Protein AF-0000000084856479 (afdb_homodimer)

Organism: Agaricus bisporus var. burnettii (strain JB137-S8 / ATCC MYA-4627 / FGSC 10392) (NCBI:txid597362)

Sequence (668 aa):
MPSSTEIAPASPGVFPPETAHLVAAWTEVLLYGIYTCLYIEAAYIMLKKRRENIVSANVFLVATFLMYIVSTAHIVLGLHRLLTAFVYRLEPPARYFMDFRRWETVAHNSMLCIMTWLGDMLVIYRCWIVWNYNFLVILLPLILLIFEFVVNTMLLVWYTHFGMASFDTVMSWMATIYPLVFAQNIITTGLIAFKIWTQHRISTASGVIDTSTRLSLINILRIFIESAAIYTFQIMVLLILYPMEHNAQFIVQSAVIPSIGIVFVLIAVRVHLVRSSTFNSTRAPQLPDWFGELGSSSSTPITTLESTSGSAPVNIEKCEVGLAPSASNLLHRVMPSSTEIAPASPGVFPPETAHLVAAWTEVLLYGIYTCLYIEAAYIMLKKRRENIVSANVFLVATFLMYIVSTAHIVLGLHRLLTAFVYRLEPPARYFMDFRRWETVAHNSMLCIMTWLGDMLVIYRCWIVWNYNFLVILLPLILLIFEFVVNTMLLVWYTHFGMASFDTVMSWMATIYPLVFAQNIITTGLIAFKIWTQHRISTASGVIDTSTRLSLINILRIFIESAAIYTFQIMVLLILYPMEHNAQFIVQSAVIPSIGIVFVLIAVRVHLVRSSTFNSTRAPQLPDWFGELGSSSSTPITTLESTSGSAPVNIEKCEVGLAPSASNLLHRV

Structure (mmCIF, N/CA/C/O backbone):
data_AF-0000000084856479-model_v1
#
loop_
_entity.id
_entity.type
_entity.pdbx_description
1 polymer 'Uncharacterized protein'
#
loop_
_atom_site.group_PDB
_atom_site.id
_atom_site.type_symbol
_atom_site.label_atom_id
_atom_site.label_alt_id
_atom_site.label_comp_id
_atom_site.label_asym_id
_atom_site.label_entity_id
_atom_site.label_seq_id
_atom_site.pdbx_PDB_ins_code
_atom_site.Cartn_x
_atom_site.Cartn_y
_atom_site.Cartn_z
_atom_site.occupancy
_atom_site.B_iso_or_equiv
_atom_site.auth_seq_id
_atom_site.auth_comp_id
_atom_site.auth_asym_id
_atom_site.auth_atom_id
_atom_site.pdbx_PDB_model_num
ATOM 1 N N . MET A 1 1 ? 5.914 -41.781 -26.203 1 24.16 1 MET A N 1
ATOM 2 C CA . MET A 1 1 ? 5.043 -40.75 -25.625 1 24.16 1 MET A CA 1
ATOM 3 C C . MET A 1 1 ? 5.656 -40.188 -24.344 1 24.16 1 MET A C 1
ATOM 5 O O . MET A 1 1 ? 5.953 -40.906 -23.406 1 24.16 1 MET A O 1
ATOM 9 N N . PRO A 1 2 ? 6.562 -39.219 -24.312 1 29.27 2 PRO A N 1
ATOM 10 C CA . PRO A 1 2 ? 7.426 -38.906 -23.172 1 29.27 2 PRO A CA 1
ATOM 11 C C . PRO A 1 2 ? 6.641 -38.719 -21.875 1 29.27 2 PRO A C 1
ATOM 13 O O . PRO A 1 2 ? 5.449 -38.375 -21.922 1 29.27 2 PRO A O 1
ATOM 16 N N . SER A 1 3 ? 6.902 -39.531 -20.75 1 28.95 3 SER A N 1
ATOM 17 C CA . SER A 1 3 ? 6.375 -39.625 -19.391 1 28.95 3 SER A CA 1
ATOM 18 C C . SER A 1 3 ? 6.105 -38.25 -18.797 1 28.95 3 SER A C 1
ATOM 20 O O . SER A 1 3 ? 6.918 -37.344 -18.953 1 28.95 3 SER A O 1
ATOM 22 N N . SER A 1 4 ? 4.801 -37.844 -18.734 1 31.83 4 SER A N 1
ATOM 23 C CA . SER A 1 4 ? 4.277 -36.719 -17.984 1 31.83 4 SER A CA 1
ATOM 24 C C . SER A 1 4 ? 5.023 -36.531 -16.672 1 31.83 4 SER A C 1
ATOM 26 O O . SER A 1 4 ? 5.043 -37.406 -15.82 1 31.83 4 SER A O 1
ATOM 28 N N . THR A 1 5 ? 6.242 -36.094 -16.703 1 33.19 5 THR A N 1
ATOM 29 C CA . THR A 1 5 ? 7.004 -35.812 -15.484 1 33.19 5 THR A CA 1
ATOM 30 C C . THR A 1 5 ? 6.074 -35.406 -14.344 1 33.19 5 THR A C 1
ATOM 32 O O . THR A 1 5 ? 5.375 -34.406 -14.43 1 33.19 5 THR A O 1
ATOM 35 N N . GLU A 1 6 ? 5.469 -36.438 -13.703 1 32.78 6 GLU A N 1
ATOM 36 C CA . GLU A 1 6 ? 4.699 -36.375 -12.461 1 32.78 6 GLU A CA 1
ATOM 37 C C . GLU A 1 6 ? 5.246 -35.312 -11.516 1 32.78 6 GLU A C 1
ATOM 39 O O . GLU A 1 6 ? 6.352 -35.469 -10.992 1 32.78 6 GLU A O 1
ATOM 44 N N . ILE A 1 7 ? 5.16 -34.094 -11.828 1 36.31 7 ILE A N 1
ATOM 45 C CA . ILE A 1 7 ? 5.473 -33.094 -10.82 1 36.31 7 ILE A CA 1
ATOM 46 C C . ILE A 1 7 ? 4.945 -33.531 -9.461 1 36.31 7 ILE A C 1
ATOM 48 O O . ILE A 1 7 ? 3.803 -33.969 -9.344 1 36.31 7 ILE A O 1
ATOM 52 N N . ALA A 1 8 ? 5.816 -34.062 -8.586 1 34.72 8 ALA A N 1
ATOM 53 C CA . ALA A 1 8 ? 5.586 -34.5 -7.219 1 34.72 8 ALA A CA 1
ATOM 54 C C . ALA A 1 8 ? 4.402 -33.781 -6.594 1 34.72 8 ALA A C 1
ATOM 56 O O . ALA A 1 8 ? 4.227 -32.594 -6.793 1 34.72 8 ALA A O 1
ATOM 57 N N . PRO A 1 9 ? 3.279 -34.531 -6.328 1 38.12 9 PRO A N 1
ATOM 58 C CA . PRO A 1 9 ? 2.143 -33.938 -5.602 1 38.12 9 PRO A CA 1
ATOM 59 C C . PRO A 1 9 ? 2.57 -33.062 -4.438 1 38.12 9 PRO A C 1
ATOM 61 O O . PRO A 1 9 ? 3.549 -33.375 -3.75 1 38.12 9 PRO A O 1
ATOM 64 N N . ALA A 1 10 ? 2.443 -31.766 -4.508 1 38.88 10 ALA A N 1
ATOM 65 C CA . ALA A 1 10 ? 2.732 -30.906 -3.361 1 38.88 10 ALA A CA 1
ATOM 66 C C . ALA A 1 10 ? 2.221 -31.531 -2.066 1 38.88 10 ALA A C 1
ATOM 68 O O . ALA A 1 10 ? 1.072 -31.984 -1.994 1 38.88 10 ALA A O 1
ATOM 69 N N . SER A 1 11 ? 2.891 -32.281 -1.301 1 38.31 11 SER A N 1
ATOM 70 C CA . SER A 1 11 ? 2.51 -32.75 0.029 1 38.31 11 SER A CA 1
ATOM 71 C C . SER A 1 11 ? 1.531 -31.797 0.693 1 38.31 11 SER A C 1
ATOM 73 O O . SER A 1 11 ? 1.694 -30.578 0.607 1 38.31 11 SER A O 1
ATOM 75 N N . PRO A 1 12 ? 0.229 -32.156 1.024 1 44.97 12 PRO A N 1
ATOM 76 C CA . PRO A 1 12 ? -0.827 -31.359 1.676 1 44.97 12 PRO A CA 1
ATOM 77 C C . PRO A 1 12 ? -0.281 -30.359 2.691 1 44.97 12 PRO A C 1
ATOM 79 O O . PRO A 1 12 ? -0.929 -29.359 2.98 1 44.97 12 PRO A O 1
ATOM 82 N N . GLY A 1 13 ? 0.473 -30.828 3.715 1 46.78 13 GLY A N 1
ATOM 83 C CA . GLY A 1 13 ? 0.927 -30.078 4.867 1 46.78 13 GLY A CA 1
ATOM 84 C C . GLY A 1 13 ? 1.649 -28.797 4.488 1 46.78 13 GLY A C 1
ATOM 85 O O . GLY A 1 13 ? 2.057 -28.016 5.363 1 46.78 13 GLY A O 1
ATOM 86 N N . VAL A 1 14 ? 2.469 -28.703 3.254 1 61.66 14 VAL A N 1
ATOM 87 C CA . VAL A 1 14 ? 3.508 -27.781 2.809 1 61.66 14 VAL A CA 1
ATOM 88 C C . VAL A 1 14 ? 2.867 -26.547 2.184 1 61.66 14 VAL A C 1
ATOM 90 O O . VAL A 1 14 ? 1.77 -26.625 1.628 1 61.66 14 VAL A O 1
ATOM 93 N N . PHE A 1 15 ? 3.254 -25.375 2.512 1 84.62 15 PHE A N 1
ATOM 94 C CA . PHE A 1 15 ? 2.941 -24.047 1.963 1 84.62 15 PHE A CA 1
ATOM 95 C C . PHE A 1 15 ? 2.838 -24.109 0.443 1 84.62 15 PHE A C 1
ATOM 97 O O . PHE A 1 15 ? 3.809 -23.828 -0.262 1 84.62 15 PHE A O 1
ATOM 104 N N . PRO A 1 16 ? 1.591 -24.641 0.018 1 89.06 16 PRO A N 1
ATOM 105 C CA . PRO A 1 16 ? 1.415 -24.859 -1.42 1 89.06 16 PRO A CA 1
ATOM 106 C C . PRO A 1 16 ? 1.752 -23.609 -2.248 1 89.06 16 PRO A C 1
ATOM 108 O O . PRO A 1 16 ? 1.654 -22.5 -1.75 1 89.06 16 PRO A O 1
ATOM 111 N N . PRO A 1 17 ? 2.088 -23.891 -3.477 1 90.44 17 PRO A N 1
ATOM 112 C CA . PRO A 1 17 ? 2.5 -22.766 -4.32 1 90.44 17 PRO A CA 1
ATOM 113 C C . PRO A 1 17 ? 1.373 -21.766 -4.559 1 90.44 17 PRO A C 1
ATOM 115 O O . PRO A 1 17 ? 1.628 -20.562 -4.691 1 90.44 17 PRO A O 1
ATOM 118 N N . GLU A 1 18 ? 0.194 -22.25 -4.613 1 91.56 18 GLU A N 1
ATOM 119 C CA . GLU A 1 18 ? -0.921 -21.328 -4.84 1 91.56 18 GLU A CA 1
ATOM 120 C C . GLU A 1 18 ? -1.092 -20.375 -3.666 1 91.56 18 GLU A C 1
ATOM 122 O O . GLU A 1 18 ? -1.374 -19.188 -3.863 1 91.56 18 GLU A O 1
ATOM 127 N N . THR A 1 19 ? -0.902 -20.922 -2.473 1 92.69 19 THR A N 1
ATOM 128 C CA . THR A 1 19 ? -0.952 -20.078 -1.286 1 92.69 19 THR A CA 1
ATOM 129 C C . THR A 1 19 ? 0.194 -19.062 -1.293 1 92.69 19 THR A C 1
ATOM 131 O O . THR A 1 19 ? -0.012 -17.875 -1.017 1 92.69 19 THR A O 1
ATOM 134 N N . ALA A 1 20 ? 1.302 -19.531 -1.634 1 94.62 20 ALA A N 1
ATOM 135 C CA . ALA A 1 20 ? 2.496 -18.688 -1.627 1 94.62 20 ALA A CA 1
ATOM 136 C C . ALA A 1 20 ? 2.357 -17.531 -2.617 1 94.62 20 ALA A C 1
ATOM 138 O O . ALA A 1 20 ? 2.68 -16.391 -2.295 1 94.62 20 ALA A O 1
ATOM 139 N N . HIS A 1 21 ? 1.847 -17.828 -3.725 1 95.31 21 HIS A N 1
ATOM 140 C CA . HIS A 1 21 ? 1.763 -16.797 -4.754 1 95.31 21 HIS A CA 1
ATOM 141 C C . HIS A 1 21 ? 0.667 -15.781 -4.434 1 95.31 21 HIS A C 1
ATOM 143 O O . HIS A 1 21 ? 0.796 -14.602 -4.754 1 95.31 21 HIS A O 1
ATOM 149 N N . LEU A 1 22 ? -0.334 -16.203 -3.83 1 95.25 22 LEU A N 1
ATOM 150 C CA . LEU A 1 22 ? -1.374 -15.266 -3.418 1 95.25 22 LEU A CA 1
ATOM 151 C C . LEU A 1 22 ? -0.865 -14.336 -2.32 1 95.25 22 LEU A C 1
ATOM 153 O O . LEU A 1 22 ? -1.039 -13.117 -2.4 1 95.25 22 LEU A O 1
ATOM 157 N N . VAL A 1 23 ? -0.233 -14.906 -1.376 1 96 23 VAL A N 1
ATOM 158 C CA . VAL A 1 23 ? 0.316 -14.109 -0.284 1 96 23 VAL A CA 1
ATOM 159 C C . VAL A 1 23 ? 1.432 -13.211 -0.812 1 96 23 VAL A C 1
ATOM 161 O O . VAL A 1 23 ? 1.593 -12.078 -0.352 1 96 23 VAL A O 1
ATOM 164 N N . ALA A 1 24 ? 2.168 -13.688 -1.746 1 97.31 24 ALA A N 1
ATOM 165 C CA . ALA A 1 24 ? 3.234 -12.906 -2.363 1 97.31 24 ALA A CA 1
ATOM 166 C C . ALA A 1 24 ? 2.678 -11.656 -3.035 1 97.31 24 ALA A C 1
ATOM 168 O O . ALA A 1 24 ? 3.193 -10.555 -2.83 1 97.31 24 ALA A O 1
ATOM 169 N N . ALA A 1 25 ? 1.659 -11.891 -3.779 1 96.5 25 ALA A N 1
ATOM 170 C CA . ALA A 1 25 ? 1.049 -10.75 -4.461 1 96.5 25 ALA A CA 1
ATOM 171 C C . ALA A 1 25 ? 0.471 -9.758 -3.457 1 96.5 25 ALA A C 1
ATOM 173 O O . ALA A 1 25 ? 0.607 -8.539 -3.627 1 96.5 25 ALA A O 1
ATOM 174 N N . TRP A 1 26 ? -0.147 -10.266 -2.445 1 96.69 26 TRP A N 1
ATOM 175 C CA . TRP A 1 26 ? -0.727 -9.445 -1.39 1 96.69 26 TRP A CA 1
ATOM 176 C C . TRP A 1 26 ? 0.348 -8.617 -0.688 1 96.69 26 TRP A C 1
ATOM 178 O O . TRP A 1 26 ? 0.185 -7.414 -0.494 1 96.69 26 TRP A O 1
ATOM 188 N N . THR A 1 27 ? 1.398 -9.195 -0.372 1 96.94 27 THR A N 1
ATOM 189 C CA . THR A 1 27 ? 2.504 -8.539 0.314 1 96.94 27 THR A CA 1
ATOM 190 C C . THR A 1 27 ? 3.172 -7.512 -0.596 1 96.94 27 THR A C 1
ATOM 192 O O . THR A 1 27 ? 3.518 -6.414 -0.154 1 96.94 27 THR A O 1
ATOM 195 N N . GLU A 1 28 ? 3.332 -7.891 -1.783 1 98.25 28 GLU A N 1
ATOM 196 C CA . GLU A 1 28 ? 3.969 -6.996 -2.742 1 98.25 28 GLU A CA 1
ATOM 197 C C . GLU A 1 28 ? 3.158 -5.715 -2.928 1 98.25 28 GLU A C 1
ATOM 199 O O . GLU A 1 28 ? 3.717 -4.617 -2.957 1 98.25 28 GLU A O 1
ATOM 204 N N . VAL A 1 29 ? 1.916 -5.875 -3.051 1 97.88 29 VAL A N 1
ATOM 205 C CA . VAL A 1 29 ? 1.048 -4.723 -3.264 1 97.88 29 VAL A CA 1
ATOM 206 C C . VAL A 1 29 ? 1.078 -3.82 -2.033 1 97.88 29 VAL A C 1
ATOM 208 O O . VAL A 1 29 ? 1.073 -2.592 -2.156 1 97.88 29 VAL A O 1
ATOM 211 N N . LEU A 1 30 ? 1.108 -4.422 -0.917 1 97.06 30 LEU A N 1
ATOM 212 C CA . LEU A 1 30 ? 1.216 -3.658 0.323 1 97.06 30 LEU A CA 1
ATOM 213 C C . LEU A 1 30 ? 2.482 -2.809 0.33 1 97.06 30 LEU A C 1
ATOM 215 O O . LEU A 1 30 ? 2.42 -1.6 0.567 1 97.06 30 LEU A O 1
ATOM 219 N N . LEU A 1 31 ? 3.539 -3.412 0.043 1 97.19 31 LEU A N 1
ATOM 220 C CA . LEU A 1 31 ? 4.82 -2.715 0.039 1 97.19 31 LEU A CA 1
ATOM 221 C C . LEU A 1 31 ? 4.879 -1.694 -1.094 1 97.19 31 LEU A C 1
ATOM 223 O O . LEU A 1 31 ? 5.492 -0.634 -0.948 1 97.19 31 LEU A O 1
ATOM 227 N N . TYR A 1 32 ? 4.285 -2.1 -2.219 1 97.94 32 TYR A N 1
ATOM 228 C CA . TYR A 1 32 ? 4.238 -1.17 -3.342 1 97.94 32 TYR A CA 1
ATOM 229 C C . TYR A 1 32 ? 3.473 0.096 -2.971 1 97.94 32 TYR A C 1
ATOM 231 O O . TYR A 1 32 ? 3.824 1.192 -3.414 1 97.94 32 TYR A O 1
ATOM 239 N N . GLY A 1 33 ? 2.414 0.001 -2.215 1 96.81 33 GLY A N 1
ATOM 240 C CA . GLY A 1 33 ? 1.719 1.181 -1.728 1 96.81 33 GLY A CA 1
ATOM 241 C C . GLY A 1 33 ? 2.604 2.098 -0.904 1 96.81 33 GLY A C 1
ATOM 242 O O . GLY A 1 33 ? 2.619 3.311 -1.119 1 96.81 33 GLY A O 1
ATOM 243 N N . ILE A 1 34 ? 3.299 1.513 -0.067 1 94 34 ILE A N 1
ATOM 244 C CA . ILE A 1 34 ? 4.258 2.264 0.737 1 94 34 ILE A CA 1
ATOM 245 C C . ILE A 1 34 ? 5.289 2.922 -0.173 1 94 34 ILE A C 1
ATOM 247 O O . ILE A 1 34 ? 5.602 4.105 -0.015 1 94 34 ILE A O 1
ATOM 251 N N . TYR A 1 35 ? 5.734 2.174 -1.128 1 96.62 35 TYR A N 1
ATOM 252 C CA . TYR A 1 35 ? 6.73 2.646 -2.082 1 96.62 35 TYR A CA 1
ATOM 253 C C . TYR A 1 35 ? 6.199 3.824 -2.891 1 96.62 35 TYR A C 1
ATOM 255 O O . TYR A 1 35 ? 6.914 4.801 -3.121 1 96.62 35 TYR A O 1
ATOM 263 N N . THR A 1 36 ? 5 3.744 -3.252 1 95.38 36 THR A N 1
ATOM 264 C CA . THR A 1 36 ? 4.395 4.797 -4.055 1 95.38 36 THR A CA 1
ATOM 265 C C . THR A 1 36 ? 4.375 6.117 -3.291 1 95.38 36 THR A C 1
ATOM 267 O O . THR A 1 36 ? 4.719 7.168 -3.84 1 95.38 36 THR A O 1
ATOM 270 N N . CYS A 1 37 ? 4.055 6.07 -2.049 1 91.81 37 CYS A N 1
ATOM 271 C CA . CYS A 1 37 ? 4.016 7.27 -1.222 1 91.81 37 CYS A CA 1
ATOM 272 C C . CYS A 1 37 ? 5.406 7.879 -1.077 1 91.81 37 CYS A C 1
ATOM 274 O O . CYS A 1 37 ? 5.582 9.086 -1.253 1 91.81 37 CYS A O 1
ATOM 276 N N . LEU A 1 38 ? 6.305 7.039 -0.818 1 91 38 LEU A N 1
ATOM 277 C CA . LEU A 1 38 ? 7.672 7.5 -0.628 1 91 38 LEU A CA 1
ATOM 278 C C . LEU A 1 38 ? 8.258 8.023 -1.937 1 91 38 LEU A C 1
ATOM 280 O O . LEU A 1 38 ? 9.023 8.992 -1.938 1 91 38 LEU A O 1
ATOM 284 N N . TYR A 1 39 ? 7.871 7.387 -2.996 1 94.88 39 TYR A N 1
ATOM 285 C CA . TYR A 1 39 ? 8.375 7.801 -4.301 1 94.88 39 TYR A CA 1
ATOM 286 C C . TYR A 1 39 ? 7.867 9.188 -4.668 1 94.88 39 TYR A C 1
ATOM 288 O O . TYR A 1 39 ? 8.625 10.023 -5.156 1 94.88 39 TYR A O 1
ATOM 296 N N . ILE A 1 40 ? 6.648 9.406 -4.453 1 89.69 40 ILE A N 1
ATOM 297 C CA . ILE A 1 40 ? 6.055 10.695 -4.797 1 89.69 40 ILE A CA 1
ATOM 298 C C . ILE A 1 40 ? 6.723 11.797 -3.982 1 89.69 40 ILE A C 1
ATOM 300 O O . ILE A 1 40 ? 7.059 12.859 -4.52 1 89.69 40 ILE A O 1
ATOM 304 N N . GLU A 1 41 ? 6.914 11.539 -2.76 1 84.06 41 GLU A N 1
ATOM 305 C CA . GLU A 1 41 ? 7.578 12.516 -1.902 1 84.06 41 GLU A CA 1
ATOM 306 C C . GLU A 1 41 ? 9.016 12.75 -2.35 1 84.06 41 GLU A C 1
ATOM 308 O O . GLU A 1 41 ? 9.469 13.891 -2.428 1 84.06 41 GLU A O 1
ATOM 313 N N . ALA A 1 42 ? 9.672 11.688 -2.615 1 86.56 42 ALA A N 1
ATOM 314 C CA . ALA A 1 42 ? 11.062 11.797 -3.049 1 86.56 42 ALA A CA 1
ATOM 315 C C . ALA A 1 42 ? 11.164 12.531 -4.387 1 86.56 42 ALA A C 1
ATOM 317 O O . ALA A 1 42 ? 12.039 13.375 -4.574 1 86.56 42 ALA A O 1
ATOM 318 N N . ALA A 1 43 ? 10.328 12.164 -5.293 1 87.25 43 ALA A N 1
ATOM 319 C CA . ALA A 1 43 ? 10.312 12.805 -6.605 1 87.25 43 ALA A CA 1
ATOM 320 C C . ALA A 1 43 ? 10.055 14.305 -6.477 1 87.25 43 ALA A C 1
ATOM 322 O O . ALA A 1 43 ? 10.664 15.109 -7.18 1 87.25 43 ALA A O 1
ATOM 323 N N . TYR A 1 44 ? 9.219 14.648 -5.543 1 83.81 44 TYR A N 1
ATOM 324 C CA . TYR A 1 44 ? 8.914 16.062 -5.309 1 83.81 44 TYR A CA 1
ATOM 325 C C . TYR A 1 44 ? 10.148 16.797 -4.809 1 83.81 44 TYR A C 1
ATOM 327 O O . TYR A 1 44 ? 10.484 17.875 -5.316 1 83.81 44 TYR A O 1
ATOM 335 N N . ILE A 1 45 ? 10.734 16.203 -3.918 1 79.25 45 ILE A N 1
ATOM 336 C CA . ILE A 1 45 ? 11.914 16.828 -3.322 1 79.25 45 ILE A CA 1
ATOM 337 C C . ILE A 1 45 ? 13.023 16.938 -4.363 1 79.25 45 ILE A C 1
ATOM 339 O O . ILE A 1 45 ? 13.688 17.969 -4.477 1 79.25 45 ILE A O 1
ATOM 343 N N . MET A 1 46 ? 13.203 15.93 -5.098 1 80.56 46 MET A N 1
ATOM 344 C CA . MET A 1 46 ? 14.289 15.898 -6.078 1 80.56 46 MET A CA 1
ATOM 345 C C . MET A 1 46 ? 14.016 16.891 -7.215 1 80.56 46 MET A C 1
ATOM 347 O O . MET A 1 46 ? 14.945 17.484 -7.746 1 80.56 46 MET A O 1
ATOM 351 N N . LEU A 1 47 ? 12.797 17.094 -7.566 1 81.5 47 LEU A N 1
ATOM 352 C CA . LEU A 1 47 ? 12.438 18 -8.656 1 81.5 47 LEU A CA 1
ATOM 353 C C . LEU A 1 47 ? 12.453 19.453 -8.195 1 81.5 47 LEU A C 1
ATOM 355 O O . LEU A 1 47 ? 12.82 20.344 -8.961 1 81.5 47 LEU A O 1
ATOM 359 N N . LYS A 1 48 ? 12.008 19.719 -7.008 1 75.62 48 LYS A N 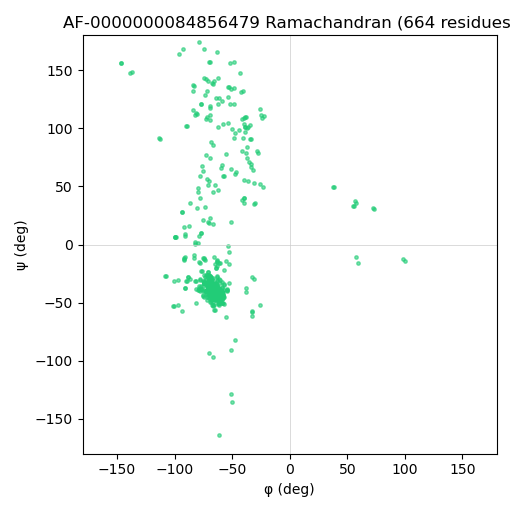1
ATOM 360 C CA . LYS A 1 48 ? 11.969 21.078 -6.484 1 75.62 48 LYS A CA 1
ATOM 361 C C . LYS A 1 48 ? 13.367 21.594 -6.16 1 75.62 48 LYS A C 1
ATOM 363 O O . LYS A 1 48 ? 13.664 22.766 -6.359 1 75.62 48 LYS A O 1
ATOM 368 N N . LYS A 1 49 ? 14 20.75 -5.621 1 65.44 49 LYS A N 1
ATOM 369 C CA . LYS A 1 49 ? 15.336 21.188 -5.223 1 65.44 49 LYS A CA 1
ATOM 370 C C . LYS A 1 49 ? 16.344 20.906 -6.332 1 65.44 49 LYS A C 1
ATOM 372 O O . LYS A 1 49 ? 17.547 20.828 -6.074 1 65.44 49 LYS A O 1
ATOM 377 N N . ARG A 1 50 ? 15.711 20.531 -7.367 1 59.56 50 ARG A N 1
ATOM 378 C CA . ARG A 1 50 ? 16.609 20.297 -8.492 1 59.56 50 ARG A CA 1
ATOM 379 C C . ARG A 1 50 ? 17.422 21.547 -8.805 1 59.56 50 ARG A C 1
ATOM 381 O O . ARG A 1 50 ? 16.891 22.547 -9.281 1 59.56 50 ARG A O 1
ATOM 388 N N . ARG A 1 51 ? 18.141 21.891 -7.715 1 54.53 51 ARG A N 1
ATOM 389 C CA . ARG A 1 51 ? 19.047 22.984 -8.109 1 54.53 51 ARG A CA 1
ATOM 390 C C . ARG A 1 51 ? 19.812 22.625 -9.375 1 54.53 51 ARG A C 1
ATOM 392 O O . ARG A 1 51 ? 19.562 21.578 -9.977 1 54.53 51 ARG A O 1
ATOM 399 N N . GLU A 1 52 ? 21.156 22.938 -9.305 1 55.06 52 GLU A N 1
ATOM 400 C CA . GLU A 1 52 ? 22.156 22.891 -10.367 1 55.06 52 GLU A CA 1
ATOM 401 C C . GLU A 1 52 ? 22.281 21.5 -10.961 1 55.06 52 GLU A C 1
ATOM 403 O O . GLU A 1 52 ? 21.984 20.5 -10.289 1 55.06 52 GLU A O 1
ATOM 408 N N . ASN A 1 53 ? 22.109 21.328 -12.234 1 59.59 53 ASN A N 1
ATOM 409 C CA . ASN A 1 53 ? 22.359 20.266 -13.203 1 59.59 53 ASN A CA 1
ATOM 410 C C . ASN A 1 53 ? 23.453 19.328 -12.727 1 59.59 53 ASN A C 1
ATOM 412 O O . ASN A 1 53 ? 24.516 19.25 -13.359 1 59.59 53 ASN A O 1
ATOM 416 N N . ILE A 1 54 ? 23.328 18.844 -11.422 1 68 54 ILE A N 1
ATOM 417 C CA . ILE A 1 54 ? 24.328 17.875 -10.992 1 68 54 ILE A CA 1
ATOM 418 C C . ILE A 1 54 ? 24 16.516 -11.609 1 68 54 ILE A C 1
ATOM 420 O O . ILE A 1 54 ? 22.875 16.016 -11.484 1 68 54 ILE A O 1
ATOM 424 N N . VAL A 1 55 ? 24.938 16.016 -12.375 1 75.06 55 VAL A N 1
ATOM 425 C CA . VAL A 1 55 ? 24.812 14.781 -13.148 1 75.06 55 VAL A CA 1
ATOM 426 C C . VAL A 1 55 ? 24.406 13.633 -12.234 1 75.06 55 VAL A C 1
ATOM 428 O O . VAL A 1 55 ? 23.547 12.82 -12.602 1 75.06 55 VAL A O 1
ATOM 431 N N . SER A 1 56 ? 24.938 13.617 -11.07 1 75.94 56 SER A N 1
ATOM 432 C CA . SER A 1 56 ? 24.656 12.516 -10.148 1 75.94 56 SER A CA 1
ATOM 433 C C . SER A 1 56 ? 23.203 12.531 -9.711 1 75.94 56 SER A C 1
ATOM 435 O O . SER A 1 56 ? 22.578 11.477 -9.586 1 75.94 56 SER A O 1
ATOM 437 N N . ALA A 1 57 ? 22.641 13.664 -9.57 1 76.62 57 ALA A N 1
ATOM 438 C CA . ALA A 1 57 ? 21.25 13.789 -9.148 1 76.62 57 ALA A CA 1
ATOM 439 C C . ALA A 1 57 ? 20.297 13.336 -10.258 1 76.62 57 ALA A C 1
ATOM 441 O O . ALA A 1 57 ? 19.266 12.727 -9.992 1 76.62 57 ALA A O 1
ATOM 442 N N . ASN A 1 58 ? 20.766 13.562 -11.414 1 82.12 58 ASN A N 1
ATOM 443 C CA . ASN A 1 58 ? 19.953 13.172 -12.555 1 82.12 58 ASN A CA 1
ATOM 444 C C . ASN A 1 58 ? 19.938 11.656 -12.742 1 82.12 58 ASN A C 1
ATOM 446 O O . ASN A 1 58 ? 18.922 11.078 -13.117 1 82.12 58 ASN A O 1
ATOM 450 N N . VAL A 1 59 ? 21.109 11.07 -12.531 1 83.94 59 VAL A N 1
ATOM 451 C CA . VAL A 1 59 ? 21.203 9.625 -12.633 1 83.94 59 VAL A CA 1
ATOM 452 C C . VAL A 1 59 ? 20.281 8.961 -11.609 1 83.94 59 VAL A C 1
ATOM 454 O O . VAL A 1 59 ? 19.562 8.023 -11.93 1 83.94 59 VAL A O 1
ATOM 457 N N . PHE A 1 60 ? 20.234 9.492 -10.492 1 85.19 60 PHE A N 1
ATOM 458 C CA . PHE A 1 60 ? 19.391 8.93 -9.445 1 85.19 60 PHE A CA 1
ATOM 459 C C . PHE A 1 60 ? 17.922 9.141 -9.758 1 85.19 60 PHE A C 1
ATOM 461 O O . PHE A 1 60 ? 17.094 8.258 -9.516 1 85.19 60 PHE A O 1
ATOM 468 N N . LEU A 1 61 ? 17.641 10.258 -10.281 1 86.06 61 LEU A N 1
ATOM 469 C CA . LEU A 1 61 ? 16.25 10.562 -10.633 1 86.06 61 LEU A CA 1
ATOM 470 C C . LEU A 1 61 ? 15.742 9.625 -11.719 1 86.06 61 LEU A C 1
ATOM 472 O O . LEU A 1 61 ? 14.656 9.055 -11.586 1 86.06 61 LEU A O 1
ATOM 476 N N . VAL A 1 62 ? 16.531 9.43 -12.688 1 90.38 62 VAL A N 1
ATOM 477 C CA . VAL A 1 62 ? 16.125 8.578 -13.805 1 90.38 62 VAL A CA 1
ATOM 478 C C . VAL A 1 62 ? 16.047 7.125 -13.336 1 90.38 62 VAL A C 1
ATOM 480 O O . VAL A 1 62 ? 15.102 6.406 -13.695 1 90.38 62 VAL A O 1
ATOM 483 N N . ALA A 1 63 ? 17.016 6.738 -12.57 1 92.44 63 ALA A N 1
ATOM 484 C CA . ALA A 1 63 ? 17.047 5.355 -12.102 1 92.44 63 ALA A CA 1
ATOM 485 C C . ALA A 1 63 ? 15.852 5.047 -11.203 1 92.44 63 ALA A C 1
ATOM 487 O O . ALA A 1 63 ? 15.234 3.988 -11.328 1 92.44 63 ALA A O 1
ATOM 488 N N . THR A 1 64 ? 15.562 5.965 -10.359 1 92.44 64 THR A N 1
ATOM 489 C CA . THR A 1 64 ? 14.43 5.73 -9.461 1 92.44 64 THR A CA 1
ATOM 490 C C . THR A 1 64 ? 13.117 5.742 -10.234 1 92.44 64 THR A C 1
ATOM 492 O O . THR A 1 64 ? 12.18 5.02 -9.883 1 92.44 64 THR A O 1
ATOM 495 N N . PHE A 1 65 ? 13.078 6.5 -11.242 1 94.75 65 PHE A N 1
ATOM 496 C CA . PHE A 1 65 ? 11.891 6.52 -12.094 1 94.75 65 PHE A CA 1
ATOM 497 C C . PHE A 1 65 ? 11.727 5.191 -12.82 1 94.75 65 PHE A C 1
ATOM 499 O O . PHE A 1 65 ? 10.625 4.641 -12.875 1 94.75 65 PHE A O 1
ATOM 506 N N . LEU A 1 66 ? 12.789 4.754 -13.336 1 96.75 66 LEU A N 1
ATOM 507 C CA . LEU A 1 66 ? 12.766 3.465 -14.016 1 96.75 66 LEU A CA 1
ATOM 508 C C . LEU A 1 66 ? 12.367 2.35 -13.055 1 96.75 66 LEU A C 1
ATOM 510 O O . LEU A 1 66 ? 11.578 1.47 -13.414 1 96.75 66 LEU A O 1
ATOM 514 N N . MET A 1 67 ? 12.867 2.402 -11.891 1 97.5 67 MET A N 1
ATOM 515 C CA . MET A 1 67 ? 12.539 1.401 -10.883 1 97.5 67 MET A CA 1
ATOM 516 C C . MET A 1 67 ? 11.047 1.432 -10.555 1 97.5 67 MET A C 1
ATOM 518 O O . MET A 1 67 ? 10.43 0.384 -10.359 1 97.5 67 MET A O 1
ATOM 522 N N . TYR A 1 68 ? 10.516 2.59 -10.508 1 97.94 68 TYR A N 1
ATOM 523 C CA . TYR A 1 68 ? 9.102 2.725 -10.203 1 97.94 68 TYR A CA 1
ATOM 524 C C . TYR A 1 68 ? 8.242 2.123 -11.312 1 97.94 68 TYR A C 1
ATOM 526 O O . TYR A 1 68 ? 7.234 1.471 -11.047 1 97.94 68 TYR A O 1
ATOM 534 N N . ILE A 1 69 ? 8.672 2.322 -12.508 1 97.94 69 ILE A N 1
ATOM 535 C CA . ILE A 1 69 ? 7.953 1.779 -13.656 1 97.94 69 ILE A CA 1
ATOM 536 C C . ILE A 1 69 ? 8.008 0.254 -13.625 1 97.94 69 ILE A C 1
ATOM 538 O O . ILE A 1 69 ? 7 -0.416 -13.852 1 97.94 69 ILE A O 1
ATOM 542 N N . VAL A 1 70 ? 9.148 -0.212 -13.352 1 98.25 70 VAL A N 1
ATOM 543 C CA . VAL A 1 70 ? 9.328 -1.659 -13.312 1 98.25 70 VAL A CA 1
ATOM 544 C C . VAL A 1 70 ? 8.477 -2.254 -12.195 1 98.25 70 VAL A C 1
ATOM 546 O O . VAL A 1 70 ? 7.809 -3.273 -12.391 1 98.25 70 VAL A O 1
ATOM 549 N N . SER A 1 71 ? 8.508 -1.622 -11.047 1 98.31 71 SER A N 1
ATOM 550 C CA . SER A 1 71 ? 7.711 -2.102 -9.93 1 98.31 71 SER A CA 1
ATOM 551 C C . SER A 1 71 ? 6.223 -2.041 -10.242 1 98.31 71 SER A C 1
ATOM 553 O O . SER A 1 71 ? 5.469 -2.947 -9.883 1 98.31 71 SER A O 1
ATOM 555 N N . THR A 1 72 ? 5.789 -1.038 -10.938 1 98.12 72 THR A N 1
ATOM 556 C CA . THR A 1 72 ? 4.391 -0.895 -11.328 1 98.12 72 THR A CA 1
ATOM 557 C C . THR A 1 72 ? 3.988 -1.994 -12.312 1 98.12 72 THR A C 1
ATOM 559 O O . THR A 1 72 ? 2.941 -2.623 -12.148 1 98.12 72 THR A O 1
ATOM 562 N N . ALA A 1 73 ? 4.82 -2.176 -13.211 1 98 73 ALA A N 1
ATOM 563 C CA . ALA A 1 73 ? 4.551 -3.229 -14.188 1 98 73 ALA A CA 1
ATOM 564 C C . ALA A 1 73 ? 4.488 -4.598 -13.516 1 98 73 ALA A C 1
ATOM 566 O O . ALA A 1 73 ? 3.672 -5.441 -13.891 1 98 73 ALA A O 1
ATOM 567 N N . HIS A 1 74 ? 5.309 -4.777 -12.57 1 98.5 74 HIS A N 1
ATOM 568 C CA . HIS A 1 74 ? 5.383 -6.066 -11.891 1 98.5 74 HIS A CA 1
ATOM 569 C C . HIS A 1 74 ? 4.098 -6.359 -11.117 1 98.5 74 HIS A C 1
ATOM 571 O O . HIS A 1 74 ? 3.592 -7.48 -11.148 1 98.5 74 HIS A O 1
ATOM 577 N N . ILE A 1 75 ? 3.551 -5.375 -10.43 1 97.81 75 ILE A N 1
ATOM 578 C CA . ILE A 1 75 ? 2.346 -5.629 -9.641 1 97.81 75 ILE A CA 1
ATOM 579 C C . ILE A 1 75 ? 1.146 -5.781 -10.578 1 97.81 75 ILE A C 1
ATOM 581 O O . ILE A 1 75 ? 0.229 -6.559 -10.297 1 97.81 75 ILE A O 1
ATOM 585 N N . VAL A 1 76 ? 1.118 -5.086 -11.68 1 97.25 76 VAL A N 1
ATOM 586 C CA . VAL A 1 76 ? 0.036 -5.223 -12.648 1 97.25 76 VAL A CA 1
ATOM 587 C C . VAL A 1 76 ? 0.065 -6.625 -13.25 1 97.25 76 VAL A C 1
ATOM 589 O O . VAL A 1 76 ? -0.975 -7.277 -13.375 1 97.25 76 VAL A O 1
ATOM 592 N N . LEU A 1 77 ? 1.242 -7 -13.594 1 97.31 77 LEU A N 1
ATOM 593 C CA . LEU A 1 77 ? 1.391 -8.352 -14.117 1 97.31 77 LEU A CA 1
ATOM 594 C C . LEU A 1 77 ? 1.038 -9.391 -13.055 1 97.31 77 LEU A C 1
ATOM 596 O O . LEU A 1 77 ? 0.479 -10.445 -13.375 1 97.31 77 LEU A O 1
ATOM 600 N N . GLY A 1 78 ? 1.414 -9.086 -11.844 1 96.81 78 GLY A N 1
ATOM 601 C CA . GLY A 1 78 ? 1.03 -9.969 -10.75 1 96.81 78 GLY A CA 1
ATOM 602 C C . GLY A 1 78 ? -0.472 -10.133 -10.617 1 96.81 78 GLY A C 1
ATOM 603 O O . GLY A 1 78 ? -0.961 -11.234 -10.383 1 96.81 78 GLY A O 1
ATOM 604 N N . LEU A 1 79 ? -1.159 -9.07 -10.789 1 96.31 79 LEU A N 1
ATOM 605 C CA . LEU A 1 79 ? -2.617 -9.133 -10.75 1 96.31 79 LEU A CA 1
ATOM 606 C C . LEU A 1 79 ? -3.152 -9.969 -11.906 1 96.31 79 LEU A C 1
ATOM 608 O O . LEU A 1 79 ? -4.051 -10.797 -11.719 1 96.31 79 LEU A O 1
ATOM 612 N N . HIS A 1 80 ? -2.621 -9.766 -13.031 1 95.69 80 HIS A N 1
ATOM 613 C CA . HIS A 1 80 ? -3.027 -10.547 -14.195 1 95.69 80 HIS A CA 1
ATOM 614 C C . HIS A 1 80 ? -2.809 -12.031 -13.961 1 95.69 80 HIS A C 1
ATOM 616 O O . HIS A 1 80 ? -3.668 -12.852 -14.297 1 95.69 80 HIS A O 1
ATOM 622 N N . ARG A 1 81 ? -1.748 -12.328 -13.383 1 95.75 81 ARG A N 1
ATOM 623 C CA . ARG A 1 81 ? -1.431 -13.734 -13.117 1 95.75 81 ARG A CA 1
ATOM 624 C C . ARG A 1 81 ? -2.391 -14.32 -12.094 1 95.75 81 ARG A C 1
ATOM 626 O O . ARG A 1 81 ? -2.799 -15.484 -12.211 1 95.75 81 ARG A O 1
ATOM 633 N N . LEU A 1 82 ? -2.752 -13.555 -11.109 1 95 82 LEU A N 1
ATOM 634 C CA . LEU A 1 82 ? -3.705 -14.023 -10.109 1 95 82 LEU A CA 1
ATOM 635 C C . LEU A 1 82 ? -5.07 -14.273 -10.742 1 95 82 LEU A C 1
ATOM 637 O O . LEU A 1 82 ? -5.703 -15.305 -10.477 1 95 82 LEU A O 1
ATOM 641 N N . LEU A 1 83 ? -5.48 -13.406 -11.57 1 94.06 83 LEU A N 1
ATOM 642 C CA . LEU A 1 83 ? -6.773 -13.547 -12.234 1 94.06 83 LEU A CA 1
ATOM 643 C C . LEU A 1 83 ? -6.785 -14.766 -13.148 1 94.06 83 LEU A C 1
ATOM 645 O O . LEU A 1 83 ? -7.758 -15.523 -13.164 1 94.06 83 LEU A O 1
ATOM 649 N N . THR A 1 84 ? -5.719 -14.945 -13.805 1 93.38 84 THR A N 1
ATOM 650 C CA . THR A 1 84 ? -5.629 -16.062 -14.727 1 93.38 84 THR A CA 1
ATOM 651 C C . THR A 1 84 ? -5.598 -17.391 -13.969 1 93.38 84 THR A C 1
ATOM 653 O O . THR A 1 84 ? -6.25 -18.359 -14.367 1 93.38 84 THR A O 1
ATOM 656 N N . ALA A 1 85 ? -4.961 -17.391 -12.883 1 92.69 85 ALA A N 1
ATOM 657 C CA . ALA A 1 85 ? -4.77 -18.625 -12.125 1 92.69 85 ALA A CA 1
ATOM 658 C C . ALA A 1 85 ? -6.023 -18.984 -11.336 1 92.69 85 ALA A C 1
ATOM 660 O O . ALA A 1 85 ? -6.418 -20.156 -11.289 1 92.69 85 ALA A O 1
ATOM 661 N N . PHE A 1 86 ? -6.66 -17.984 -10.789 1 90.62 86 PHE A N 1
ATOM 662 C CA . PHE A 1 86 ? -7.695 -18.297 -9.812 1 90.62 86 PHE A CA 1
ATOM 663 C C . PHE A 1 86 ? -9.078 -18.031 -10.383 1 90.62 86 PHE A C 1
ATOM 665 O O . PHE A 1 86 ? -10.062 -18.656 -9.969 1 90.62 86 PHE A O 1
ATOM 672 N N . VAL A 1 87 ? -9.227 -17.172 -11.289 1 88.31 87 VAL A N 1
ATOM 673 C CA . VAL A 1 87 ? -10.555 -16.812 -11.781 1 88.31 87 VAL A CA 1
ATOM 674 C C . VAL A 1 87 ? -10.82 -17.516 -13.117 1 88.31 87 VAL A C 1
ATOM 676 O O . VAL A 1 87 ? -11.82 -18.219 -13.258 1 88.31 87 VAL A O 1
ATOM 679 N N . TYR A 1 88 ? -9.953 -17.359 -14.016 1 84.31 88 TYR A N 1
ATOM 680 C CA . TYR A 1 88 ? -10.188 -17.922 -15.344 1 84.31 88 TYR A CA 1
ATOM 681 C C . TYR A 1 88 ? -9.922 -19.422 -15.359 1 84.31 88 TYR A C 1
ATOM 683 O O . TYR A 1 88 ? -10.523 -20.156 -16.156 1 84.31 88 TYR A O 1
ATOM 691 N N . ARG A 1 89 ? -9.266 -19.984 -14.398 1 76.31 89 ARG A N 1
ATOM 692 C CA . ARG A 1 89 ? -9.016 -21.375 -14.031 1 76.31 89 ARG A CA 1
ATOM 693 C C . ARG A 1 89 ? -8.797 -22.234 -15.273 1 76.31 89 ARG A C 1
ATOM 695 O O . ARG A 1 89 ? -9.406 -23.312 -15.398 1 76.31 89 ARG A O 1
ATOM 702 N N . LEU A 1 90 ? -7.984 -21.828 -16.141 1 74 90 LEU A N 1
ATOM 703 C CA . LEU A 1 90 ? -7.684 -22.641 -17.312 1 74 90 LEU A CA 1
ATOM 704 C C . LEU A 1 90 ? -6.891 -23.875 -16.938 1 74 90 LEU A C 1
ATOM 706 O O . L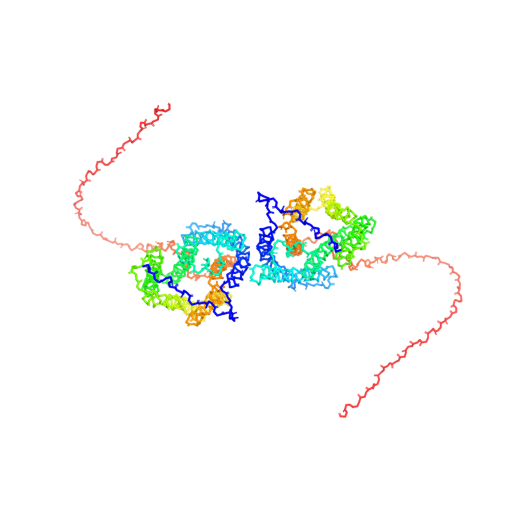EU A 1 90 ? -7.055 -24.938 -17.547 1 74 90 LEU A O 1
ATOM 710 N N . GLU A 1 91 ? -6.109 -23.797 -15.852 1 84.38 91 GLU A N 1
ATOM 711 C CA . GLU A 1 91 ? -5.324 -24.859 -15.242 1 84.38 91 GLU A CA 1
ATOM 712 C C . GLU A 1 91 ? -5.25 -24.703 -13.727 1 84.38 91 GLU A C 1
ATOM 714 O O . GLU A 1 91 ? -5.555 -23.625 -13.203 1 84.38 91 GLU A O 1
ATOM 719 N N . PRO A 1 92 ? -5.004 -25.859 -13.164 1 87.31 92 PRO A N 1
ATOM 720 C CA . PRO A 1 92 ? -4.836 -25.719 -11.711 1 87.31 92 PRO A CA 1
ATOM 721 C C . PRO A 1 92 ? -3.785 -24.672 -11.344 1 87.31 92 PRO A C 1
ATOM 723 O O . PRO A 1 92 ? -2.738 -24.594 -11.992 1 87.31 92 PRO A O 1
ATOM 726 N N . PRO A 1 93 ? -4.141 -23.891 -10.398 1 89.75 93 PRO A N 1
ATOM 727 C CA . PRO A 1 93 ? -3.273 -22.766 -10.039 1 89.75 93 PRO A CA 1
ATOM 728 C C . PRO A 1 93 ? -1.844 -23.188 -9.719 1 89.75 93 PRO A C 1
ATOM 730 O O . PRO A 1 93 ? -0.889 -22.5 -10.086 1 89.75 93 PRO A O 1
ATOM 733 N N . ALA A 1 94 ? -1.713 -24.281 -9.062 1 88.31 94 ALA A N 1
ATOM 734 C CA . ALA A 1 94 ? -0.372 -24.734 -8.719 1 88.31 94 ALA A CA 1
ATOM 735 C C . ALA A 1 94 ? 0.463 -24.984 -9.969 1 88.31 94 ALA A C 1
ATOM 737 O O . ALA A 1 94 ? 1.631 -24.594 -10.031 1 88.31 94 ALA A O 1
ATOM 738 N N . ARG A 1 95 ? -0.128 -25.594 -10.945 1 89.44 95 ARG A N 1
ATOM 739 C CA . ARG A 1 95 ? 0.562 -25.875 -12.203 1 89.44 95 ARG A CA 1
ATOM 740 C C . ARG A 1 95 ? 0.819 -24.578 -12.984 1 89.44 95 ARG A C 1
ATOM 742 O O . ARG A 1 95 ? 1.871 -24.422 -13.602 1 89.44 95 ARG A O 1
ATOM 749 N N . TYR A 1 96 ? -0.067 -23.734 -12.906 1 91.44 96 TYR A N 1
ATOM 750 C CA . TYR A 1 96 ? 0.062 -22.453 -13.602 1 91.44 96 TYR A CA 1
ATOM 751 C C . TYR A 1 96 ? 1.255 -21.672 -13.078 1 91.44 96 TYR A C 1
ATOM 753 O O . TYR A 1 96 ? 2.086 -21.188 -13.852 1 91.44 96 TYR A O 1
ATOM 761 N N . PHE A 1 97 ? 1.374 -21.641 -11.812 1 90.62 97 PHE A N 1
ATOM 762 C CA . PHE A 1 97 ? 2.402 -20.797 -11.211 1 90.62 97 PHE A CA 1
ATOM 763 C C . PHE A 1 97 ? 3.773 -21.453 -11.336 1 90.62 97 PHE A C 1
ATOM 765 O O . PHE A 1 97 ? 4.797 -20.766 -11.359 1 90.62 97 PHE A O 1
ATOM 772 N N . MET A 1 98 ? 3.75 -22.734 -11.492 1 87.38 98 MET A N 1
ATOM 773 C CA . MET A 1 98 ? 5.031 -23.422 -11.516 1 87.38 98 MET A CA 1
ATOM 774 C C . MET A 1 98 ? 5.473 -23.719 -12.945 1 87.38 98 MET A C 1
ATOM 776 O O . MET A 1 98 ? 6.488 -24.375 -13.172 1 87.38 98 MET A O 1
ATOM 780 N N . ASP A 1 99 ? 4.699 -23.188 -13.875 1 87.06 99 ASP A N 1
ATOM 781 C CA . ASP A 1 99 ? 5.094 -23.281 -15.281 1 87.06 99 ASP A CA 1
ATOM 782 C C . ASP A 1 99 ? 5.965 -22.094 -15.688 1 87.06 99 ASP A C 1
ATOM 784 O O . ASP A 1 99 ? 5.453 -21.016 -15.984 1 87.06 99 ASP A O 1
ATOM 788 N N . PHE A 1 100 ? 7.223 -22.375 -15.75 1 84.12 100 PHE A N 1
ATOM 789 C CA . PHE A 1 100 ? 8.203 -21.328 -15.984 1 84.12 100 PHE A CA 1
ATOM 790 C C . PHE A 1 100 ? 8.32 -21.016 -17.469 1 84.12 100 PHE A C 1
ATOM 792 O O . PHE A 1 100 ? 9.047 -20.094 -17.875 1 84.12 100 PHE A O 1
ATOM 799 N N . ARG A 1 101 ? 7.496 -21.688 -18.328 1 86.06 101 ARG A N 1
ATOM 800 C CA . ARG A 1 101 ? 7.527 -21.484 -19.766 1 86.06 101 ARG A CA 1
ATOM 801 C C . ARG A 1 101 ? 6.531 -20.406 -20.188 1 86.06 101 ARG A C 1
ATOM 803 O O . ARG A 1 101 ? 6.609 -19.891 -21.297 1 86.06 101 ARG A O 1
ATOM 810 N N . ARG A 1 102 ? 5.758 -20.094 -19.297 1 90 102 ARG A N 1
ATOM 811 C CA . ARG A 1 102 ? 4.746 -19.094 -19.609 1 90 102 ARG A CA 1
ATOM 812 C C . ARG A 1 102 ? 5.359 -17.703 -19.719 1 90 102 ARG A C 1
ATOM 814 O O . ARG A 1 102 ? 6.227 -17.328 -18.922 1 90 102 ARG A O 1
ATOM 821 N N . TRP A 1 103 ? 4.875 -16.938 -20.625 1 92.12 103 TRP A N 1
ATOM 822 C CA . TRP A 1 103 ? 5.445 -15.609 -20.859 1 92.12 103 TRP A CA 1
ATOM 823 C C . TRP A 1 103 ? 5.258 -14.711 -19.641 1 92.12 103 TRP A C 1
ATOM 825 O O . TRP A 1 103 ? 6.113 -13.875 -19.344 1 92.12 103 TRP A O 1
ATOM 835 N N . GLU A 1 104 ? 4.129 -14.914 -18.953 1 94.25 104 GLU A N 1
ATOM 836 C CA . GLU A 1 104 ? 3.863 -14.102 -17.781 1 94.25 104 GLU A CA 1
ATOM 837 C C . GLU A 1 104 ? 4.898 -14.367 -16.688 1 94.25 104 GLU A C 1
ATOM 839 O O . GLU A 1 104 ? 5.336 -13.438 -16 1 94.25 104 GLU A O 1
ATOM 844 N N . THR A 1 105 ? 5.219 -15.633 -16.562 1 93.31 105 THR A N 1
ATOM 845 C CA . THR A 1 105 ? 6.199 -16.016 -15.539 1 93.31 105 THR A CA 1
ATOM 846 C C . THR A 1 105 ? 7.59 -15.508 -15.922 1 93.31 105 THR A C 1
ATOM 848 O O . THR A 1 105 ? 8.32 -14.984 -15.078 1 93.31 105 THR A O 1
ATOM 851 N N . VAL A 1 106 ? 7.91 -15.602 -17.156 1 93.25 106 VAL A N 1
ATOM 852 C CA . VAL A 1 106 ? 9.203 -15.125 -17.656 1 93.25 106 VAL A CA 1
ATOM 853 C C . VAL A 1 106 ? 9.289 -13.609 -17.5 1 93.25 106 VAL A C 1
ATOM 855 O O . VAL A 1 106 ? 10.297 -13.086 -17.016 1 93.25 106 VAL A O 1
ATOM 858 N N . ALA A 1 107 ? 8.273 -12.945 -17.875 1 95.69 107 ALA A N 1
ATOM 859 C CA . ALA A 1 107 ? 8.242 -11.484 -17.766 1 95.69 107 ALA A CA 1
ATOM 860 C C . ALA A 1 107 ? 8.336 -11.055 -16.297 1 95.69 107 ALA A C 1
ATOM 862 O O . ALA A 1 107 ? 9.062 -10.117 -15.969 1 95.69 107 ALA A O 1
ATOM 863 N N . HIS A 1 108 ? 7.629 -11.742 -15.477 1 96.81 108 HIS A N 1
ATOM 864 C CA . HIS A 1 108 ? 7.621 -11.438 -14.055 1 96.81 108 HIS A CA 1
ATOM 865 C C . HIS A 1 108 ? 9.008 -11.625 -13.445 1 96.81 108 HIS A C 1
ATOM 867 O O . HIS A 1 108 ? 9.484 -10.766 -12.695 1 96.81 108 HIS A O 1
ATOM 873 N N . ASN A 1 109 ? 9.672 -12.641 -13.773 1 94.19 109 ASN A N 1
ATOM 874 C CA . ASN A 1 109 ? 11.023 -12.914 -13.289 1 94.19 109 ASN A CA 1
ATOM 875 C C . ASN A 1 109 ? 12.039 -11.953 -13.898 1 94.19 109 ASN A C 1
ATOM 877 O O . ASN A 1 109 ? 13 -11.555 -13.234 1 94.19 109 ASN A O 1
ATOM 881 N N . SER A 1 110 ? 11.82 -11.656 -15.125 1 95.81 110 SER A N 1
ATOM 882 C CA . SER A 1 110 ? 12.711 -10.703 -15.781 1 95.81 110 SER A CA 1
ATOM 883 C C . SER A 1 110 ? 12.656 -9.344 -15.094 1 95.81 110 SER A C 1
ATOM 885 O O . SER A 1 110 ? 13.688 -8.68 -14.93 1 95.81 110 SER A O 1
ATOM 887 N N . MET A 1 111 ? 11.516 -8.977 -14.727 1 97.44 111 MET A N 1
ATOM 888 C CA . MET A 1 111 ? 11.367 -7.691 -14.047 1 97.44 111 MET A CA 1
ATOM 889 C C . MET A 1 111 ? 12.055 -7.719 -12.688 1 97.44 111 MET A C 1
ATOM 891 O O . MET A 1 111 ? 12.617 -6.715 -12.258 1 97.44 111 MET A O 1
ATOM 895 N N . LEU A 1 112 ? 11.953 -8.82 -12.039 1 96.19 112 LEU A N 1
ATOM 896 C CA . LEU A 1 112 ? 12.68 -8.984 -10.781 1 96.19 112 LEU A CA 1
ATOM 897 C C . LEU A 1 112 ? 14.18 -8.828 -10.992 1 96.19 112 LEU A C 1
ATOM 899 O O . LEU A 1 112 ? 14.852 -8.133 -10.227 1 96.19 112 LEU A O 1
ATOM 903 N N . CYS A 1 113 ? 14.672 -9.359 -12.016 1 95.88 113 CYS A N 1
ATOM 904 C CA . CYS A 1 113 ? 16.094 -9.258 -12.336 1 95.88 113 CYS A CA 1
ATOM 905 C C . CYS A 1 113 ? 16.469 -7.812 -12.656 1 95.88 113 CYS A C 1
ATOM 907 O O . CYS A 1 113 ? 17.453 -7.297 -12.133 1 95.88 113 CYS A O 1
ATOM 909 N N . ILE A 1 114 ? 15.664 -7.25 -13.461 1 96.75 114 ILE A N 1
ATOM 910 C CA . ILE A 1 114 ? 15.938 -5.879 -13.867 1 96.75 114 ILE A CA 1
ATOM 911 C C . ILE A 1 114 ? 15.969 -4.969 -12.648 1 96.75 114 ILE A C 1
ATOM 913 O O . ILE A 1 114 ? 16.859 -4.117 -12.523 1 96.75 114 ILE A O 1
ATOM 917 N N . MET A 1 115 ? 15.039 -5.176 -11.797 1 96.94 115 MET A N 1
ATOM 918 C CA . MET A 1 115 ? 14.992 -4.375 -10.578 1 96.94 115 MET A CA 1
ATOM 919 C C . MET A 1 115 ? 16.25 -4.57 -9.75 1 96.94 115 MET A C 1
ATOM 921 O O . MET A 1 115 ? 16.828 -3.604 -9.242 1 96.94 115 MET A O 1
ATOM 925 N N . THR A 1 116 ? 16.656 -5.742 -9.617 1 94.75 116 THR A N 1
ATOM 926 C CA . THR A 1 116 ? 17.859 -6.062 -8.844 1 94.75 116 THR A CA 1
ATOM 927 C C . THR A 1 116 ? 19.094 -5.461 -9.484 1 94.75 116 THR A C 1
ATOM 929 O O . THR A 1 116 ? 19.938 -4.883 -8.805 1 94.75 116 THR A O 1
ATOM 932 N N . TRP A 1 117 ? 19.141 -5.547 -10.773 1 95.94 117 TRP A N 1
ATOM 933 C CA . TRP A 1 117 ? 20.266 -4.988 -11.492 1 95.94 117 TRP A CA 1
ATOM 934 C C . TRP A 1 117 ? 20.328 -3.475 -11.336 1 95.94 117 TRP A C 1
ATOM 936 O O . TRP A 1 117 ? 21.406 -2.908 -11.102 1 95.94 117 TRP A O 1
ATOM 946 N N . LEU A 1 118 ? 19.188 -2.898 -11.477 1 94.88 118 LEU A N 1
ATOM 947 C CA . LEU A 1 118 ? 19.125 -1.452 -11.297 1 94.88 118 LEU A CA 1
ATOM 948 C C . LEU A 1 118 ? 19.578 -1.051 -9.898 1 94.88 118 LEU A C 1
ATOM 950 O O . LEU A 1 118 ? 20.344 -0.101 -9.734 1 94.88 118 LEU A O 1
ATOM 954 N N . GLY A 1 119 ? 19.078 -1.771 -8.977 1 92.62 119 GLY A N 1
ATOM 955 C CA . GLY A 1 119 ? 19.469 -1.493 -7.605 1 92.62 119 GLY A CA 1
ATOM 956 C C . GLY A 1 119 ? 20.953 -1.65 -7.363 1 92.62 119 GLY A C 1
ATOM 957 O O . GLY A 1 119 ? 21.594 -0.773 -6.77 1 92.62 119 GLY A O 1
ATOM 958 N N . ASP A 1 120 ? 21.469 -2.664 -7.824 1 92.81 120 ASP A N 1
ATOM 959 C CA . ASP A 1 120 ? 22.891 -2.939 -7.645 1 92.81 120 ASP A CA 1
ATOM 960 C C . ASP A 1 120 ? 23.75 -1.92 -8.391 1 92.81 120 ASP A C 1
ATOM 962 O O . ASP A 1 120 ? 24.766 -1.455 -7.871 1 92.81 120 ASP A O 1
ATOM 966 N N . MET A 1 121 ? 23.328 -1.582 -9.539 1 93.38 121 MET A N 1
ATOM 967 C CA . MET A 1 121 ? 24.047 -0.574 -10.305 1 93.38 121 MET A CA 1
ATOM 968 C C . MET A 1 121 ? 24.078 0.757 -9.555 1 93.38 121 MET A C 1
ATOM 970 O O . MET A 1 121 ? 25.109 1.437 -9.531 1 93.38 121 MET A O 1
ATOM 974 N N . LEU A 1 122 ? 23.031 1.089 -8.984 1 90.31 122 LEU A N 1
ATOM 975 C CA . LEU A 1 122 ? 22.938 2.367 -8.289 1 90.31 122 LEU A CA 1
ATOM 976 C C . LEU A 1 122 ? 23.812 2.373 -7.043 1 90.31 122 LEU A C 1
ATOM 978 O O . LEU A 1 122 ? 24.438 3.385 -6.723 1 90.31 122 LEU A O 1
ATOM 982 N N . VAL A 1 123 ? 23.781 1.299 -6.379 1 89.69 123 VAL A N 1
ATOM 983 C CA . VAL A 1 123 ? 24.594 1.228 -5.168 1 89.69 123 VAL A CA 1
ATOM 984 C C . VAL A 1 123 ? 26.078 1.281 -5.539 1 89.69 123 VAL A C 1
ATOM 986 O O . VAL A 1 123 ? 26.875 1.938 -4.859 1 89.69 123 VAL A O 1
ATOM 989 N N . ILE A 1 124 ? 26.406 0.628 -6.559 1 92.81 124 ILE A N 1
ATOM 990 C CA . ILE A 1 124 ? 27.781 0.652 -7.027 1 92.81 124 ILE A CA 1
ATOM 991 C C . ILE A 1 124 ? 28.141 2.064 -7.484 1 92.81 124 ILE A C 1
ATOM 993 O O . ILE A 1 124 ? 29.234 2.551 -7.199 1 92.81 124 ILE A O 1
ATOM 997 N N . TYR A 1 125 ? 27.281 2.678 -8.156 1 90.19 125 TYR A N 1
ATOM 998 C CA . TYR A 1 125 ? 27.484 4.051 -8.609 1 90.19 125 TYR A CA 1
ATOM 999 C C . TYR A 1 125 ? 27.703 4.984 -7.422 1 90.19 125 TYR A C 1
ATOM 1001 O O . TYR A 1 125 ? 28.609 5.82 -7.441 1 90.19 125 TYR A O 1
ATOM 1009 N N . ARG A 1 126 ? 26.938 4.812 -6.488 1 84.5 126 ARG A N 1
ATOM 1010 C CA . ARG A 1 126 ? 27.094 5.621 -5.285 1 84.5 126 ARG A CA 1
ATOM 1011 C C . ARG A 1 126 ? 28.438 5.355 -4.621 1 84.5 126 ARG A C 1
ATOM 1013 O O . ARG A 1 126 ? 29.078 6.281 -4.105 1 84.5 126 ARG A O 1
ATOM 1020 N N . CYS A 1 127 ? 28.719 4.156 -4.59 1 88.62 127 CYS A N 1
ATOM 1021 C CA . CYS A 1 127 ? 30.016 3.787 -4.035 1 88.62 127 CYS A CA 1
ATOM 1022 C C . CYS A 1 127 ? 31.156 4.445 -4.816 1 88.62 127 CYS A C 1
ATOM 1024 O O . CYS A 1 127 ? 32.094 4.953 -4.223 1 88.62 127 CYS A O 1
ATOM 1026 N N . TRP A 1 128 ? 31 4.473 -6.062 1 91.56 128 TRP A N 1
ATOM 1027 C CA . TRP A 1 128 ? 31.984 5.098 -6.934 1 91.56 128 TRP A CA 1
ATOM 1028 C C . TRP A 1 128 ? 32.125 6.586 -6.629 1 91.56 128 TRP A C 1
ATOM 1030 O O . TRP A 1 128 ? 33.219 7.113 -6.559 1 91.56 128 TRP A O 1
ATOM 1040 N N . ILE A 1 129 ? 31.031 7.215 -6.359 1 84.88 129 ILE A N 1
ATOM 1041 C CA . ILE A 1 129 ? 31 8.641 -6.062 1 84.88 129 ILE A CA 1
ATOM 1042 C C . ILE A 1 129 ? 31.609 8.883 -4.68 1 84.88 129 ILE A C 1
ATOM 1044 O O . ILE A 1 129 ? 32.406 9.797 -4.504 1 84.88 129 ILE A O 1
ATOM 1048 N N . VAL A 1 130 ? 31.266 8.125 -3.748 1 84.25 130 VAL A N 1
ATOM 1049 C CA . VAL A 1 130 ? 31.719 8.289 -2.367 1 84.25 130 VAL A CA 1
ATOM 1050 C C . VAL A 1 130 ? 33.219 8.109 -2.281 1 84.25 130 VAL A C 1
ATOM 1052 O O . VAL A 1 130 ? 33.906 8.789 -1.501 1 84.25 130 VAL A O 1
ATOM 1055 N N . TRP A 1 131 ? 33.75 7.215 -3.113 1 90.94 131 TRP A N 1
ATOM 1056 C CA . TRP A 1 131 ? 35.188 6.953 -3.117 1 90.94 131 TRP A CA 1
ATOM 1057 C C . TRP A 1 131 ? 35.875 7.816 -4.156 1 90.94 131 TRP A C 1
ATOM 1059 O O . TRP A 1 131 ? 36.875 7.395 -4.742 1 90.94 131 TRP A O 1
ATOM 1069 N N . ASN A 1 132 ? 35.344 8.93 -4.457 1 90.12 132 ASN A N 1
ATOM 1070 C CA . ASN A 1 132 ? 35.938 9.945 -5.324 1 90.12 132 ASN A CA 1
ATOM 1071 C C . ASN A 1 132 ? 36.25 9.383 -6.703 1 90.12 132 ASN A C 1
ATOM 1073 O O . ASN A 1 132 ? 37.375 9.562 -7.195 1 90.12 132 ASN A O 1
ATOM 1077 N N . TYR A 1 133 ? 35.406 8.469 -7.223 1 91.12 133 TYR A N 1
ATOM 1078 C CA . TYR A 1 133 ? 35.438 7.965 -8.586 1 91.12 133 TYR A CA 1
ATOM 1079 C C . TYR A 1 133 ? 36.625 7.02 -8.781 1 91.12 133 TYR A C 1
ATOM 1081 O O . TYR A 1 133 ? 37.25 7.016 -9.836 1 91.12 133 TYR A O 1
ATOM 1089 N N . ASN A 1 134 ? 36.969 6.367 -7.738 1 92.56 134 ASN A N 1
ATOM 1090 C CA . ASN A 1 134 ? 38.031 5.363 -7.816 1 92.56 134 ASN A CA 1
ATOM 1091 C C . ASN A 1 134 ? 37.5 4.039 -8.367 1 92.56 134 ASN A C 1
ATOM 1093 O O . ASN A 1 134 ? 36.75 3.322 -7.676 1 92.56 134 ASN A O 1
ATOM 1097 N N . PHE A 1 135 ? 37.875 3.654 -9.477 1 93.5 135 PHE A N 1
ATOM 1098 C CA . PHE A 1 135 ? 37.406 2.473 -10.172 1 93.5 135 PHE A CA 1
ATOM 1099 C C . PHE A 1 135 ? 37.938 1.2 -9.523 1 93.5 135 PHE A C 1
ATOM 1101 O O . PHE A 1 135 ? 37.281 0.146 -9.594 1 93.5 135 PHE A O 1
ATOM 1108 N N . LEU A 1 136 ? 39.062 1.33 -8.883 1 94.25 136 LEU A N 1
ATOM 1109 C CA . LEU A 1 136 ? 39.656 0.148 -8.281 1 94.25 136 LEU A CA 1
ATOM 1110 C C . LEU A 1 136 ? 38.812 -0.356 -7.113 1 94.25 136 LEU A C 1
ATOM 1112 O O . LEU A 1 136 ? 38.781 -1.562 -6.855 1 94.25 136 LEU A O 1
ATOM 1116 N N . VAL A 1 137 ? 38.188 0.505 -6.496 1 94.25 137 VAL A N 1
ATOM 1117 C CA . VAL A 1 137 ? 37.406 0.142 -5.32 1 94.25 137 VAL A CA 1
ATOM 1118 C C . VAL A 1 137 ? 36.125 -0.584 -5.75 1 94.25 137 VAL A C 1
ATOM 1120 O O . VAL A 1 137 ? 35.688 -1.513 -5.074 1 94.25 137 VAL A O 1
ATOM 1123 N N . ILE A 1 138 ? 35.562 -0.229 -6.953 1 95.12 138 ILE A N 1
ATOM 1124 C CA . ILE A 1 138 ? 34.25 -0.791 -7.34 1 95.12 138 ILE A CA 1
ATOM 1125 C C . ILE A 1 138 ? 34.469 -1.953 -8.305 1 95.12 138 ILE A C 1
ATOM 1127 O O . ILE A 1 138 ? 33.5 -2.521 -8.82 1 95.12 138 ILE A O 1
ATOM 1131 N N . LEU A 1 139 ? 35.656 -2.354 -8.547 1 96.44 139 LEU A N 1
ATOM 1132 C CA . LEU A 1 139 ? 35.938 -3.4 -9.516 1 96.44 139 LEU A CA 1
ATOM 1133 C C . LEU A 1 139 ? 35.281 -4.715 -9.117 1 96.44 139 LEU A C 1
ATOM 1135 O O . LEU A 1 139 ? 34.625 -5.359 -9.938 1 96.44 139 LEU A O 1
ATOM 1139 N N . LEU A 1 140 ? 35.5 -5.086 -7.914 1 96.06 140 LEU A N 1
ATOM 1140 C CA . LEU A 1 140 ? 34.938 -6.352 -7.449 1 96.06 140 LEU A CA 1
ATOM 1141 C C . LEU A 1 140 ? 33.438 -6.34 -7.508 1 96.06 140 LEU A C 1
ATOM 1143 O O . LEU A 1 140 ? 32.812 -7.238 -8.094 1 96.06 140 LEU A O 1
ATOM 1147 N N . PRO A 1 141 ? 32.781 -5.328 -6.965 1 95.81 141 PRO A N 1
ATOM 1148 C CA . PRO A 1 141 ? 31.312 -5.266 -7.086 1 95.81 141 PRO A CA 1
ATOM 1149 C C . PRO A 1 141 ? 30.844 -5.277 -8.539 1 95.81 141 PRO A C 1
ATOM 1151 O O . PRO A 1 141 ? 29.797 -5.859 -8.852 1 95.81 141 PRO A O 1
ATOM 1154 N N . LEU A 1 142 ? 31.531 -4.715 -9.391 1 96.69 142 LEU A N 1
ATOM 1155 C CA . LEU A 1 142 ? 31.172 -4.68 -10.805 1 96.69 142 LEU A CA 1
ATOM 1156 C C . LEU A 1 142 ? 31.266 -6.066 -11.43 1 96.69 142 LEU A C 1
ATOM 1158 O O . LEU A 1 142 ? 30.406 -6.461 -12.219 1 96.69 142 LEU A O 1
ATOM 1162 N N . ILE A 1 143 ? 32.312 -6.727 -11.086 1 97.06 143 ILE A N 1
ATOM 1163 C CA . ILE A 1 143 ? 32.5 -8.078 -11.594 1 97.06 143 ILE A CA 1
ATOM 1164 C C . ILE A 1 143 ? 31.344 -8.969 -11.117 1 97.06 143 ILE A C 1
ATOM 1166 O O . ILE A 1 143 ? 30.781 -9.742 -11.898 1 97.06 143 ILE A O 1
ATOM 1170 N N . LEU A 1 144 ? 31 -8.859 -9.914 1 97 144 LEU A N 1
ATOM 1171 C CA . LEU A 1 144 ? 29.906 -9.641 -9.352 1 97 144 LEU A CA 1
ATOM 1172 C C . LEU A 1 144 ? 28.578 -9.305 -10.039 1 97 144 LEU A C 1
ATOM 1174 O O . LEU A 1 144 ? 27.781 -10.195 -10.312 1 97 144 LEU A O 1
ATOM 1178 N N . LEU A 1 145 ? 28.375 -8.055 -10.352 1 96.5 145 LEU A N 1
ATOM 1179 C CA . LEU A 1 145 ? 27.172 -7.629 -11.047 1 96.5 145 LEU A CA 1
ATOM 1180 C C . LEU A 1 145 ? 27.109 -8.234 -12.445 1 96.5 145 LEU A C 1
ATOM 1182 O O . LEU A 1 145 ? 26.047 -8.711 -12.875 1 96.5 145 LEU A O 1
ATOM 1186 N N . ILE A 1 146 ? 28.203 -8.195 -13.094 1 96.56 146 ILE A N 1
ATOM 1187 C CA . ILE A 1 146 ? 28.266 -8.758 -14.445 1 96.56 146 ILE A CA 1
ATOM 1188 C C . ILE A 1 146 ? 27.969 -10.258 -14.391 1 96.56 146 ILE A C 1
ATOM 1190 O O . ILE A 1 146 ? 27.219 -10.781 -15.227 1 96.56 146 ILE A O 1
ATOM 1194 N N . PHE A 1 147 ? 28.562 -10.922 -13.453 1 96.44 147 PHE A N 1
ATOM 1195 C CA . PHE A 1 147 ? 28.297 -12.344 -13.281 1 96.44 147 PHE A CA 1
ATOM 1196 C C . PHE A 1 147 ? 26.828 -12.594 -13.023 1 96.44 147 PHE A C 1
ATOM 1198 O O . PHE A 1 147 ? 26.234 -13.531 -13.57 1 96.44 147 PHE A O 1
ATOM 1205 N N . GLU A 1 148 ? 26.25 -11.797 -12.188 1 95.75 148 GLU A N 1
ATOM 1206 C CA . GLU A 1 148 ? 24.828 -11.891 -11.914 1 95.75 148 GLU A CA 1
ATOM 1207 C C . GLU A 1 148 ? 24 -11.711 -13.188 1 95.75 148 GLU A C 1
ATOM 1209 O O . GLU A 1 148 ? 23.047 -12.445 -13.422 1 95.75 148 GLU A O 1
ATOM 1214 N N . PHE A 1 149 ? 24.344 -10.773 -13.945 1 96.19 149 PHE A N 1
ATOM 1215 C CA . PHE A 1 149 ? 23.656 -10.484 -15.195 1 96.19 149 PHE A CA 1
ATOM 1216 C C . PHE A 1 149 ? 23.703 -11.688 -16.141 1 96.19 149 PHE A C 1
ATOM 1218 O O . PHE A 1 149 ? 22.688 -12.086 -16.703 1 96.19 149 PHE A O 1
ATOM 1225 N N . VAL A 1 150 ? 24.812 -12.234 -16.219 1 95.88 150 VAL A N 1
ATOM 1226 C CA . VAL A 1 150 ? 25.031 -13.352 -17.141 1 95.88 150 VAL A CA 1
ATOM 1227 C C . VAL A 1 150 ? 24.25 -14.57 -16.656 1 95.88 150 VAL A C 1
ATOM 1229 O O . VAL A 1 150 ? 23.531 -15.203 -17.438 1 95.88 150 VAL A O 1
ATOM 1232 N N . VAL A 1 151 ? 24.359 -14.883 -15.43 1 95.12 151 VAL A N 1
ATOM 1233 C CA . VAL A 1 151 ? 23.703 -16.062 -14.875 1 95.12 151 VAL A CA 1
ATOM 1234 C C . VAL A 1 151 ? 22.188 -15.914 -15 1 95.12 151 VAL A C 1
ATOM 1236 O O . VAL A 1 151 ? 21.5 -16.844 -15.438 1 95.12 151 VAL A O 1
ATOM 1239 N N . ASN A 1 152 ? 21.656 -14.734 -14.656 1 95.44 152 ASN A N 1
ATOM 1240 C CA . ASN A 1 152 ? 20.219 -14.5 -14.742 1 95.44 152 ASN A CA 1
ATOM 1241 C C . ASN A 1 152 ? 19.734 -14.617 -16.188 1 95.44 152 ASN A C 1
ATOM 1243 O O . ASN A 1 152 ? 18.688 -15.227 -16.438 1 95.44 152 ASN A O 1
ATOM 1247 N N . THR A 1 153 ? 20.469 -14.062 -17.062 1 94.5 153 THR A N 1
ATOM 1248 C CA . THR A 1 153 ? 20.078 -14.086 -18.453 1 94.5 153 THR A CA 1
ATOM 1249 C C . THR A 1 153 ? 20.125 -15.516 -19.016 1 94.5 153 THR A C 1
ATOM 1251 O O . THR A 1 153 ? 19.219 -15.93 -19.734 1 94.5 153 THR A O 1
ATOM 1254 N N . MET A 1 154 ? 21.125 -16.25 -18.656 1 94.12 154 MET A N 1
ATOM 1255 C CA . MET A 1 154 ? 21.234 -17.641 -19.078 1 94.12 154 MET A CA 1
ATOM 1256 C C . MET A 1 154 ? 20.062 -18.469 -18.562 1 94.12 154 MET A C 1
ATOM 1258 O O . MET A 1 154 ? 19.469 -19.25 -19.297 1 94.12 154 MET A O 1
ATOM 1262 N N . LEU A 1 155 ? 19.719 -18.25 -17.391 1 92.25 155 LEU A N 1
ATOM 1263 C CA . LEU A 1 155 ? 18.625 -19 -16.766 1 92.25 155 LEU A CA 1
ATOM 1264 C C . LEU A 1 155 ? 17.297 -18.656 -17.422 1 92.25 155 LEU A C 1
ATOM 1266 O O . LEU A 1 155 ? 16.469 -19.547 -17.656 1 92.25 155 LEU A O 1
ATOM 1270 N N . LEU A 1 156 ? 17.094 -17.391 -17.734 1 91.44 156 LEU A N 1
ATOM 1271 C CA . LEU A 1 156 ? 15.859 -16.984 -18.406 1 91.44 156 LEU A CA 1
ATOM 1272 C C . LEU A 1 156 ? 15.75 -17.641 -19.781 1 91.44 156 LEU A C 1
ATOM 1274 O O . LEU A 1 156 ? 14.672 -18.062 -20.188 1 91.44 156 LEU A O 1
ATOM 1278 N N . VAL A 1 157 ? 16.875 -17.797 -20.422 1 90.56 157 VAL A N 1
ATOM 1279 C CA . VAL A 1 157 ? 16.906 -18.438 -21.734 1 90.56 157 VAL A CA 1
ATOM 1280 C C . VAL A 1 157 ? 16.625 -19.938 -21.594 1 90.56 157 VAL A C 1
ATOM 1282 O O . VAL A 1 157 ? 15.867 -20.516 -22.359 1 90.56 157 VAL A O 1
ATOM 1285 N N . TRP A 1 158 ? 17.188 -20.516 -20.547 1 89.5 158 TRP A N 1
ATOM 1286 C CA . TRP A 1 158 ? 17.031 -21.953 -20.344 1 89.5 158 TRP A CA 1
ATOM 1287 C C . TRP A 1 158 ? 15.578 -22.297 -19.984 1 89.5 158 TRP A C 1
ATOM 1289 O O . TRP A 1 158 ? 15.078 -23.359 -20.344 1 89.5 158 TRP A O 1
ATOM 1299 N N . TYR A 1 159 ? 14.898 -21.375 -19.375 1 85.19 159 TYR A N 1
ATOM 1300 C CA . TYR A 1 159 ? 13.5 -21.594 -19.016 1 85.19 159 TYR A CA 1
ATOM 1301 C C . TYR A 1 159 ? 12.602 -21.516 -20.234 1 85.19 159 TYR A C 1
ATOM 1303 O O . TYR A 1 159 ? 11.586 -22.219 -20.312 1 85.19 159 TYR A O 1
ATOM 1311 N N . THR A 1 160 ? 12.945 -20.688 -21.188 1 85.94 160 THR A N 1
ATOM 1312 C CA . THR A 1 160 ? 12.094 -20.484 -22.359 1 85.94 160 THR A CA 1
ATOM 1313 C C . THR A 1 160 ? 12.438 -21.5 -23.438 1 85.94 160 THR A C 1
ATOM 1315 O O . THR A 1 160 ? 11.609 -21.766 -24.312 1 85.94 160 THR A O 1
ATOM 1318 N N . HIS A 1 161 ? 13.672 -21.938 -23.438 1 87 161 HIS A N 1
ATOM 1319 C CA . HIS A 1 161 ? 14.109 -22.922 -24.406 1 87 161 HIS A CA 1
ATOM 1320 C C . HIS A 1 161 ? 14.438 -24.25 -23.734 1 87 161 HIS A C 1
ATOM 1322 O O . HIS A 1 161 ? 15.609 -24.531 -23.453 1 87 161 HIS A O 1
ATOM 1328 N N . PHE A 1 162 ? 13.391 -25.047 -23.688 1 78.5 162 PHE A N 1
ATOM 1329 C CA . PHE A 1 162 ? 13.508 -26.328 -22.969 1 78.5 162 PHE A CA 1
ATOM 1330 C C . PHE A 1 162 ? 14.477 -27.25 -23.688 1 78.5 162 PHE A C 1
ATOM 1332 O O . PHE A 1 162 ? 14.469 -27.344 -24.922 1 78.5 162 PHE A O 1
ATOM 1339 N N . GLY A 1 163 ? 15.312 -27.922 -22.875 1 78.38 163 GLY A N 1
ATOM 1340 C CA . GLY A 1 163 ? 16.203 -28.922 -23.438 1 78.38 163 GLY A CA 1
ATOM 1341 C C . GLY A 1 163 ? 17.625 -28.391 -23.641 1 78.38 163 GLY A C 1
ATOM 1342 O O . GLY A 1 163 ? 18.547 -29.172 -23.859 1 78.38 163 GLY A O 1
ATOM 1343 N N . MET A 1 164 ? 17.75 -27.109 -23.562 1 84.94 164 MET A N 1
ATOM 1344 C CA . MET A 1 164 ? 19.078 -26.547 -23.781 1 84.94 164 MET A CA 1
ATOM 1345 C C . MET A 1 164 ? 20.016 -26.891 -22.625 1 84.94 164 MET A C 1
ATOM 1347 O O . MET A 1 164 ? 21.234 -26.984 -22.828 1 84.94 164 MET A O 1
ATOM 1351 N N . ALA A 1 165 ? 19.453 -27.016 -21.453 1 86.88 165 ALA A N 1
ATOM 1352 C CA . ALA A 1 165 ? 20.234 -27.391 -20.281 1 86.88 165 ALA A CA 1
ATOM 1353 C C . ALA A 1 165 ? 19.5 -28.422 -19.422 1 86.88 165 ALA A C 1
ATOM 1355 O O . ALA A 1 165 ? 18.266 -28.453 -19.422 1 86.88 165 ALA A O 1
ATOM 1356 N N . SER A 1 166 ? 20.344 -29.234 -18.812 1 89.19 166 SER A N 1
ATOM 1357 C CA . SER A 1 166 ? 19.75 -30.234 -17.938 1 89.19 166 SER A CA 1
ATOM 1358 C C . SER A 1 166 ? 19.141 -29.594 -16.703 1 89.19 166 SER A C 1
ATOM 1360 O O . SER A 1 166 ? 19.531 -28.484 -16.312 1 89.19 166 SER A O 1
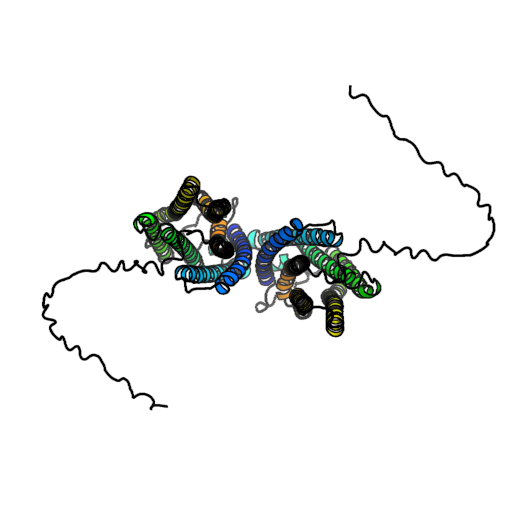ATOM 1362 N N . PHE A 1 167 ? 18.234 -30.266 -16.109 1 84.19 167 PHE A N 1
ATOM 1363 C CA . PHE A 1 167 ? 17.562 -29.797 -14.914 1 84.19 167 PHE A CA 1
ATOM 1364 C C . PHE A 1 167 ? 18.578 -29.547 -13.797 1 84.19 167 PHE A C 1
ATOM 1366 O O . PHE A 1 167 ? 18.516 -28.531 -13.102 1 84.19 167 PHE A O 1
ATOM 1373 N N . ASP A 1 168 ? 19.469 -30.453 -13.672 1 87.19 168 ASP A N 1
ATOM 1374 C CA . ASP A 1 168 ? 20.469 -30.344 -12.617 1 87.19 168 ASP A CA 1
ATOM 1375 C C . ASP A 1 168 ? 21.359 -29.109 -12.828 1 87.19 168 ASP A C 1
ATOM 1377 O O . ASP A 1 168 ? 21.719 -28.422 -11.867 1 87.19 168 ASP A O 1
ATOM 1381 N N . THR A 1 169 ? 21.656 -28.875 -14.055 1 89.69 169 THR A N 1
ATOM 1382 C CA . THR A 1 169 ? 22.484 -27.719 -14.391 1 89.69 169 THR A CA 1
ATOM 1383 C C . THR A 1 169 ? 21.734 -26.422 -14.078 1 89.69 169 THR A C 1
ATOM 1385 O O . THR A 1 169 ? 22.297 -25.5 -13.484 1 89.69 169 THR A O 1
ATOM 1388 N N . VAL A 1 170 ? 20.516 -26.391 -14.391 1 86.69 170 VAL A N 1
ATOM 1389 C CA . VAL A 1 170 ? 19.703 -25.203 -14.156 1 86.69 170 VAL A CA 1
ATOM 1390 C C . VAL A 1 170 ? 19.578 -24.953 -12.656 1 86.69 170 VAL A C 1
ATOM 1392 O O . VAL A 1 170 ? 19.766 -23.812 -12.195 1 86.69 170 VAL A O 1
ATOM 1395 N N . MET A 1 171 ? 19.422 -25.984 -11.922 1 85.5 171 MET A N 1
ATOM 1396 C CA . MET A 1 171 ? 19.234 -25.844 -10.477 1 85.5 171 MET A CA 1
ATOM 1397 C C . MET A 1 171 ? 20.531 -25.391 -9.805 1 85.5 171 MET A C 1
ATOM 1399 O O . MET A 1 171 ? 20.516 -24.609 -8.867 1 85.5 171 MET A O 1
ATOM 1403 N N . SER A 1 172 ? 21.578 -25.891 -10.289 1 89.44 172 SER A N 1
ATOM 1404 C CA . SER A 1 172 ? 22.875 -25.516 -9.734 1 89.44 172 SER A CA 1
ATOM 1405 C C . SER A 1 172 ? 23.172 -24.031 -9.961 1 89.44 172 SER A C 1
ATOM 1407 O O . SER A 1 172 ? 23.625 -23.344 -9.055 1 89.44 172 SER A O 1
ATOM 1409 N N . TRP A 1 173 ? 22.859 -23.578 -11.086 1 90.38 173 TRP A N 1
ATOM 1410 C CA . TRP A 1 173 ? 23.109 -22.172 -11.414 1 90.38 173 TRP A CA 1
ATOM 1411 C C . TRP A 1 173 ? 22.109 -21.266 -10.703 1 90.38 173 TRP A C 1
ATOM 1413 O O . TRP A 1 173 ? 22.453 -20.156 -10.297 1 90.38 173 TRP A O 1
ATOM 1423 N N . MET A 1 174 ? 20.953 -21.719 -10.531 1 89.25 174 MET A N 1
ATOM 1424 C CA . MET A 1 174 ? 19.953 -20.953 -9.805 1 89.25 174 MET A CA 1
ATOM 1425 C C . MET A 1 174 ? 20.375 -20.734 -8.352 1 89.25 174 MET A C 1
ATOM 1427 O O . MET A 1 174 ? 20.109 -19.688 -7.777 1 89.25 174 MET A O 1
ATOM 1431 N N . ALA A 1 175 ? 21.062 -21.609 -7.859 1 90.88 175 ALA A N 1
ATOM 1432 C CA . ALA A 1 175 ? 21.469 -21.562 -6.457 1 90.88 175 ALA A CA 1
ATOM 1433 C C . ALA A 1 175 ? 22.562 -20.531 -6.246 1 90.88 175 ALA A C 1
ATOM 1435 O O . ALA A 1 175 ? 22.844 -20.125 -5.113 1 90.88 175 ALA A O 1
ATOM 1436 N N . THR A 1 176 ? 23.125 -20.062 -7.289 1 92.25 176 THR A N 1
ATOM 1437 C CA . THR A 1 176 ? 24.234 -19.125 -7.16 1 92.25 176 THR A CA 1
ATOM 1438 C C . THR A 1 176 ? 23.719 -17.688 -7.16 1 92.25 176 THR A C 1
ATOM 1440 O O . THR A 1 176 ? 24.438 -16.766 -6.777 1 92.25 176 THR A O 1
ATOM 1443 N N . ILE A 1 177 ? 22.547 -17.484 -7.496 1 92.25 177 ILE A N 1
ATOM 1444 C CA . ILE A 1 177 ? 22.031 -16.141 -7.723 1 92.25 177 ILE A CA 1
ATOM 1445 C C . ILE A 1 177 ? 22.016 -15.359 -6.406 1 92.25 177 ILE A C 1
ATOM 1447 O O . ILE A 1 177 ? 22.594 -14.273 -6.324 1 92.25 177 ILE A O 1
ATOM 1451 N N . TYR A 1 178 ? 21.438 -15.898 -5.379 1 93.12 178 TYR A N 1
ATOM 1452 C CA . TYR A 1 178 ? 21.234 -15.164 -4.133 1 93.12 178 TYR A CA 1
ATOM 1453 C C . TYR A 1 178 ? 22.547 -14.953 -3.408 1 93.12 178 TYR A C 1
ATOM 1455 O O . TYR A 1 178 ? 22.812 -13.875 -2.871 1 93.12 178 TYR A O 1
ATOM 1463 N N . PRO A 1 179 ? 23.438 -15.93 -3.453 1 93.44 179 PRO A N 1
ATOM 1464 C CA . PRO A 1 179 ? 24.75 -15.672 -2.871 1 93.44 179 PRO A CA 1
ATOM 1465 C C . PRO A 1 179 ? 25.5 -14.555 -3.586 1 93.44 179 PRO A C 1
ATOM 1467 O O . PRO A 1 179 ? 26.188 -13.742 -2.939 1 93.44 179 PRO A O 1
ATOM 1470 N N . LEU A 1 180 ? 25.422 -14.523 -4.855 1 93.94 180 LEU A N 1
ATOM 1471 C CA . LEU A 1 180 ? 26.094 -13.477 -5.625 1 93.94 180 LEU A CA 1
ATOM 1472 C C . LEU A 1 180 ? 25.531 -12.102 -5.27 1 93.94 180 LEU A C 1
ATOM 1474 O O . LEU A 1 180 ? 26.297 -11.172 -5.012 1 93.94 180 LEU A O 1
ATOM 1478 N N . VAL A 1 181 ? 24.266 -12.016 -5.23 1 93.94 181 VAL A N 1
ATOM 1479 C CA . VAL A 1 181 ? 23.609 -10.75 -4.922 1 93.94 181 VAL A CA 1
ATOM 1480 C C . VAL A 1 181 ? 23.922 -10.336 -3.484 1 93.94 181 VAL A C 1
ATOM 1482 O O . VAL A 1 181 ? 24.203 -9.172 -3.213 1 93.94 181 VAL A O 1
ATOM 1485 N N . PHE A 1 182 ? 23.891 -11.328 -2.664 1 94.62 182 PHE A N 1
ATOM 1486 C CA . PHE A 1 182 ? 24.172 -11.078 -1.254 1 94.62 182 PHE A CA 1
ATOM 1487 C C . PHE A 1 182 ? 25.594 -10.57 -1.068 1 94.62 182 PHE A C 1
ATOM 1489 O O . PHE A 1 182 ? 25.828 -9.578 -0.377 1 94.62 182 PHE A O 1
ATOM 1496 N N . ALA A 1 183 ? 26.5 -11.211 -1.655 1 94.56 183 ALA A N 1
ATOM 1497 C CA . ALA A 1 183 ? 27.906 -10.82 -1.569 1 94.56 183 ALA A CA 1
ATOM 1498 C C . ALA A 1 183 ? 28.125 -9.414 -2.135 1 94.56 183 ALA A C 1
ATOM 1500 O O . ALA A 1 183 ? 28.797 -8.594 -1.521 1 94.56 183 ALA A O 1
ATOM 1501 N N . GLN A 1 184 ? 27.594 -9.188 -3.252 1 93.94 184 GLN A N 1
ATOM 1502 C CA . GLN A 1 184 ? 27.734 -7.883 -3.889 1 93.94 184 GLN A CA 1
ATOM 1503 C C . GLN A 1 184 ? 27.188 -6.773 -2.986 1 93.94 184 GLN A C 1
ATOM 1505 O O . GLN A 1 184 ? 27.828 -5.734 -2.83 1 93.94 184 GLN A O 1
ATOM 1510 N N . ASN A 1 185 ? 26.094 -6.938 -2.383 1 91 185 ASN A N 1
ATOM 1511 C CA . ASN A 1 185 ? 25.453 -5.938 -1.536 1 91 185 ASN A CA 1
ATOM 1512 C C . ASN A 1 185 ? 26.25 -5.695 -0.256 1 91 185 ASN A C 1
ATOM 1514 O O . ASN A 1 185 ? 26.453 -4.547 0.138 1 91 185 ASN A O 1
ATOM 1518 N N . ILE A 1 186 ? 26.656 -6.746 0.288 1 91.81 186 ILE A N 1
ATOM 1519 C CA . ILE A 1 186 ? 27.406 -6.641 1.536 1 91.81 186 ILE A CA 1
ATOM 1520 C C . ILE A 1 186 ? 28.719 -5.926 1.284 1 91.81 186 ILE A C 1
ATOM 1522 O O . ILE A 1 186 ? 29.125 -5.055 2.059 1 91.81 186 ILE A O 1
ATOM 1526 N N . ILE A 1 187 ? 29.344 -6.262 0.245 1 94.19 187 ILE A N 1
ATOM 1527 C CA . ILE A 1 187 ? 30.641 -5.676 -0.082 1 94.19 187 ILE A CA 1
ATOM 1528 C C . ILE A 1 187 ? 30.469 -4.191 -0.397 1 94.19 187 ILE A C 1
ATOM 1530 O O . ILE A 1 187 ? 31.172 -3.35 0.161 1 94.19 187 ILE A O 1
ATOM 1534 N N . THR A 1 188 ? 29.562 -3.893 -1.229 1 92.5 188 THR A N 1
ATOM 1535 C CA . THR A 1 188 ? 29.375 -2.508 -1.646 1 92.5 188 THR A CA 1
ATOM 1536 C C . THR A 1 188 ? 28.906 -1.648 -0.473 1 92.5 188 THR A C 1
ATOM 1538 O O . THR A 1 188 ? 29.438 -0.556 -0.251 1 92.5 188 THR A O 1
ATOM 1541 N N . THR A 1 189 ? 27.953 -2.129 0.252 1 88.94 189 THR A N 1
ATOM 1542 C CA . THR A 1 189 ? 27.484 -1.405 1.43 1 88.94 189 THR A CA 1
ATOM 1543 C C . THR A 1 189 ? 28.594 -1.263 2.457 1 88.94 189 THR A C 1
ATOM 1545 O O . THR A 1 189 ? 28.734 -0.212 3.086 1 88.94 189 THR A O 1
ATOM 1548 N N . GLY A 1 190 ? 29.359 -2.307 2.613 1 90.12 190 GLY A N 1
ATOM 1549 C CA . GLY A 1 190 ? 30.5 -2.25 3.516 1 90.12 190 GLY A CA 1
ATOM 1550 C C . GLY A 1 190 ? 31.531 -1.216 3.107 1 90.12 190 GLY A C 1
ATOM 1551 O O . GLY A 1 190 ? 32.062 -0.502 3.955 1 90.12 190 GLY A O 1
ATOM 1552 N N . LEU A 1 191 ? 31.812 -1.104 1.834 1 92.56 191 LEU A N 1
ATOM 1553 C CA . LEU A 1 191 ? 32.781 -0.127 1.319 1 92.56 191 LEU A CA 1
ATOM 1554 C C . LEU A 1 191 ? 32.281 1.295 1.574 1 92.56 191 LEU A C 1
ATOM 1556 O O . LEU A 1 191 ? 33.062 2.158 1.985 1 92.56 191 LEU A O 1
ATOM 1560 N N . ILE A 1 192 ? 31.031 1.529 1.32 1 88.19 192 ILE A N 1
ATOM 1561 C CA . ILE A 1 192 ? 30.453 2.852 1.544 1 88.19 192 ILE A CA 1
ATOM 1562 C C . ILE A 1 192 ? 30.5 3.191 3.031 1 88.19 192 ILE A C 1
ATOM 1564 O O . ILE A 1 192 ? 30.938 4.281 3.412 1 88.19 192 ILE A O 1
ATOM 1568 N N . ALA A 1 193 ? 30.078 2.242 3.818 1 86.38 193 ALA A N 1
ATOM 1569 C CA . ALA A 1 193 ? 30.062 2.451 5.266 1 86.38 193 ALA A CA 1
ATOM 1570 C C . ALA A 1 193 ? 31.469 2.713 5.789 1 86.38 193 ALA A C 1
ATOM 1572 O O . ALA A 1 193 ? 31.672 3.578 6.645 1 86.38 193 ALA A O 1
ATOM 1573 N N . PHE A 1 194 ? 32.406 1.992 5.293 1 88.5 194 PHE A N 1
ATOM 1574 C CA . PHE A 1 194 ? 33.781 2.137 5.719 1 88.5 194 PHE A CA 1
ATOM 1575 C C . PHE A 1 194 ? 34.312 3.523 5.375 1 88.5 194 PHE A C 1
ATOM 1577 O O . PHE A 1 194 ? 35 4.156 6.191 1 88.5 194 PHE A O 1
ATOM 1584 N N . LYS A 1 195 ? 34.062 4 4.262 1 87.81 195 LYS A N 1
ATOM 1585 C CA . LYS A 1 195 ? 34.5 5.32 3.83 1 87.81 195 LYS A CA 1
ATOM 1586 C C . LYS A 1 195 ? 33.875 6.418 4.691 1 87.81 195 LYS A C 1
ATOM 1588 O O . LYS A 1 195 ? 34.594 7.336 5.129 1 87.81 195 LYS A O 1
ATOM 1593 N N . ILE A 1 196 ? 32.656 6.332 4.898 1 81.88 196 ILE A N 1
ATOM 1594 C CA . ILE A 1 196 ? 31.953 7.332 5.707 1 81.88 196 ILE A CA 1
ATOM 1595 C C . ILE A 1 196 ? 32.5 7.301 7.137 1 81.88 196 ILE A C 1
ATOM 1597 O O . ILE A 1 196 ? 32.719 8.352 7.746 1 81.88 196 ILE A O 1
ATOM 1601 N N . TRP A 1 197 ? 32.719 6.09 7.598 1 83.31 197 TRP A N 1
ATOM 1602 C CA . TRP A 1 197 ? 33.25 5.93 8.945 1 83.31 197 TRP A CA 1
ATOM 1603 C C . TRP A 1 197 ? 34.656 6.523 9.055 1 83.31 197 TRP A C 1
ATOM 1605 O O . TRP A 1 197 ? 34.969 7.195 10.031 1 83.31 197 TRP A O 1
ATOM 1615 N N . THR A 1 198 ? 35.5 6.359 8.109 1 85.5 198 THR A N 1
ATOM 1616 C CA . THR A 1 198 ? 36.844 6.887 8.102 1 85.5 198 THR A CA 1
ATOM 1617 C C . THR A 1 198 ? 36.844 8.414 8.016 1 85.5 198 THR A C 1
ATOM 1619 O O . THR A 1 198 ? 37.625 9.078 8.688 1 85.5 198 THR A O 1
ATOM 1622 N N . GLN A 1 199 ? 36 8.922 7.246 1 81 199 GLN A N 1
ATOM 1623 C CA . GLN A 1 199 ? 35.875 10.367 7.133 1 81 199 GLN A CA 1
ATOM 1624 C C . GLN A 1 199 ? 35.406 10.984 8.445 1 81 199 GLN A C 1
ATOM 1626 O O . GLN A 1 199 ? 35.812 12.078 8.82 1 81 199 GLN A O 1
ATOM 1631 N N . HIS A 1 200 ? 34.5 10.297 9.023 1 78.88 200 HIS A N 1
ATOM 1632 C CA . HIS A 1 200 ? 34.031 10.75 10.328 1 78.88 200 HIS A CA 1
ATOM 1633 C C . HIS A 1 200 ? 35.156 10.758 11.352 1 78.88 200 HIS A C 1
ATOM 1635 O O . HIS A 1 200 ? 35.281 11.711 12.125 1 78.88 200 HIS A O 1
ATOM 1641 N N . ARG A 1 201 ? 35.906 9.828 11.344 1 80.5 201 ARG A N 1
ATOM 1642 C CA . ARG A 1 201 ? 37 9.695 12.289 1 80.5 201 ARG A CA 1
ATOM 1643 C C . ARG A 1 201 ? 38.062 10.773 12.055 1 80.5 201 ARG A C 1
ATOM 1645 O O . ARG A 1 201 ? 38.594 11.352 13.008 1 80.5 201 ARG A O 1
ATOM 1652 N N . ILE A 1 202 ? 38.344 11.062 10.867 1 79.25 202 ILE A N 1
ATOM 1653 C CA . ILE A 1 202 ? 39.344 12.062 10.516 1 79.25 202 ILE A CA 1
ATOM 1654 C C . ILE A 1 202 ? 38.844 13.453 10.906 1 79.25 202 ILE A C 1
ATOM 1656 O O . ILE A 1 202 ? 39.594 14.266 11.43 1 79.25 202 ILE A O 1
ATOM 1660 N N . SER A 1 203 ? 37.625 13.656 10.594 1 75.75 203 SER A N 1
ATOM 1661 C CA . SER A 1 203 ? 37.031 14.945 10.93 1 75.75 203 SER A CA 1
ATOM 1662 C C . SER A 1 203 ? 37 15.164 12.445 1 75.75 203 SER A C 1
ATOM 1664 O O . SER A 1 203 ? 37.219 16.297 12.914 1 75.75 203 SER A O 1
ATOM 1666 N N . THR A 1 204 ? 36.719 14.141 13.141 1 73.19 204 THR A N 1
ATOM 1667 C CA . THR A 1 204 ? 36.719 14.234 14.594 1 73.19 204 THR A CA 1
ATOM 1668 C C . THR A 1 204 ? 38.125 14.414 15.133 1 73.19 204 THR A C 1
ATOM 1670 O O . THR A 1 204 ? 38.375 15.156 16.078 1 73.19 204 THR A O 1
ATOM 1673 N N . ALA A 1 205 ? 39 13.836 14.547 1 71.81 205 ALA A N 1
ATOM 1674 C CA . ALA A 1 205 ? 40.375 13.922 14.977 1 71.81 205 ALA A CA 1
ATOM 1675 C C . ALA A 1 205 ? 40.969 15.289 14.656 1 71.81 205 ALA A C 1
ATOM 1677 O O . ALA A 1 205 ? 41.844 15.773 15.375 1 71.81 205 ALA A O 1
ATOM 1678 N N . SER A 1 206 ? 40.656 15.789 13.547 1 65.25 206 SER A N 1
ATOM 1679 C CA . SER A 1 206 ? 41.219 17.062 13.125 1 65.25 206 SER A CA 1
ATOM 1680 C C . SER A 1 206 ? 40.531 18.234 13.844 1 65.25 206 SER A C 1
ATOM 1682 O O . SER A 1 206 ? 40.969 19.375 13.734 1 65.25 206 SER A O 1
ATOM 1684 N N . GLY A 1 207 ? 39.719 18.047 14.828 1 59.59 207 GLY A N 1
ATOM 1685 C CA . GLY A 1 207 ? 39.094 19.109 15.609 1 59.59 207 GLY A CA 1
ATOM 1686 C C . GLY A 1 207 ? 38.281 20.078 14.766 1 59.59 207 GLY A C 1
ATOM 1687 O O . GLY A 1 207 ? 37.844 21.109 15.258 1 59.59 207 GLY A O 1
ATOM 1688 N N . VAL A 1 208 ? 38.375 20.031 13.547 1 50.84 208 VAL A N 1
ATOM 1689 C CA . VAL A 1 208 ? 37.844 21.062 12.664 1 50.84 208 VAL A CA 1
ATOM 1690 C C . VAL A 1 208 ? 36.312 20.969 12.648 1 50.84 208 VAL A C 1
ATOM 1692 O O . VAL A 1 208 ? 35.625 21.969 12.438 1 50.84 208 VAL A O 1
ATOM 1695 N N . ILE A 1 209 ? 35.781 19.828 12.492 1 52.44 209 ILE A N 1
ATOM 1696 C CA . ILE A 1 209 ? 34.375 19.797 12.117 1 52.44 209 ILE A CA 1
ATOM 1697 C C . ILE A 1 209 ? 33.5 19.969 13.359 1 52.44 209 ILE A C 1
ATOM 1699 O O . ILE A 1 209 ? 33.656 19.234 14.336 1 52.44 209 ILE A O 1
ATOM 1703 N N . ASP A 1 210 ? 32.906 21.031 13.367 1 52.66 210 ASP A N 1
ATOM 1704 C CA . ASP A 1 210 ? 31.891 21.406 14.352 1 52.66 210 ASP A CA 1
ATOM 1705 C C . ASP A 1 210 ? 30.984 20.234 14.68 1 52.66 210 ASP A C 1
ATOM 1707 O O . ASP A 1 210 ? 30.797 19.328 13.852 1 52.66 210 ASP A O 1
ATOM 1711 N N . THR A 1 211 ? 30.766 19.984 15.93 1 52 211 THR A N 1
ATOM 1712 C CA . THR A 1 211 ? 29.891 19 16.562 1 52 211 THR A CA 1
ATOM 1713 C C . THR A 1 211 ? 28.656 18.734 15.695 1 52 211 THR A C 1
ATOM 1715 O O . THR A 1 211 ? 28.141 17.625 15.664 1 52 211 THR A O 1
ATOM 1718 N N . SER A 1 212 ? 28.281 19.734 14.969 1 52.75 212 SER A N 1
ATOM 1719 C CA . SER A 1 212 ? 27.047 19.609 14.195 1 52.75 212 SER A CA 1
ATOM 1720 C C . SER A 1 212 ? 27.266 18.766 12.945 1 52.75 212 SER A C 1
ATOM 1722 O O . SER A 1 212 ? 26.406 17.953 12.586 1 52.75 212 SER A O 1
ATOM 1724 N N . THR A 1 213 ? 28.531 18.984 12.305 1 54.38 213 THR A N 1
ATOM 1725 C CA . THR A 1 213 ? 28.828 18.25 11.078 1 54.38 213 THR A CA 1
ATOM 1726 C C . THR A 1 213 ? 29.062 16.766 11.375 1 54.38 213 THR A C 1
ATOM 1728 O O . THR A 1 213 ? 28.641 15.898 10.609 1 54.38 213 THR A O 1
ATOM 1731 N N . ARG A 1 214 ? 29.703 16.5 12.477 1 54.72 214 ARG A N 1
ATOM 1732 C CA . ARG A 1 214 ? 29.969 15.125 12.922 1 54.72 214 ARG A CA 1
ATOM 1733 C C . ARG A 1 214 ? 28.656 14.359 13.094 1 54.72 214 ARG A C 1
ATOM 1735 O O . ARG A 1 214 ? 28.547 13.203 12.664 1 54.72 214 ARG A O 1
ATOM 1742 N N . LEU A 1 215 ? 27.75 14.992 13.828 1 53.09 215 LEU A N 1
ATOM 1743 C CA . LEU A 1 215 ? 26.453 14.391 14.133 1 53.09 215 LEU A CA 1
ATOM 1744 C C . LEU A 1 215 ? 25.672 14.102 12.852 1 53.09 215 LEU A C 1
ATOM 1746 O O . LEU A 1 215 ? 24.984 13.086 12.75 1 53.09 215 LEU A O 1
ATOM 1750 N N . SER A 1 216 ? 26.219 14.781 11.828 1 68.12 216 SER A N 1
ATOM 1751 C CA . SER A 1 216 ? 25.469 14.664 10.578 1 68.12 216 SER A CA 1
ATOM 1752 C C . SER A 1 216 ? 25.953 13.469 9.758 1 68.12 216 SER A C 1
ATOM 1754 O O . SER A 1 216 ? 25.125 12.727 9.211 1 68.12 216 SER A O 1
ATOM 1756 N N . LEU A 1 217 ? 27.344 13.133 9.898 1 71.44 217 LEU A N 1
ATOM 1757 C CA . LEU A 1 217 ? 27.844 12.047 9.07 1 71.44 217 LEU A CA 1
ATOM 1758 C C . LEU A 1 217 ? 27.469 10.695 9.648 1 71.44 217 LEU A C 1
ATOM 1760 O O . LEU A 1 217 ? 27.125 9.766 8.906 1 71.44 217 LEU A O 1
ATOM 1764 N N . ILE A 1 218 ? 27.469 10.633 10.961 1 75 218 ILE A N 1
ATOM 1765 C CA . ILE A 1 218 ? 27.109 9.383 11.617 1 75 218 ILE A CA 1
ATOM 1766 C C . ILE A 1 218 ? 25.625 9.102 11.406 1 75 218 ILE A C 1
ATOM 1768 O O . ILE A 1 218 ? 25.219 7.945 11.25 1 75 218 ILE A O 1
ATOM 1772 N N . ASN A 1 219 ? 24.906 10.109 11.391 1 72.44 219 ASN A N 1
ATOM 1773 C CA . ASN A 1 219 ? 23.484 9.945 11.148 1 72.44 219 ASN A CA 1
ATOM 1774 C C . ASN A 1 219 ? 23.203 9.5 9.719 1 72.44 219 ASN A C 1
ATOM 1776 O O . ASN A 1 219 ? 22.328 8.656 9.484 1 72.44 219 ASN A O 1
ATOM 1780 N N . ILE A 1 220 ? 23.984 9.945 8.906 1 70.81 220 ILE A N 1
ATOM 1781 C CA . ILE A 1 220 ? 23.859 9.539 7.512 1 70.81 220 ILE A CA 1
ATOM 1782 C C . ILE A 1 220 ? 24.25 8.07 7.363 1 70.81 220 ILE A C 1
ATOM 1784 O O . ILE A 1 220 ? 23.578 7.309 6.664 1 70.81 220 ILE A O 1
ATOM 1788 N N . LEU A 1 221 ? 25.297 7.766 8.016 1 77.19 221 LEU A N 1
ATOM 1789 C CA . LEU A 1 221 ? 25.781 6.387 7.996 1 77.19 221 LEU A CA 1
ATOM 1790 C C . LEU A 1 221 ? 24.719 5.434 8.539 1 77.19 221 LEU A C 1
ATOM 1792 O O . LEU A 1 221 ? 24.469 4.375 7.957 1 77.19 221 LEU A O 1
ATOM 1796 N N . ARG A 1 222 ? 24.125 5.809 9.508 1 75.19 222 ARG A N 1
ATOM 1797 C CA . ARG A 1 222 ? 23.094 4.977 10.133 1 75.19 222 ARG A CA 1
ATOM 1798 C C . ARG A 1 222 ? 21.906 4.789 9.211 1 75.19 222 ARG A C 1
ATOM 1800 O O . ARG A 1 222 ? 21.391 3.674 9.055 1 75.19 222 ARG A O 1
ATOM 1807 N N . ILE A 1 223 ? 21.5 5.723 8.617 1 71.94 223 ILE A N 1
ATOM 1808 C CA . ILE A 1 223 ? 20.344 5.664 7.715 1 71.94 223 ILE A CA 1
ATOM 1809 C C . ILE A 1 223 ? 20.688 4.789 6.508 1 71.94 223 ILE A C 1
ATOM 1811 O O . ILE A 1 223 ? 19.859 3.98 6.07 1 71.94 223 ILE A O 1
ATOM 1815 N N . PHE A 1 224 ? 21.859 4.992 6.094 1 74.62 224 PHE A N 1
ATOM 1816 C CA . PHE A 1 224 ? 22.297 4.207 4.949 1 74.62 224 PHE A CA 1
ATOM 1817 C C . PHE A 1 224 ? 22.312 2.719 5.285 1 74.62 224 PHE A C 1
ATOM 1819 O O . PHE A 1 224 ? 21.812 1.898 4.52 1 74.62 224 PHE A O 1
ATOM 1826 N N . ILE A 1 225 ? 22.828 2.432 6.371 1 76 225 ILE A N 1
ATOM 1827 C CA . ILE A 1 225 ? 22.953 1.039 6.789 1 76 225 ILE A CA 1
ATOM 1828 C C . ILE A 1 225 ? 21.562 0.45 7.059 1 76 225 ILE A C 1
ATOM 1830 O O . ILE A 1 225 ? 21.281 -0.68 6.656 1 76 225 ILE A O 1
ATOM 1834 N N . GLU A 1 226 ? 20.75 1.188 7.629 1 75.81 226 GLU A N 1
ATOM 1835 C CA . GLU A 1 226 ? 19.406 0.714 7.965 1 75.81 226 GLU A CA 1
ATOM 1836 C C . GLU A 1 226 ? 18.578 0.472 6.707 1 75.81 226 GLU A C 1
ATOM 1838 O O . GLU A 1 226 ? 17.859 -0.525 6.613 1 75.81 226 GLU A O 1
ATOM 1843 N N . SER A 1 227 ? 18.672 1.335 5.793 1 77.81 227 SER A N 1
ATOM 1844 C C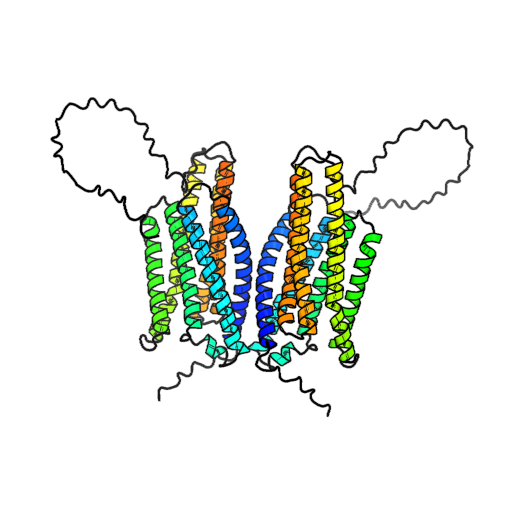A . SER A 1 227 ? 17.938 1.171 4.547 1 77.81 227 SER A CA 1
ATOM 1845 C C . SER A 1 227 ? 18.438 -0.026 3.752 1 77.81 227 SER A C 1
ATOM 1847 O O . SER A 1 227 ? 17.656 -0.813 3.229 1 77.81 227 SER A O 1
ATOM 1849 N N . ALA A 1 228 ? 19.719 -0.141 3.74 1 79.31 228 ALA A N 1
ATOM 1850 C CA . ALA A 1 228 ? 20.328 -1.235 2.984 1 79.31 228 ALA A CA 1
ATOM 1851 C C . ALA A 1 228 ? 20.062 -2.578 3.658 1 79.31 228 ALA A C 1
ATOM 1853 O O . ALA A 1 228 ? 20.047 -3.617 2.994 1 79.31 228 ALA A O 1
ATOM 1854 N N . ALA A 1 229 ? 19.859 -2.516 4.941 1 84.75 229 ALA A N 1
ATOM 1855 C CA . ALA A 1 229 ? 19.688 -3.74 5.715 1 84.75 229 ALA A CA 1
ATOM 1856 C C . ALA A 1 229 ? 18.375 -4.43 5.348 1 84.75 229 ALA A C 1
ATOM 1858 O O . ALA A 1 229 ? 18.281 -5.656 5.371 1 84.75 229 ALA A O 1
ATOM 1859 N N . ILE A 1 230 ? 17.391 -3.645 4.969 1 85.38 230 ILE A N 1
ATOM 1860 C CA . ILE A 1 230 ? 16.094 -4.219 4.629 1 85.38 230 ILE A CA 1
ATOM 1861 C C . ILE A 1 230 ? 16.25 -5.152 3.428 1 85.38 230 ILE A C 1
ATOM 1863 O O . ILE A 1 230 ? 15.844 -6.316 3.484 1 85.38 230 ILE A O 1
ATOM 1867 N N . TYR A 1 231 ? 16.828 -4.699 2.447 1 87.94 231 TYR A N 1
ATOM 1868 C CA . TYR A 1 231 ? 17.031 -5.465 1.224 1 87.94 231 TYR A CA 1
ATOM 1869 C C . TYR A 1 231 ? 17.969 -6.637 1.464 1 87.94 231 TYR A C 1
ATOM 1871 O O . TYR A 1 231 ? 17.703 -7.758 1.022 1 87.94 231 TYR A O 1
ATOM 1879 N N . THR A 1 232 ? 19 -6.41 2.209 1 88.06 232 THR A N 1
ATOM 1880 C CA . THR A 1 232 ? 19.969 -7.453 2.504 1 88.06 232 THR A CA 1
ATOM 1881 C C . THR A 1 232 ? 19.344 -8.57 3.334 1 88.06 232 THR A C 1
ATOM 1883 O O . THR A 1 232 ? 19.625 -9.75 3.113 1 88.06 232 THR A O 1
ATOM 1886 N N . PHE A 1 233 ? 18.578 -8.188 4.215 1 91.75 233 PHE A N 1
ATOM 1887 C CA . PHE A 1 233 ? 17.891 -9.18 5.035 1 91.75 233 PHE A CA 1
ATOM 1888 C C . PHE A 1 233 ? 16.969 -10.047 4.184 1 91.75 233 PHE A C 1
ATOM 1890 O O . PHE A 1 233 ? 16.891 -11.266 4.387 1 91.75 233 PHE A O 1
ATOM 1897 N N . GLN A 1 234 ? 16.297 -9.469 3.307 1 95.38 234 GLN A N 1
ATOM 1898 C CA . GLN A 1 234 ? 15.422 -10.227 2.422 1 95.38 234 GLN A CA 1
ATOM 1899 C C . GLN A 1 234 ? 16.203 -11.219 1.577 1 95.38 234 GLN A C 1
ATOM 1901 O O . GLN A 1 234 ? 15.789 -12.367 1.403 1 95.38 234 GLN A O 1
ATOM 1906 N N . ILE A 1 235 ? 17.344 -10.797 1.133 1 94.19 235 ILE A N 1
ATOM 1907 C CA . ILE A 1 235 ? 18.172 -11.688 0.338 1 94.19 235 ILE A CA 1
ATOM 1908 C C . ILE A 1 235 ? 18.703 -12.82 1.218 1 94.1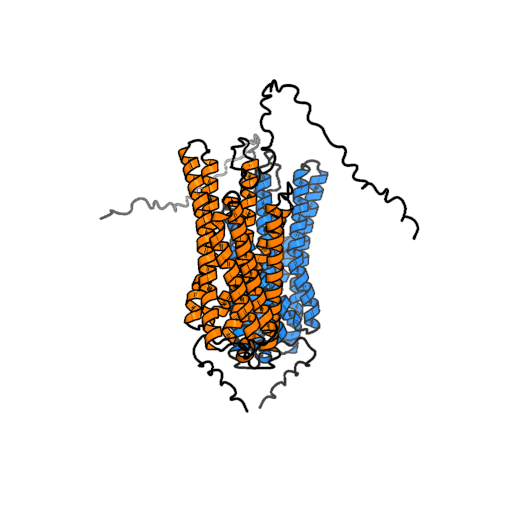9 235 ILE A C 1
ATOM 1910 O O . ILE A 1 235 ? 18.812 -13.961 0.772 1 94.19 235 ILE A O 1
ATOM 1914 N N . MET A 1 236 ? 18.984 -12.523 2.436 1 94.12 236 MET A N 1
ATOM 1915 C CA . MET A 1 236 ? 19.422 -13.547 3.373 1 94.12 236 MET A CA 1
ATOM 1916 C C . MET A 1 236 ? 18.344 -14.602 3.584 1 94.12 236 MET A C 1
ATOM 1918 O O . MET A 1 236 ? 18.641 -15.797 3.6 1 94.12 236 MET A O 1
ATOM 1922 N N . VAL A 1 237 ? 17.172 -14.164 3.713 1 95.19 237 VAL A N 1
ATOM 1923 C CA . VAL A 1 237 ? 16.047 -15.078 3.883 1 95.19 237 VAL A CA 1
ATOM 1924 C C . VAL A 1 237 ? 15.914 -15.961 2.645 1 95.19 237 VAL A C 1
ATOM 1926 O O . VAL A 1 237 ? 15.672 -17.172 2.756 1 95.19 237 VAL A O 1
ATOM 1929 N N . LEU A 1 238 ? 16.094 -15.391 1.534 1 95.44 238 LEU A N 1
ATOM 1930 C CA . LEU A 1 238 ? 16 -16.156 0.295 1 95.44 238 LEU A CA 1
ATOM 1931 C C . LEU A 1 238 ? 17.125 -17.172 0.198 1 95.44 238 LEU A C 1
ATOM 1933 O O . LEU A 1 238 ? 16.938 -18.281 -0.33 1 95.44 238 LEU A O 1
ATOM 1937 N N . LEU A 1 239 ? 18.25 -16.812 0.725 1 93.12 239 LEU A N 1
ATOM 1938 C CA . LEU A 1 239 ? 19.406 -17.703 0.754 1 93.12 239 LEU A CA 1
ATOM 1939 C C . LEU A 1 239 ? 19.109 -18.938 1.592 1 93.12 239 LEU A C 1
ATOM 1941 O O . LEU A 1 239 ? 19.641 -20.016 1.313 1 93.12 239 LEU A O 1
ATOM 1945 N N . ILE A 1 240 ? 18.25 -18.781 2.512 1 93.06 240 ILE A N 1
ATOM 1946 C CA . ILE A 1 240 ? 17.906 -19.891 3.406 1 93.06 240 ILE A CA 1
ATOM 1947 C C . ILE A 1 240 ? 16.734 -20.672 2.824 1 93.06 240 ILE A C 1
ATOM 1949 O O . ILE A 1 240 ? 16.766 -21.906 2.793 1 93.06 240 ILE A O 1
ATOM 1953 N N . LEU A 1 241 ? 15.812 -20.031 2.236 1 92.88 241 LEU A N 1
ATOM 1954 C CA . LEU A 1 241 ? 14.578 -20.656 1.784 1 92.88 241 LEU A CA 1
ATOM 1955 C C . LEU A 1 241 ? 14.805 -21.438 0.489 1 92.88 241 LEU A C 1
ATOM 1957 O O . LEU A 1 241 ? 14.164 -22.469 0.253 1 92.88 241 LEU A O 1
ATOM 1961 N N . TYR A 1 242 ? 15.711 -20.984 -0.277 1 90.69 242 TYR A N 1
ATOM 1962 C CA . TYR A 1 242 ? 15.883 -21.578 -1.597 1 90.69 242 TYR A CA 1
ATOM 1963 C C . TYR A 1 242 ? 16.391 -23.016 -1.486 1 90.69 242 TYR A C 1
ATOM 1965 O O . TYR A 1 242 ? 15.789 -23.938 -2.033 1 90.69 242 TYR A O 1
ATOM 1973 N N . PRO A 1 243 ? 17.469 -23.281 -0.747 1 88.88 243 PRO A N 1
ATOM 1974 C CA . PRO A 1 243 ? 17.906 -24.672 -0.602 1 88.88 243 PRO A CA 1
ATOM 1975 C C . PRO A 1 243 ? 16.891 -25.547 0.13 1 88.88 243 PRO A C 1
ATOM 1977 O O . PRO A 1 243 ? 16.859 -26.766 -0.072 1 88.88 243 PRO A O 1
ATOM 1980 N N . MET A 1 244 ? 15.984 -24.953 0.882 1 90.25 244 MET A N 1
ATOM 1981 C CA . MET A 1 244 ? 14.938 -25.703 1.584 1 90.25 244 MET A CA 1
ATOM 1982 C C . MET A 1 244 ? 13.766 -25.984 0.656 1 90.25 244 MET A C 1
ATOM 1984 O O . MET A 1 244 ? 12.859 -26.75 1.012 1 90.25 244 MET A O 1
ATOM 1988 N N . GLU A 1 245 ? 13.828 -25.375 -0.456 1 88.62 245 GLU A N 1
ATOM 1989 C CA . GLU A 1 245 ? 12.758 -25.516 -1.438 1 88.62 245 GLU A CA 1
ATOM 1990 C C . GLU A 1 245 ? 11.398 -25.156 -0.835 1 88.62 245 GLU A C 1
ATOM 1992 O O . GLU A 1 245 ? 10.414 -25.844 -1.058 1 88.62 245 GLU A O 1
ATOM 1997 N N . HIS A 1 246 ? 11.477 -24.234 0.048 1 92.19 246 HIS A N 1
ATOM 1998 C CA . HIS A 1 246 ? 10.242 -23.75 0.662 1 92.19 246 HIS A CA 1
ATOM 1999 C C . HIS A 1 246 ? 9.57 -22.703 -0.202 1 92.19 246 HIS A C 1
ATOM 2001 O O . HIS A 1 246 ? 10.219 -21.75 -0.659 1 92.19 246 HIS A O 1
ATOM 2007 N N . ASN A 1 247 ? 8.266 -22.75 -0.374 1 94.06 247 ASN A N 1
ATOM 2008 C CA . ASN A 1 247 ? 7.543 -21.891 -1.296 1 94.06 247 ASN A CA 1
ATOM 2009 C C . ASN A 1 247 ? 7.418 -20.469 -0.749 1 94.06 247 ASN A C 1
ATOM 2011 O O . ASN A 1 247 ? 7.059 -19.547 -1.482 1 94.06 247 ASN A O 1
ATOM 2015 N N . ALA A 1 248 ? 7.738 -20.281 0.49 1 93.69 248 ALA A N 1
ATOM 2016 C CA . ALA A 1 248 ? 7.723 -18.938 1.052 1 93.69 248 ALA A CA 1
ATOM 2017 C C . ALA A 1 248 ? 8.742 -18.047 0.349 1 93.69 248 ALA A C 1
ATOM 2019 O O . ALA A 1 248 ? 8.695 -16.812 0.486 1 93.69 248 ALA A O 1
ATOM 2020 N N . GLN A 1 249 ? 9.617 -18.641 -0.405 1 94.25 249 GLN A N 1
ATOM 2021 C CA . GLN A 1 249 ? 10.602 -17.875 -1.156 1 94.25 249 GLN A CA 1
ATOM 2022 C C . GLN A 1 249 ? 9.922 -16.938 -2.148 1 94.25 249 GLN A C 1
ATOM 2024 O O . GLN A 1 249 ? 10.422 -15.844 -2.422 1 94.25 249 GLN A O 1
ATOM 2029 N N . PHE A 1 250 ? 8.766 -17.344 -2.617 1 94.75 250 PHE A N 1
ATOM 2030 C CA . PHE A 1 250 ? 8.062 -16.531 -3.604 1 94.75 250 PHE A CA 1
ATOM 2031 C C . PHE A 1 250 ? 7.52 -15.266 -2.967 1 94.75 250 PHE A C 1
ATOM 2033 O O . PHE A 1 250 ? 7.426 -14.227 -3.627 1 94.75 250 PHE A O 1
ATOM 2040 N N . ILE A 1 251 ? 7.203 -15.273 -1.716 1 96.38 251 ILE A N 1
ATOM 2041 C CA . ILE A 1 251 ? 6.727 -14.109 -0.989 1 96.38 251 ILE A CA 1
ATOM 2042 C C . ILE A 1 251 ? 7.852 -13.086 -0.855 1 96.38 251 ILE A C 1
ATOM 2044 O O . ILE A 1 251 ? 7.668 -11.906 -1.16 1 96.38 251 ILE A O 1
ATOM 2048 N N . VAL A 1 252 ? 8.945 -13.617 -0.494 1 96.38 252 VAL A N 1
ATOM 2049 C CA . VAL A 1 252 ? 10.094 -12.734 -0.268 1 96.38 252 VAL A CA 1
ATOM 2050 C C . VAL A 1 252 ? 10.594 -12.195 -1.603 1 96.38 252 VAL A C 1
ATOM 2052 O O . VAL A 1 252 ? 10.961 -11.023 -1.706 1 96.38 252 VAL A O 1
ATOM 2055 N N . GLN A 1 253 ? 10.586 -13.016 -2.607 1 95.69 253 GLN A N 1
ATOM 2056 C CA . GLN A 1 253 ? 11.008 -12.586 -3.934 1 95.69 253 GLN A CA 1
ATOM 2057 C C . GLN A 1 253 ? 10.156 -11.422 -4.434 1 95.69 253 GLN A C 1
ATOM 2059 O O . GLN A 1 253 ? 10.68 -10.445 -4.973 1 95.69 253 GLN A O 1
ATOM 2064 N N . SER A 1 254 ? 8.922 -11.523 -4.246 1 96.69 254 SER A N 1
ATOM 2065 C CA . SER A 1 254 ? 8.023 -10.453 -4.688 1 96.69 254 SER A CA 1
ATOM 2066 C C . SER A 1 254 ? 8.188 -9.203 -3.828 1 96.69 254 SER A C 1
ATOM 2068 O O . SER A 1 254 ? 8.016 -8.086 -4.312 1 96.69 254 SER A O 1
ATOM 2070 N N . ALA A 1 255 ? 8.484 -9.422 -2.609 1 96.88 255 ALA A N 1
ATOM 2071 C CA . ALA A 1 255 ? 8.648 -8.312 -1.677 1 96.88 255 ALA A CA 1
ATOM 2072 C C . ALA A 1 255 ? 9.922 -7.531 -1.973 1 96.88 255 ALA A C 1
ATOM 2074 O O . ALA A 1 255 ? 10.016 -6.34 -1.668 1 96.88 255 ALA A O 1
ATOM 2075 N N . VAL A 1 256 ? 10.828 -8.141 -2.584 1 96.5 256 VAL A N 1
ATOM 2076 C CA . VAL A 1 256 ? 12.133 -7.543 -2.844 1 96.5 256 VAL A CA 1
ATOM 2077 C C . VAL A 1 256 ? 11.984 -6.371 -3.812 1 96.5 256 VAL A C 1
ATOM 2079 O O . VAL A 1 256 ? 12.656 -5.348 -3.674 1 96.5 256 VAL A O 1
ATOM 2082 N N . ILE A 1 257 ? 11.102 -6.426 -4.734 1 97.12 257 ILE A N 1
ATOM 2083 C CA . ILE A 1 257 ? 10.984 -5.449 -5.812 1 97.12 257 ILE A CA 1
ATOM 2084 C C . ILE A 1 257 ? 10.617 -4.086 -5.238 1 97.12 257 ILE A C 1
ATOM 2086 O O . ILE A 1 257 ? 11.367 -3.119 -5.383 1 97.12 257 ILE A O 1
ATOM 2090 N N . PRO A 1 258 ? 9.531 -4.031 -4.516 1 97.06 258 PRO A N 1
ATOM 2091 C CA . PRO A 1 258 ? 9.234 -2.719 -3.934 1 97.06 258 PRO A CA 1
ATOM 2092 C C . PRO A 1 258 ? 10.219 -2.32 -2.84 1 97.06 258 PRO A C 1
ATOM 2094 O O . PRO A 1 258 ? 10.484 -1.131 -2.643 1 97.06 258 PRO A O 1
ATOM 2097 N N . SER A 1 259 ? 10.82 -3.248 -2.168 1 95.69 259 SER A N 1
ATOM 2098 C CA . SER A 1 259 ? 11.781 -2.951 -1.105 1 95.69 259 SER A CA 1
ATOM 2099 C C . SER A 1 259 ? 13.023 -2.264 -1.658 1 95.69 259 SER A C 1
ATOM 2101 O O . SER A 1 259 ? 13.547 -1.332 -1.047 1 95.69 259 SER A O 1
ATOM 2103 N N . ILE A 1 260 ? 13.461 -2.748 -2.781 1 94.94 260 ILE A N 1
ATOM 2104 C CA . ILE A 1 260 ? 14.602 -2.105 -3.426 1 94.94 260 ILE A CA 1
ATOM 2105 C C . ILE A 1 260 ? 14.266 -0.645 -3.721 1 94.94 260 ILE A C 1
ATOM 2107 O O . ILE A 1 260 ? 15.07 0.249 -3.436 1 94.94 260 ILE A O 1
ATOM 2111 N N . GLY A 1 261 ? 13.102 -0.467 -4.285 1 94.38 261 GLY A N 1
ATOM 2112 C CA . GLY A 1 261 ? 12.664 0.894 -4.555 1 94.38 261 GLY A CA 1
ATOM 2113 C C . GLY A 1 261 ? 12.609 1.762 -3.312 1 94.38 261 GLY A C 1
ATOM 2114 O O . GLY A 1 261 ? 13.07 2.906 -3.326 1 94.38 261 GLY A O 1
ATOM 2115 N N . ILE A 1 262 ? 12.086 1.208 -2.281 1 92.75 262 ILE A N 1
ATOM 2116 C CA . ILE A 1 262 ? 11.945 1.926 -1.02 1 92.75 262 ILE A CA 1
ATOM 2117 C C . ILE A 1 262 ? 13.328 2.34 -0.507 1 92.75 262 ILE A C 1
ATOM 2119 O O . ILE A 1 262 ? 13.523 3.488 -0.101 1 92.75 262 ILE A O 1
ATOM 2123 N N . VAL A 1 263 ? 14.242 1.463 -0.548 1 89.44 263 VAL A N 1
ATOM 2124 C CA . VAL A 1 263 ? 15.594 1.704 -0.048 1 89.44 263 VAL A CA 1
ATOM 2125 C C . VAL A 1 263 ? 16.219 2.881 -0.794 1 89.44 263 VAL A C 1
ATOM 2127 O O . VAL A 1 263 ? 16.75 3.801 -0.174 1 89.44 263 VAL A O 1
ATOM 2130 N N . PHE A 1 264 ? 16.062 2.977 -1.99 1 88.12 264 PHE A N 1
ATOM 2131 C CA . PHE A 1 264 ? 16.766 3.99 -2.771 1 88.12 264 PHE A CA 1
ATOM 2132 C C . PHE A 1 264 ? 16.047 5.332 -2.688 1 88.12 264 PHE A C 1
ATOM 2134 O O . PHE A 1 264 ? 16.688 6.387 -2.709 1 88.12 264 PHE A O 1
ATOM 2141 N N . VAL A 1 265 ? 14.789 5.262 -2.562 1 87.56 265 VAL A N 1
ATOM 2142 C CA . VAL A 1 265 ? 14.078 6.523 -2.402 1 87.56 265 VAL A CA 1
ATOM 2143 C C . VAL A 1 265 ? 14.391 7.129 -1.036 1 87.56 265 VAL A C 1
ATOM 2145 O O . VAL A 1 265 ? 14.539 8.344 -0.907 1 87.56 265 VAL A O 1
ATOM 2148 N N . LEU A 1 266 ? 14.492 6.285 -0.085 1 82.25 266 LEU A N 1
ATOM 2149 C CA . LEU A 1 266 ? 14.844 6.766 1.246 1 82.25 266 LEU A CA 1
ATOM 2150 C C . LEU A 1 266 ? 16.25 7.363 1.256 1 82.25 266 LEU A C 1
ATOM 2152 O O . LEU A 1 266 ? 16.484 8.414 1.865 1 82.25 266 LEU A O 1
ATOM 2156 N N . ILE A 1 267 ? 17.109 6.727 0.569 1 75.06 267 ILE A N 1
ATOM 2157 C CA . ILE A 1 267 ? 18.484 7.219 0.485 1 75.06 267 ILE A CA 1
ATOM 2158 C C . ILE A 1 267 ? 18.516 8.531 -0.289 1 75.06 267 ILE A C 1
ATOM 2160 O O . ILE A 1 267 ? 19.203 9.477 0.104 1 75.06 267 ILE A O 1
ATOM 2164 N N . ALA A 1 268 ? 17.781 8.633 -1.292 1 73.12 268 ALA A N 1
ATOM 2165 C CA . ALA A 1 268 ? 17.75 9.836 -2.131 1 73.12 268 ALA A CA 1
ATOM 2166 C C . ALA A 1 268 ? 17.219 11.031 -1.349 1 73.12 268 ALA A C 1
ATOM 2168 O O . ALA A 1 268 ? 17.781 12.133 -1.447 1 73.12 268 ALA A O 1
ATOM 2169 N N . VAL A 1 269 ? 16.234 10.891 -0.557 1 72 269 VAL A N 1
ATOM 2170 C CA . VAL A 1 269 ? 15.633 11.977 0.21 1 72 269 VAL A CA 1
ATOM 2171 C C . VAL A 1 269 ? 16.594 12.438 1.297 1 72 269 VAL A C 1
ATOM 2173 O O . VAL A 1 269 ? 16.734 13.641 1.542 1 72 269 VAL A O 1
ATOM 2176 N N . ARG A 1 270 ? 17.234 11.633 1.747 1 66.88 270 ARG A N 1
ATOM 2177 C CA . ARG A 1 270 ? 18.125 11.977 2.852 1 66.88 270 ARG A CA 1
ATOM 2178 C C . ARG A 1 270 ? 19.344 12.742 2.354 1 66.88 270 ARG A C 1
ATOM 2180 O O . ARG A 1 270 ? 19.812 13.672 3.016 1 66.88 270 ARG A O 1
ATOM 2187 N N . VAL A 1 271 ? 19.844 12.32 1.364 1 64.31 271 VAL A N 1
ATOM 2188 C CA . VAL A 1 271 ? 21 12.992 0.785 1 64.31 271 VAL A CA 1
ATOM 2189 C C . VAL A 1 271 ? 20.625 14.43 0.418 1 64.31 271 VAL A C 1
ATOM 2191 O O . VAL A 1 271 ? 21.422 15.359 0.627 1 64.31 271 VAL A O 1
ATOM 2194 N N . HIS A 1 272 ? 19.453 14.617 0.039 1 64.81 272 HIS A N 1
ATOM 2195 C CA . HIS A 1 272 ? 19 15.953 -0.334 1 64.81 272 HIS A CA 1
ATOM 2196 C C . HIS A 1 272 ? 18.766 16.828 0.897 1 64.81 272 HIS A C 1
ATOM 2198 O O . HIS A 1 272 ? 19.047 18.031 0.877 1 64.81 272 HIS A O 1
ATOM 2204 N N . LEU A 1 273 ? 18.297 16.234 1.924 1 62.56 273 LEU A N 1
ATOM 2205 C CA . LEU A 1 273 ? 18 16.984 3.143 1 62.56 273 LEU A CA 1
ATOM 2206 C C . LEU A 1 273 ? 19.297 17.422 3.832 1 62.56 273 LEU A C 1
ATOM 2208 O O . LEU A 1 273 ? 19.359 18.531 4.395 1 62.56 273 LEU A O 1
ATOM 2212 N N . VAL A 1 274 ? 20.234 16.656 3.785 1 59.53 274 VAL A N 1
ATOM 2213 C CA . VAL A 1 274 ? 21.516 17 4.406 1 59.53 274 VAL A CA 1
ATOM 2214 C C . VAL A 1 274 ? 22.188 18.125 3.613 1 59.53 274 VAL A C 1
ATOM 2216 O O . VAL A 1 274 ? 22.766 19.031 4.195 1 59.53 274 VAL A O 1
ATOM 2219 N N . ARG A 1 275 ? 22.016 18.094 2.418 1 59.62 275 ARG A N 1
ATOM 2220 C CA . ARG A 1 275 ? 22.594 19.141 1.575 1 59.62 275 ARG A CA 1
ATOM 2221 C C . ARG A 1 275 ? 21.922 20.484 1.829 1 59.62 275 ARG A C 1
ATOM 2223 O O . ARG A 1 275 ? 22.578 21.531 1.827 1 59.62 275 ARG A O 1
ATOM 2230 N N . SER A 1 276 ? 20.688 20.406 2.068 1 54.66 276 SER A N 1
ATOM 2231 C CA . SER A 1 276 ? 19.953 21.641 2.314 1 54.66 276 SER A CA 1
ATOM 2232 C C . SER A 1 276 ? 20.266 22.203 3.695 1 54.66 276 SER A C 1
ATOM 2234 O O . SER A 1 276 ? 20.297 23.422 3.877 1 54.66 276 SER A O 1
ATOM 2236 N N . SER A 1 277 ? 20.375 21.359 4.613 1 51.97 277 SER A N 1
ATOM 2237 C CA . SER A 1 277 ? 20.703 21.812 5.965 1 51.97 277 SER A CA 1
ATOM 2238 C C . SER A 1 277 ? 22.109 22.391 6.031 1 51.97 277 SER A C 1
ATOM 2240 O O . SER A 1 277 ? 22.375 23.344 6.766 1 51.97 277 SER A O 1
ATOM 2242 N N . THR A 1 278 ? 22.969 21.797 5.367 1 46.91 278 THR A N 1
ATOM 2243 C CA . THR A 1 278 ? 24.344 22.312 5.34 1 46.91 278 THR A CA 1
ATOM 2244 C C . THR A 1 278 ? 24.422 23.656 4.617 1 46.91 278 THR A C 1
ATOM 2246 O O . THR A 1 278 ? 25.234 24.5 4.961 1 46.91 278 THR A O 1
ATOM 2249 N N . PHE A 1 279 ? 23.625 23.828 3.631 1 41.41 279 PHE A N 1
ATOM 2250 C CA . PHE A 1 279 ? 23.625 25.109 2.959 1 41.41 279 PHE A CA 1
ATOM 2251 C C . PHE A 1 279 ? 23.016 26.188 3.848 1 41.41 279 PHE A C 1
ATOM 2253 O O . PHE A 1 279 ? 23.359 27.375 3.73 1 41.41 279 PHE A O 1
ATOM 2260 N N . ASN A 1 280 ? 22.062 25.938 4.672 1 38.5 280 ASN A N 1
ATOM 2261 C CA . ASN A 1 280 ? 21.547 26.984 5.551 1 38.5 280 ASN A CA 1
ATOM 2262 C C . ASN A 1 280 ? 22.531 27.281 6.684 1 38.5 280 ASN A C 1
ATOM 2264 O O . ASN A 1 280 ? 22.344 28.25 7.434 1 38.5 280 ASN A O 1
ATOM 2268 N N . SER A 1 281 ? 23.375 26.484 7.199 1 37.06 281 SER A N 1
ATOM 2269 C CA . SER A 1 281 ? 24.391 26.922 8.141 1 37.06 281 SER A CA 1
ATOM 2270 C C . SER A 1 281 ? 25.484 27.734 7.445 1 37.06 281 SER A C 1
ATOM 2272 O O . SER A 1 281 ? 25.953 27.359 6.375 1 37.06 281 SER A O 1
ATOM 2274 N N . THR A 1 282 ? 25.609 29.125 7.672 1 35.31 282 THR A N 1
ATOM 2275 C CA . THR A 1 282 ? 26.562 30.141 7.223 1 35.31 282 THR A CA 1
ATOM 2276 C C . THR A 1 282 ? 27.953 29.531 7.055 1 35.31 282 THR A C 1
ATOM 2278 O O . THR A 1 282 ? 28.797 30.078 6.348 1 35.31 282 THR A O 1
ATOM 2281 N N . ARG A 1 283 ? 28.625 28.969 8.18 1 34.44 283 ARG A N 1
ATOM 2282 C CA . ARG A 1 283 ? 30.016 28.547 8.047 1 34.44 283 ARG A CA 1
ATOM 2283 C C . ARG A 1 283 ? 30.141 27.359 7.105 1 34.44 283 ARG A C 1
ATOM 2285 O O . ARG A 1 283 ? 29.703 26.25 7.441 1 34.44 283 ARG A O 1
ATOM 2292 N N . ALA A 1 284 ? 30.234 27.562 5.871 1 35.78 284 ALA A N 1
ATOM 2293 C CA . ALA A 1 284 ? 30.422 26.688 4.723 1 35.78 284 ALA A CA 1
ATOM 2294 C C . ALA A 1 284 ? 31.453 25.594 5.023 1 35.78 284 ALA A C 1
ATOM 2296 O O . ALA A 1 284 ? 32.656 25.812 4.832 1 35.78 284 ALA A O 1
ATOM 2297 N N . PRO A 1 285 ? 31.609 24.922 6.188 1 35.03 285 PRO A N 1
ATOM 2298 C CA . PRO A 1 285 ? 32.781 24.062 6.137 1 35.03 285 PRO A CA 1
ATOM 2299 C C . PRO A 1 285 ? 32.844 23.203 4.879 1 35.03 285 PRO A C 1
ATOM 2301 O O . PRO A 1 285 ? 31.797 22.922 4.273 1 35.03 285 PRO A O 1
ATOM 2304 N N . GLN A 1 286 ? 34.031 23.047 4.102 1 32 286 GLN A N 1
ATOM 2305 C CA . GLN A 1 286 ? 34.438 22.234 2.957 1 32 286 GLN A CA 1
ATOM 2306 C C . GLN A 1 286 ? 33.875 20.828 3.061 1 32 286 GLN A C 1
ATOM 2308 O O . GLN A 1 286 ? 34.438 19.969 3.752 1 32 286 GLN A O 1
ATOM 2313 N N . LEU A 1 287 ? 32.719 20.625 3.473 1 37 287 LEU A N 1
ATOM 2314 C CA . LEU A 1 287 ? 32.344 19.234 3.275 1 37 287 LEU A CA 1
ATOM 2315 C C . LEU A 1 287 ? 32.875 18.703 1.944 1 37 287 LEU A C 1
ATOM 2317 O O . LEU A 1 287 ? 32.812 19.406 0.928 1 37 287 LEU A O 1
ATOM 2321 N N . PRO A 1 288 ? 33.844 17.812 1.886 1 35.25 288 PRO A N 1
ATOM 2322 C CA . PRO A 1 288 ? 34.312 17.359 0.568 1 35.25 288 PRO A CA 1
ATOM 2323 C C . PRO A 1 288 ? 33.188 17.234 -0.446 1 35.25 288 PRO A C 1
ATOM 2325 O O . PRO A 1 288 ? 32.062 16.859 -0.087 1 35.25 288 PRO A O 1
ATOM 2328 N N . ASP A 1 289 ? 33.062 18.234 -1.312 1 36.34 289 ASP A N 1
ATOM 2329 C CA . ASP A 1 289 ? 32.156 18.25 -2.457 1 36.34 289 ASP A CA 1
ATOM 2330 C C . ASP A 1 289 ? 31.953 16.844 -3.012 1 36.34 289 ASP A C 1
ATOM 2332 O O . ASP A 1 289 ? 32.594 16.453 -3.996 1 36.34 289 ASP A O 1
ATOM 2336 N N . TRP A 1 290 ? 31.953 15.906 -2.121 1 37.5 290 TRP A N 1
ATOM 2337 C CA . TRP A 1 290 ? 31.828 14.578 -2.719 1 37.5 290 TRP A CA 1
ATOM 2338 C C . TRP A 1 290 ? 30.859 14.602 -3.9 1 37.5 290 TRP A C 1
ATOM 2340 O O . TRP A 1 290 ? 30.984 13.812 -4.836 1 37.5 290 TRP A O 1
ATOM 2350 N N . PHE A 1 291 ? 29.734 15.367 -3.684 1 35.62 291 PHE A N 1
ATOM 2351 C CA . PHE A 1 291 ? 28.797 15.406 -4.805 1 35.62 291 PHE A CA 1
ATOM 2352 C C . PHE A 1 291 ? 29 16.656 -5.645 1 35.62 291 PHE A C 1
ATOM 2354 O O . PHE A 1 291 ? 28.609 16.703 -6.809 1 35.62 291 PHE A O 1
ATOM 2361 N N . GLY A 1 292 ? 29.453 17.844 -5.105 1 33.16 292 GLY A N 1
ATOM 2362 C CA . GLY A 1 292 ? 29.375 19.156 -5.727 1 33.16 292 GLY A CA 1
ATOM 2363 C C . GLY A 1 292 ? 30.656 19.562 -6.441 1 33.16 292 GLY A C 1
ATOM 2364 O O . GLY A 1 292 ? 30.609 20.359 -7.387 1 33.16 292 GLY A O 1
ATOM 2365 N N . GLU A 1 293 ? 31.844 19.5 -5.789 1 33.41 293 GLU A N 1
ATOM 2366 C CA . GLU A 1 293 ? 32.906 20.375 -6.242 1 33.41 293 GLU A CA 1
ATOM 2367 C C . GLU A 1 293 ? 33.438 19.938 -7.617 1 33.41 293 GLU A C 1
ATOM 2369 O O . GLU A 1 293 ? 34.531 19.391 -7.738 1 33.41 293 GLU A O 1
ATOM 2374 N N . LEU A 1 294 ? 32.812 19.203 -8.367 1 31.52 294 LEU A N 1
ATOM 2375 C CA . LEU A 1 294 ? 33.562 19.078 -9.609 1 31.52 294 LEU A CA 1
ATOM 2376 C C . LEU A 1 294 ? 33.844 20.438 -10.219 1 31.52 294 LEU A C 1
ATOM 2378 O O . LEU A 1 294 ? 34.469 20.531 -11.297 1 31.52 294 LEU A O 1
ATOM 2382 N N . GLY A 1 295 ? 33.125 21.562 -9.727 1 28.47 295 GLY A N 1
ATOM 2383 C CA . GLY A 1 295 ? 33.375 22.672 -10.633 1 28.47 295 GLY A CA 1
ATOM 2384 C C . GLY A 1 295 ? 34.781 23.203 -10.555 1 28.47 295 GLY A C 1
ATOM 2385 O O . GLY A 1 295 ? 35.531 23.094 -11.523 1 28.47 295 GLY A O 1
ATOM 2386 N N . SER A 1 296 ? 35.062 24.281 -9.688 1 30.23 296 SER A N 1
ATOM 2387 C CA . SER A 1 296 ? 35.938 25.391 -10.008 1 30.23 296 SER A CA 1
ATOM 2388 C C . SER A 1 296 ? 37.344 25.125 -9.555 1 30.23 296 SER A C 1
ATOM 2390 O O . SER A 1 296 ? 37.844 25.75 -8.609 1 30.23 296 SER A O 1
ATOM 2392 N N . SER A 1 297 ? 37.781 23.906 -9.211 1 29.91 297 SER A N 1
ATOM 2393 C CA . SER A 1 297 ? 39.156 23.922 -8.773 1 29.91 297 SER A CA 1
ATOM 2394 C C . SER A 1 297 ? 40.062 24.578 -9.812 1 29.91 297 SER A C 1
ATOM 2396 O O . SER A 1 297 ? 41.312 24.484 -9.719 1 29.91 297 SER A O 1
ATOM 2398 N N . SER A 1 298 ? 39.531 25.016 -10.961 1 28.92 298 SER A N 1
ATOM 2399 C CA . SER A 1 298 ? 40.594 25.422 -11.898 1 28.92 298 SER A CA 1
ATOM 2400 C C . SER A 1 298 ? 41.375 26.625 -11.367 1 28.92 298 SER A C 1
ATOM 2402 O O . SER A 1 298 ? 42.188 27.188 -12.078 1 28.92 298 SER A O 1
ATOM 2404 N N . SER A 1 299 ? 40.812 27.359 -10.352 1 27.72 299 SER A N 1
ATOM 2405 C CA . SER A 1 299 ? 41.625 28.578 -10.352 1 27.72 299 SER A CA 1
ATOM 2406 C C . SER A 1 299 ? 43 28.344 -9.719 1 27.72 299 SER A C 1
ATOM 2408 O O . SER A 1 299 ? 43.094 28.203 -8.5 1 27.72 299 SER A O 1
ATOM 2410 N N . THR A 1 300 ? 43.875 27.484 -10.289 1 27.83 300 THR A N 1
ATOM 2411 C CA . THR A 1 300 ? 45.281 27.422 -9.953 1 27.83 300 THR A CA 1
ATOM 2412 C C . THR A 1 300 ? 45.844 28.812 -9.719 1 27.83 300 THR A C 1
ATOM 2414 O O . THR A 1 300 ? 45.719 29.703 -10.57 1 27.83 300 THR A O 1
ATOM 2417 N N . PRO A 1 301 ? 45.938 29.25 -8.484 1 27.72 301 PRO A N 1
ATOM 2418 C CA . PRO A 1 301 ? 46.625 30.531 -8.352 1 27.72 301 PRO A CA 1
ATOM 2419 C C . PRO A 1 301 ? 47.906 30.609 -9.203 1 27.72 301 PRO A C 1
ATOM 2421 O O . PRO A 1 301 ? 48.688 29.656 -9.227 1 27.72 301 PRO A O 1
ATOM 2424 N N . ILE A 1 302 ? 47.875 31.219 -10.375 1 28.28 302 ILE A N 1
ATOM 2425 C CA . ILE A 1 302 ? 49.031 31.516 -11.234 1 28.28 302 ILE A CA 1
ATOM 2426 C C . ILE A 1 302 ? 50.156 32.125 -10.398 1 28.28 302 ILE A C 1
ATOM 2428 O O . ILE A 1 302 ? 50 33.25 -9.883 1 28.28 302 ILE A O 1
ATOM 2432 N N . THR A 1 303 ? 50.688 31.422 -9.438 1 27.92 303 THR A N 1
ATOM 2433 C CA . THR A 1 303 ? 51.938 31.969 -8.898 1 27.92 303 THR A CA 1
ATOM 2434 C C . THR A 1 303 ? 52.875 32.344 -10.031 1 27.92 303 THR A C 1
ATOM 2436 O O . THR A 1 303 ? 53.25 31.5 -10.844 1 27.92 303 THR A O 1
ATOM 2439 N N . THR A 1 304 ? 52.875 33.594 -10.43 1 27.3 304 THR A N 1
ATOM 2440 C CA . THR A 1 304 ? 53.812 34.25 -11.328 1 27.3 304 THR A CA 1
ATOM 2441 C C . THR A 1 304 ? 55.25 33.938 -10.961 1 27.3 304 THR A C 1
ATOM 2443 O O . THR A 1 304 ? 55.75 34.406 -9.945 1 27.3 304 THR A O 1
ATOM 2446 N N . LEU A 1 305 ? 55.656 32.625 -10.984 1 24.14 305 LEU A N 1
ATOM 2447 C CA . LEU A 1 305 ? 57.094 32.375 -10.906 1 24.14 305 LEU A CA 1
ATOM 2448 C C . LEU A 1 305 ? 57.875 33.219 -11.922 1 24.14 305 LEU A C 1
ATOM 2450 O O . LEU A 1 305 ? 57.562 33.188 -13.117 1 24.14 305 LEU A O 1
ATOM 2454 N N . GLU A 1 306 ? 58.469 34.312 -11.539 1 26.17 306 GLU A N 1
ATOM 2455 C CA . GLU A 1 306 ? 59.406 35.156 -12.242 1 26.17 306 GLU A CA 1
ATOM 2456 C C . GLU A 1 306 ? 60.562 34.344 -12.828 1 26.17 306 GLU A C 1
ATOM 2458 O O . GLU A 1 306 ? 61.406 33.812 -12.086 1 26.17 306 GLU A O 1
ATOM 2463 N N . SER A 1 307 ? 60.25 33.375 -13.883 1 21.47 307 SER A N 1
ATOM 2464 C CA . SER A 1 307 ? 61.312 32.719 -14.617 1 21.47 307 SER A CA 1
ATOM 2465 C C . SER A 1 307 ? 62.281 33.719 -15.219 1 21.47 307 SER A C 1
ATOM 2467 O O . SER A 1 307 ? 61.875 34.656 -15.93 1 21.47 307 SER A O 1
ATOM 2469 N N . THR A 1 308 ? 63.469 34 -14.805 1 25.33 308 THR A N 1
ATOM 2470 C CA . THR A 1 308 ? 64.625 34.688 -15.359 1 25.33 308 THR A CA 1
ATOM 2471 C C . THR A 1 308 ? 65.062 34.031 -16.672 1 25.33 308 THR A C 1
ATOM 2473 O O . THR A 1 308 ? 65.938 34.531 -17.359 1 25.33 308 THR A O 1
ATOM 2476 N N . SER A 1 309 ? 64.812 32.719 -17.156 1 23.84 309 SER A N 1
ATOM 2477 C CA . SER A 1 309 ? 65.875 32.312 -18.078 1 23.84 309 SER A CA 1
ATOM 2478 C C . SER A 1 309 ? 65.938 33.188 -19.328 1 23.84 309 SER A C 1
ATOM 2480 O O . SER A 1 309 ? 64.938 33.844 -19.641 1 23.84 309 SER A O 1
ATOM 2482 N N . GLY A 1 310 ? 67.062 33.281 -20.344 1 24.12 310 GLY A N 1
ATOM 2483 C CA . GLY A 1 310 ? 68 33.469 -21.438 1 24.12 310 GLY A CA 1
ATOM 2484 C C . GLY A 1 310 ? 67.5 32.875 -22.75 1 24.12 310 GLY A C 1
ATOM 2485 O O . GLY A 1 310 ? 68.188 33.062 -23.797 1 24.12 310 GLY A O 1
ATOM 2486 N N . SER A 1 311 ? 66.75 31.562 -22.828 1 21.48 311 SER A N 1
ATOM 2487 C CA . SER A 1 311 ? 66.938 30.5 -23.812 1 21.48 311 SER A CA 1
ATOM 2488 C C . SER A 1 311 ? 66.25 30.828 -25.125 1 21.48 311 SER A C 1
ATOM 2490 O O . SER A 1 311 ? 65.25 31.516 -25.125 1 21.48 311 SER A O 1
ATOM 2492 N N . ALA A 1 312 ? 66.438 29.922 -26.312 1 27.97 312 ALA A N 1
ATOM 2493 C CA . ALA A 1 312 ? 66.812 30 -27.734 1 27.97 312 ALA A CA 1
ATOM 2494 C C . ALA A 1 312 ? 65.562 30.047 -28.625 1 27.97 312 ALA A C 1
ATOM 2496 O O . ALA A 1 312 ? 64.5 29.609 -28.219 1 27.97 312 ALA A O 1
ATOM 2497 N N . PRO A 1 313 ? 65.562 30.422 -29.922 1 25.94 313 PRO A N 1
ATOM 2498 C CA . PRO A 1 313 ? 64.688 30.969 -30.984 1 25.94 313 PRO A CA 1
ATOM 2499 C C . PRO A 1 313 ? 63.812 29.922 -31.625 1 25.94 313 PRO A C 1
ATOM 2501 O O . PRO A 1 313 ? 63.062 30.234 -32.562 1 25.94 313 PRO A O 1
ATOM 2504 N N . VAL A 1 314 ? 63.25 28.75 -31.047 1 24.23 314 VAL A N 1
ATOM 2505 C CA . VAL A 1 314 ? 63.031 27.734 -32.094 1 24.23 314 VAL A CA 1
ATOM 2506 C C . VAL A 1 314 ? 61.875 28.188 -32.969 1 24.23 314 VAL A C 1
ATOM 2508 O O . VAL A 1 314 ? 60.906 28.766 -32.5 1 24.23 314 VAL A O 1
ATOM 2511 N N . ASN A 1 315 ? 61.906 28 -34.344 1 21.27 315 ASN A N 1
ATOM 2512 C CA . ASN A 1 315 ? 61.281 28.312 -35.656 1 21.27 315 ASN A CA 1
ATOM 2513 C C . ASN A 1 315 ? 59.969 27.578 -35.844 1 21.27 315 ASN A C 1
ATOM 2515 O O . ASN A 1 315 ? 59.906 26.562 -36.531 1 21.27 315 ASN A O 1
ATOM 2519 N N . ILE A 1 316 ? 59.156 27.281 -34.844 1 19.17 316 ILE A N 1
ATOM 2520 C CA . ILE A 1 316 ? 58.156 26.281 -35.219 1 19.17 316 ILE A CA 1
ATOM 2521 C C . ILE A 1 316 ? 57.188 26.891 -36.188 1 19.17 316 ILE A C 1
ATOM 2523 O O . ILE A 1 316 ? 56.594 27.938 -35.938 1 19.17 316 ILE A O 1
ATOM 2527 N N . GLU A 1 317 ? 57.156 26.328 -37.438 1 20.28 317 GLU A N 1
ATOM 2528 C CA . GLU A 1 317 ? 56.375 26.5 -38.656 1 20.28 317 GLU A CA 1
ATOM 2529 C C . GLU A 1 317 ? 54.875 26.391 -38.406 1 20.28 317 GLU A C 1
ATOM 2531 O O . GLU A 1 317 ? 54.438 25.516 -37.656 1 20.28 317 GLU A O 1
ATOM 2536 N N . LYS A 1 318 ? 54 27.438 -38.844 1 20.09 318 LYS A N 1
ATOM 2537 C CA . LYS A 1 318 ? 52.656 27.969 -38.75 1 20.09 318 LYS A CA 1
ATOM 2538 C C . LYS A 1 318 ? 51.625 27 -39.344 1 20.09 318 LYS A C 1
ATOM 2540 O O . LYS A 1 318 ? 51.5 26.922 -40.562 1 20.09 318 LYS A O 1
ATOM 2545 N N . CYS A 1 319 ? 51.531 25.641 -39 1 19.72 319 CYS A N 1
ATOM 2546 C CA . CYS A 1 319 ? 50.594 24.875 -39.844 1 19.72 319 CYS A CA 1
ATOM 2547 C C . CYS A 1 319 ? 49.156 25.422 -39.688 1 19.72 319 CYS A C 1
ATOM 2549 O O . CYS A 1 319 ? 48.656 25.484 -38.562 1 19.72 319 CYS A O 1
ATOM 2551 N N . GLU A 1 320 ? 48.625 26.219 -40.594 1 17.73 320 GLU A N 1
ATOM 2552 C CA . GLU A 1 320 ? 47.438 27.047 -40.844 1 17.73 320 GLU A CA 1
ATOM 2553 C C . GLU A 1 320 ? 46.156 26.203 -40.875 1 17.73 320 GLU A C 1
ATOM 2555 O O . GLU A 1 320 ? 45.625 25.875 -41.938 1 17.73 320 GLU A O 1
ATOM 2560 N N . VAL A 1 321 ? 45.781 25.281 -40.031 1 20.55 321 VAL A N 1
ATOM 2561 C CA . VAL A 1 321 ? 44.625 24.516 -40.5 1 20.55 321 VAL A CA 1
ATOM 2562 C C . VAL A 1 321 ? 43.406 25.406 -40.5 1 20.55 321 VAL A C 1
ATOM 2564 O O . VAL A 1 321 ? 43.094 26.047 -39.5 1 20.55 321 VAL A O 1
ATOM 2567 N N . GLY A 1 322 ? 42.719 25.875 -41.625 1 17.75 322 GLY A N 1
ATOM 2568 C CA . GLY A 1 322 ? 41.75 26.781 -42.219 1 17.75 322 GLY A CA 1
ATOM 2569 C C . GLY A 1 322 ? 40.344 26.5 -41.719 1 17.75 322 GLY A C 1
ATOM 2570 O O . GLY A 1 322 ? 39.375 27.156 -42.156 1 17.75 322 GLY A O 1
ATOM 2571 N N . LEU A 1 323 ? 39.781 25.484 -41 1 19.56 323 LEU A N 1
ATOM 2572 C CA . LEU A 1 323 ? 38.438 25.047 -41.438 1 19.56 323 LEU A CA 1
ATOM 2573 C C . LEU A 1 323 ? 37.375 25.984 -40.938 1 19.56 323 LEU A C 1
ATOM 2575 O O . LEU A 1 323 ? 36.938 25.859 -39.781 1 19.56 323 LEU A O 1
ATOM 2579 N N . ALA A 1 324 ? 37.312 27.359 -41 1 18.34 324 ALA A N 1
ATOM 2580 C CA . ALA A 1 324 ? 36.406 28.281 -40.312 1 18.34 324 ALA A CA 1
ATOM 2581 C C . ALA A 1 324 ? 35.031 28.266 -40.938 1 18.34 324 ALA A C 1
ATOM 2583 O O . ALA A 1 324 ? 34.125 29 -40.5 1 18.34 324 ALA A O 1
ATOM 2584 N N . PRO A 1 325 ? 34.312 27.359 -41.75 1 19.42 325 PRO A N 1
ATOM 2585 C CA . PRO A 1 325 ? 33.406 28.141 -42.594 1 19.42 325 PRO A CA 1
ATOM 2586 C C . PRO A 1 325 ? 32.375 28.938 -41.781 1 19.42 325 PRO A C 1
ATOM 2588 O O . PRO A 1 325 ? 32.062 28.578 -40.656 1 19.42 325 PRO A O 1
ATOM 2591 N N . SER A 1 326 ? 31.922 30.281 -42.156 1 18.89 326 SER A N 1
ATOM 2592 C CA . SER A 1 326 ? 31.203 31.469 -41.75 1 18.89 326 SER A CA 1
ATOM 2593 C C . SER A 1 326 ? 29.703 31.281 -41.875 1 18.89 326 SER A C 1
ATOM 2595 O O . SER A 1 326 ? 29.141 31.453 -42.969 1 18.89 326 SER A O 1
ATOM 2597 N N . ALA A 1 327 ? 28.938 30.234 -41.5 1 17.72 327 ALA A N 1
ATOM 2598 C CA . ALA A 1 327 ? 27.562 30.094 -41.969 1 17.72 327 ALA A CA 1
ATOM 2599 C C . ALA A 1 327 ? 26.719 31.297 -41.531 1 17.72 327 ALA A C 1
ATOM 2601 O O . ALA A 1 327 ? 26.375 31.406 -40.344 1 17.72 327 ALA A O 1
ATOM 2602 N N . SER A 1 328 ? 26.797 32.594 -41.875 1 19.33 328 SER A N 1
ATOM 2603 C CA . SER A 1 328 ? 26.172 33.906 -41.75 1 19.33 328 SER A CA 1
ATOM 2604 C C . SER A 1 328 ? 24.688 33.844 -42.094 1 19.33 328 SER A C 1
ATOM 2606 O O . SER A 1 328 ? 23.859 34.375 -41.344 1 19.33 328 SER A O 1
ATOM 2608 N N . ASN A 1 329 ? 24.188 34.062 -43.406 1 18.89 329 ASN A N 1
ATOM 2609 C CA . ASN A 1 329 ? 23.266 34.875 -44.188 1 18.89 329 ASN A CA 1
ATOM 2610 C C . ASN A 1 329 ? 21.859 34.281 -44.188 1 18.89 329 ASN A C 1
ATOM 2612 O O . ASN A 1 329 ? 20.984 34.781 -44.906 1 18.89 329 ASN A O 1
ATOM 2616 N N . LEU A 1 330 ? 21.5 33.031 -44.094 1 18.23 330 LEU A N 1
ATOM 2617 C CA . LEU A 1 330 ? 20.406 32.656 -44.969 1 18.23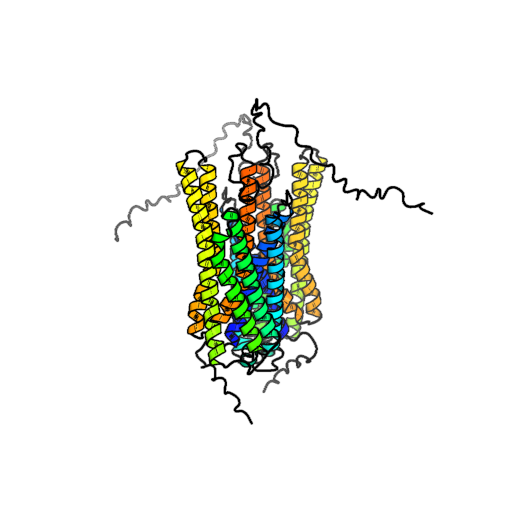 330 LEU A CA 1
ATOM 2618 C C . LEU A 1 330 ? 19.141 33.438 -44.656 1 18.23 330 LEU A C 1
ATOM 2620 O O . LEU A 1 330 ? 18.984 33.938 -43.531 1 18.23 330 LEU A O 1
ATOM 2624 N N . LEU A 1 331 ? 17.75 33.062 -45.125 1 17.98 331 LEU A N 1
ATOM 2625 C CA . LEU A 1 331 ? 16.719 33.531 -46.031 1 17.98 331 LEU A CA 1
ATOM 2626 C C . LEU A 1 331 ? 15.727 34.438 -45.344 1 17.98 331 LEU A C 1
ATOM 2628 O O . LEU A 1 331 ? 15.617 34.406 -44.094 1 17.98 331 LEU A O 1
ATOM 2632 N N . HIS A 1 332 ? 14.742 35.219 -46.219 1 18.69 332 HIS A N 1
ATOM 2633 C CA . HIS A 1 332 ? 13.773 36.094 -46.875 1 18.69 332 HIS A CA 1
ATOM 2634 C C . HIS A 1 332 ? 12.352 35.781 -46.406 1 18.69 332 HIS A C 1
ATOM 2636 O O . HIS A 1 332 ? 11.758 34.781 -46.844 1 18.69 332 HIS A O 1
ATOM 2642 N N . ARG A 1 333 ? 11.977 36 -45.281 1 18.14 333 ARG A N 1
ATOM 2643 C CA . ARG A 1 333 ? 10.734 35.344 -44.906 1 18.14 333 ARG A CA 1
ATOM 2644 C C . ARG A 1 333 ? 9.617 35.688 -45.875 1 18.14 333 ARG A C 1
ATOM 2646 O O . ARG A 1 333 ? 9.141 36.812 -45.875 1 18.14 333 ARG A O 1
ATOM 2653 N N . VAL A 1 334 ? 9.406 35.188 -47.094 1 18.42 334 VAL A N 1
ATOM 2654 C CA . VAL A 1 334 ? 8.258 35.469 -47.938 1 18.42 334 VAL A CA 1
ATOM 2655 C C . VAL A 1 334 ? 6.965 35.25 -47.156 1 18.42 334 VAL A C 1
ATOM 2657 O O . VAL A 1 334 ? 6.852 34.281 -46.375 1 18.42 334 VAL A O 1
ATOM 2660 N N . MET B 1 1 ? -39.281 -29.828 0.681 1 23.67 1 MET B N 1
ATOM 2661 C CA . MET B 1 1 ? -37.844 -29.625 0.509 1 23.67 1 MET B CA 1
ATOM 2662 C C . MET B 1 1 ? -37.531 -28.25 -0.05 1 23.67 1 MET B C 1
ATOM 2664 O O . MET B 1 1 ? -38.031 -27.875 -1.117 1 23.67 1 MET B O 1
ATOM 2668 N N . PRO B 1 2 ? -37.5 -27.141 0.69 1 28.56 2 PRO B N 1
ATOM 2669 C CA . PRO B 1 2 ? -37.562 -25.781 0.157 1 28.56 2 PRO B CA 1
ATOM 2670 C C . PRO B 1 2 ? -36.594 -25.547 -0.985 1 28.56 2 PRO B C 1
ATOM 2672 O O . PRO B 1 2 ? -35.562 -26.25 -1.088 1 28.56 2 PRO B O 1
ATOM 2675 N N . SER B 1 3 ? -37.125 -25.141 -2.275 1 28.44 3 SER B N 1
ATOM 2676 C CA . SER B 1 3 ? -36.469 -24.812 -3.545 1 28.44 3 SER B CA 1
ATOM 2677 C C . SER B 1 3 ? -35.188 -24.031 -3.328 1 28.44 3 SER B C 1
ATOM 2679 O O . SER B 1 3 ? -35.125 -23.109 -2.516 1 28.44 3 SER B O 1
ATOM 2681 N N . SER B 1 4 ? -34.031 -24.766 -3.426 1 31.14 4 SER B N 1
ATOM 2682 C CA . SER B 1 4 ? -32.719 -24.188 -3.537 1 31.14 4 SER B CA 1
ATOM 2683 C C . SER B 1 4 ? -32.719 -22.875 -4.332 1 31.14 4 SER B C 1
ATOM 2685 O O . SER B 1 4 ? -33.125 -22.875 -5.5 1 31.14 4 SER B O 1
ATOM 2687 N N . THR B 1 5 ? -33.281 -21.828 -3.791 1 32.47 5 THR B N 1
ATOM 2688 C CA . THR B 1 5 ? -33.312 -20.531 -4.449 1 32.47 5 THR B CA 1
ATOM 2689 C C . THR B 1 5 ? -32.125 -20.375 -5.387 1 32.47 5 THR B C 1
ATOM 2691 O O . THR B 1 5 ? -30.953 -20.422 -4.949 1 32.47 5 THR B O 1
ATOM 2694 N N . GLU B 1 6 ? -32.281 -21.031 -6.586 1 31.12 6 GLU B N 1
ATOM 2695 C CA . GLU B 1 6 ? -31.422 -20.906 -7.754 1 31.12 6 GLU B CA 1
ATOM 2696 C C . GLU B 1 6 ? -30.828 -19.5 -7.84 1 31.12 6 GLU B C 1
ATOM 2698 O O . GLU B 1 6 ? -31.562 -18.531 -8.07 1 31.12 6 GLU B O 1
ATOM 2703 N N . ILE B 1 7 ? -30.062 -19.125 -6.938 1 35.44 7 ILE B N 1
ATOM 2704 C CA . ILE B 1 7 ? -29.344 -17.875 -7.172 1 35.44 7 ILE B CA 1
ATOM 2705 C C . ILE B 1 7 ? -29 -17.75 -8.656 1 35.44 7 ILE B C 1
ATOM 2707 O O . ILE B 1 7 ? -28.547 -18.719 -9.281 1 35.44 7 ILE B O 1
ATOM 2711 N N . ALA B 1 8 ? -29.75 -16.922 -9.398 1 33.34 8 ALA B N 1
ATOM 2712 C CA . ALA B 1 8 ? -29.562 -16.594 -10.805 1 33.34 8 ALA B CA 1
ATOM 2713 C C . ALA B 1 8 ? -28.109 -16.812 -11.234 1 33.34 8 ALA B C 1
ATOM 2715 O O . ALA B 1 8 ? -27.188 -16.484 -10.492 1 33.34 8 ALA B O 1
ATOM 2716 N N . PRO B 1 9 ? -27.922 -17.859 -12.039 1 36.91 9 PRO B N 1
ATOM 2717 C CA . PRO B 1 9 ? -26.578 -18.094 -12.586 1 36.91 9 PRO B CA 1
ATOM 2718 C C . PRO B 1 9 ? -25.859 -16.797 -12.953 1 36.91 9 PRO B C 1
ATOM 2720 O O . PRO B 1 9 ? -26.484 -15.844 -13.406 1 36.91 9 PRO B O 1
ATOM 2723 N N . ALA B 1 10 ? -24.859 -16.406 -12.25 1 38.09 10 ALA B N 1
ATOM 2724 C CA . ALA B 1 10 ? -24.078 -15.266 -12.719 1 38.09 10 ALA B CA 1
ATOM 2725 C C . ALA B 1 10 ? -23.938 -15.281 -14.242 1 38.09 10 ALA B C 1
ATOM 2727 O O . ALA B 1 10 ? -23.531 -16.297 -14.82 1 38.09 10 ALA B O 1
ATOM 2728 N N . SER B 1 11 ? -24.781 -14.836 -15.055 1 37.38 11 SER B N 1
ATOM 2729 C CA . SER B 1 11 ? -24.531 -14.68 -16.484 1 37.38 11 SER B CA 1
ATOM 2730 C C . SER B 1 11 ? -23.031 -14.586 -16.766 1 37.38 11 SER B C 1
ATOM 2732 O O . SER B 1 11 ? -22.297 -13.914 -16.047 1 37.38 11 SER B O 1
ATOM 2734 N N . PRO B 1 12 ? -22.359 -15.633 -17.438 1 43.5 12 PRO B N 1
ATOM 2735 C CA . PRO B 1 12 ? -20.953 -15.688 -17.844 1 43.5 12 PRO B CA 1
ATOM 2736 C C . PRO B 1 12 ? -20.344 -14.305 -18.062 1 43.5 12 PRO B C 1
ATOM 2738 O O . PRO B 1 12 ? -19.141 -14.18 -18.25 1 43.5 12 PRO B O 1
ATOM 2741 N N . GLY B 1 13 ? -21.031 -13.469 -18.891 1 45.59 13 GLY B N 1
ATOM 2742 C CA . GLY B 1 13 ? -20.422 -12.289 -19.469 1 45.59 13 GLY B CA 1
ATOM 2743 C C . GLY B 1 13 ? -19.672 -11.438 -18.453 1 45.59 13 GLY B C 1
ATOM 2744 O O . GLY B 1 13 ? -18.531 -11.047 -18.688 1 45.59 13 GLY B O 1
ATOM 2745 N N . VAL B 1 14 ? -20.5 -10.445 -17.594 1 61.91 14 VAL B N 1
ATOM 2746 C CA . VAL B 1 14 ? -20.062 -9.188 -17 1 61.91 14 VAL B CA 1
ATOM 2747 C C . VAL B 1 14 ? -19.172 -9.469 -15.797 1 61.91 14 VAL B C 1
ATOM 2749 O O . VAL B 1 14 ? -19.141 -10.586 -15.273 1 61.91 14 VAL B O 1
ATOM 2752 N N . PHE B 1 15 ? -18.391 -8.664 -15.094 1 84.31 15 PHE B N 1
ATOM 2753 C CA . PHE B 1 15 ? -17.438 -8.523 -14 1 84.31 15 PHE B CA 1
ATOM 2754 C C . PHE B 1 15 ? -17.828 -9.43 -12.836 1 84.31 15 PHE B C 1
ATOM 2756 O O . PHE B 1 15 ? -18.422 -8.977 -11.859 1 84.31 15 PHE B O 1
ATOM 2763 N N . PRO B 1 16 ? -17.547 -10.883 -13.078 1 89.06 16 PRO B N 1
ATOM 2764 C CA . PRO B 1 16 ? -17.953 -11.867 -12.07 1 89.06 16 PRO B CA 1
ATOM 2765 C C . PRO B 1 16 ? -17.516 -11.469 -10.656 1 89.06 16 PRO B C 1
ATOM 2767 O O . PRO B 1 16 ? -16.531 -10.742 -10.492 1 89.06 16 PRO B O 1
ATOM 2770 N N . PRO B 1 17 ? -18.25 -12.047 -9.719 1 90.5 17 PRO B N 1
ATOM 2771 C CA . PRO B 1 17 ? -17.953 -11.664 -8.336 1 90.5 17 PRO B CA 1
ATOM 2772 C C . PRO B 1 17 ? -16.547 -12.094 -7.895 1 90.5 17 PRO B C 1
ATOM 2774 O O . PRO B 1 17 ? -15.914 -11.406 -7.086 1 90.5 17 PRO B O 1
ATOM 2777 N N . GLU B 1 18 ? -16.125 -13.195 -8.383 1 91.75 18 GLU B N 1
ATOM 2778 C CA . GLU B 1 18 ? -14.797 -13.656 -7.996 1 91.75 18 GLU B CA 1
ATOM 2779 C C . GLU B 1 18 ? -13.711 -12.688 -8.484 1 91.75 18 GLU B C 1
ATOM 2781 O O . GLU B 1 18 ? -12.75 -12.422 -7.762 1 91.75 18 GLU B O 1
ATOM 2786 N N . THR B 1 19 ? -13.938 -12.203 -9.688 1 92.88 19 THR B N 1
ATOM 2787 C CA . THR B 1 19 ? -13.016 -11.195 -10.219 1 92.88 19 THR B CA 1
ATOM 2788 C C . THR B 1 19 ? -13.086 -9.922 -9.391 1 92.88 19 THR B C 1
ATOM 2790 O O . THR B 1 19 ? -12.047 -9.344 -9.039 1 92.88 19 THR B O 1
ATOM 2793 N N . ALA B 1 20 ? -14.227 -9.547 -9.078 1 94.69 20 ALA B N 1
ATOM 2794 C CA . ALA B 1 20 ? -14.438 -8.305 -8.344 1 94.69 20 ALA B CA 1
ATOM 2795 C C . ALA B 1 20 ? -13.789 -8.367 -6.961 1 94.69 20 ALA B C 1
ATOM 2797 O O . ALA B 1 20 ? -13.125 -7.422 -6.535 1 94.69 20 ALA B O 1
ATOM 2798 N N . HIS B 1 21 ? -13.93 -9.445 -6.348 1 95.44 21 HIS B N 1
ATOM 2799 C CA . HIS B 1 21 ? -13.414 -9.555 -4.988 1 95.44 21 HIS B CA 1
ATOM 2800 C C . HIS B 1 21 ? -11.891 -9.664 -4.98 1 95.44 21 HIS B C 1
ATOM 2802 O O . HIS B 1 21 ? -11.234 -9.18 -4.062 1 95.44 21 HIS B O 1
ATOM 2808 N N . LEU B 1 22 ? -11.359 -10.258 -5.938 1 95.19 22 LEU B N 1
ATOM 2809 C CA . LEU B 1 22 ? -9.906 -10.312 -6.035 1 95.19 22 LEU B CA 1
ATOM 2810 C C . LEU B 1 22 ? -9.328 -8.93 -6.309 1 95.19 22 LEU B C 1
ATOM 2812 O O . LEU B 1 22 ? -8.383 -8.508 -5.645 1 95.19 22 LEU B O 1
ATOM 2816 N N . VAL B 1 23 ? -9.914 -8.266 -7.215 1 96 23 VAL B N 1
ATOM 2817 C CA . VAL B 1 23 ? -9.453 -6.914 -7.543 1 96 23 VAL B CA 1
ATOM 2818 C C . VAL B 1 23 ? -9.711 -5.98 -6.359 1 96 23 VAL B C 1
ATOM 2820 O O . VAL B 1 23 ? -8.914 -5.078 -6.094 1 96 23 VAL B O 1
ATOM 2823 N N . ALA B 1 24 ? -10.773 -6.188 -5.676 1 97.38 24 ALA B N 1
ATOM 2824 C CA . ALA B 1 24 ? -11.094 -5.391 -4.5 1 97.38 24 ALA B CA 1
ATOM 2825 C C . ALA B 1 24 ? -10.016 -5.527 -3.428 1 97.38 24 ALA B C 1
ATOM 2827 O O . ALA B 1 24 ? -9.547 -4.527 -2.881 1 97.38 24 ALA B O 1
ATOM 2828 N N . ALA B 1 25 ? -9.672 -6.746 -3.201 1 96.56 25 ALA B N 1
ATOM 2829 C CA . ALA B 1 25 ? -8.641 -6.98 -2.197 1 96.56 25 ALA B CA 1
ATOM 2830 C C . ALA B 1 25 ? -7.305 -6.375 -2.631 1 96.56 25 ALA B C 1
ATOM 2832 O O . ALA B 1 25 ? -6.59 -5.785 -1.816 1 96.56 25 ALA B O 1
ATOM 2833 N N . TRP B 1 26 ? -7 -6.523 -3.873 1 96.69 26 TRP B N 1
ATOM 2834 C CA . TRP B 1 26 ? -5.773 -5.973 -4.441 1 96.69 26 TRP B CA 1
ATOM 2835 C C . TRP B 1 26 ? -5.742 -4.457 -4.305 1 96.69 26 TRP B C 1
ATOM 2837 O O . TRP B 1 26 ? -4.742 -3.885 -3.869 1 96.69 26 TRP B O 1
ATOM 2847 N N . THR B 1 27 ? -6.773 -3.826 -4.598 1 96.88 27 THR B N 1
ATOM 2848 C CA . THR B 1 27 ? -6.883 -2.373 -4.531 1 96.88 27 THR B CA 1
ATOM 2849 C C . THR B 1 27 ? -6.844 -1.894 -3.082 1 96.88 27 THR B C 1
ATOM 2851 O O . THR B 1 27 ? -6.199 -0.888 -2.773 1 96.88 27 THR B O 1
ATOM 2854 N N . GLU B 1 28 ? -7.504 -2.6 -2.281 1 98.25 28 GLU B N 1
ATOM 2855 C CA . GLU B 1 28 ? -7.551 -2.23 -0.871 1 98.25 28 GLU B CA 1
ATOM 2856 C C . GLU B 1 28 ? -6.16 -2.281 -0.242 1 98.25 28 GLU B C 1
ATOM 2858 O O . GLU B 1 28 ? -5.777 -1.375 0.502 1 98.25 28 GLU B O 1
ATOM 2863 N N . VAL B 1 29 ? -5.469 -3.289 -0.534 1 97.75 29 VAL B N 1
ATOM 2864 C CA . VAL B 1 29 ? -4.137 -3.451 0.038 1 97.75 29 VAL B CA 1
ATOM 2865 C C . VAL B 1 29 ? -3.215 -2.348 -0.475 1 97.75 29 VAL B C 1
ATOM 2867 O O . VAL B 1 29 ? -2.385 -1.826 0.273 1 97.75 29 VAL B O 1
ATOM 2870 N N . LEU B 1 30 ? -3.377 -2.039 -1.691 1 97.06 30 LEU B N 1
ATOM 2871 C CA . LEU B 1 30 ? -2.607 -0.942 -2.268 1 97.06 30 LEU B CA 1
ATOM 2872 C C . LEU B 1 30 ? -2.859 0.356 -1.508 1 97.06 30 LEU B C 1
ATOM 2874 O O . LEU B 1 30 ? -1.914 1.019 -1.072 1 97.06 30 LEU B O 1
ATOM 2878 N N . LEU B 1 31 ? -4.059 0.673 -1.327 1 97.19 31 LEU B N 1
ATOM 2879 C CA . LEU B 1 31 ? -4.43 1.902 -0.635 1 97.19 31 LEU B CA 1
ATOM 2880 C C . LEU B 1 31 ? -4.039 1.836 0.837 1 97.19 31 LEU B C 1
ATOM 2882 O O . LEU B 1 31 ? -3.674 2.852 1.434 1 97.19 31 LEU B O 1
ATOM 2886 N N . TYR B 1 32 ? -4.203 0.619 1.384 1 97.94 32 TYR B N 1
ATOM 2887 C CA . TYR B 1 32 ? -3.805 0.439 2.775 1 97.94 32 TYR B CA 1
ATOM 2888 C C . TYR B 1 32 ? -2.316 0.711 2.957 1 97.94 32 TYR B C 1
ATOM 2890 O O . TYR B 1 32 ? -1.897 1.251 3.982 1 97.94 32 TYR B O 1
ATOM 2898 N N . GLY B 1 33 ? -1.49 0.316 2.025 1 96.81 33 GLY B N 1
ATOM 2899 C CA . GLY B 1 33 ? -0.077 0.653 2.084 1 96.81 33 GLY B CA 1
ATOM 2900 C C . GLY B 1 33 ? 0.178 2.148 2.127 1 96.81 33 GLY B C 1
ATOM 2901 O O . GLY B 1 33 ? 0.959 2.627 2.953 1 96.81 33 GLY B O 1
ATOM 2902 N N . ILE B 1 34 ? -0.482 2.807 1.309 1 94.06 34 ILE B N 1
ATOM 2903 C CA . ILE B 1 34 ? -0.396 4.262 1.298 1 94.06 34 ILE B CA 1
ATOM 2904 C C . ILE B 1 34 ? -0.855 4.816 2.645 1 94.06 34 ILE B C 1
ATOM 2906 O O . ILE B 1 34 ? -0.195 5.684 3.225 1 94.06 34 ILE B O 1
ATOM 2910 N N . TYR B 1 35 ? -1.928 4.266 3.137 1 96.62 35 TYR B N 1
ATOM 2911 C CA . TYR B 1 35 ? -2.506 4.68 4.41 1 96.62 35 TYR B CA 1
ATOM 2912 C C . TYR B 1 35 ? -1.526 4.445 5.555 1 96.62 35 TYR B C 1
ATOM 2914 O O . TYR B 1 35 ? -1.387 5.293 6.441 1 96.62 35 TYR B O 1
ATOM 2922 N N . THR B 1 36 ? -0.861 3.379 5.504 1 95.19 36 THR B N 1
ATOM 2923 C CA . THR B 1 36 ? 0.083 3.035 6.562 1 95.19 36 THR B CA 1
ATOM 2924 C C . THR B 1 36 ? 1.208 4.066 6.641 1 95.19 36 THR B C 1
ATOM 2926 O O . THR B 1 36 ? 1.569 4.52 7.727 1 95.19 36 THR B O 1
ATOM 2929 N N . CYS B 1 37 ? 1.697 4.484 5.531 1 91.69 37 CYS B N 1
ATOM 2930 C CA . CYS B 1 37 ? 2.764 5.477 5.492 1 91.69 37 CYS B CA 1
ATOM 2931 C C . CYS B 1 37 ? 2.283 6.812 6.043 1 91.69 37 CYS B C 1
ATOM 2933 O O . CYS B 1 37 ? 2.959 7.426 6.875 1 91.69 37 CYS B O 1
ATOM 2935 N N . LEU B 1 38 ? 1.159 7.164 5.613 1 91.06 38 LEU B N 1
ATOM 2936 C CA . LEU B 1 38 ? 0.605 8.445 6.047 1 91.06 38 LEU B CA 1
ATOM 2937 C C . LEU B 1 38 ? 0.251 8.406 7.531 1 91.06 38 LEU B C 1
ATOM 2939 O O . LEU B 1 38 ? 0.415 9.398 8.242 1 91.06 38 LEU B O 1
ATOM 2943 N N . TYR B 1 39 ? -0.208 7.262 7.945 1 95.12 39 TYR B N 1
ATOM 2944 C CA . TYR B 1 39 ? -0.589 7.125 9.344 1 95.12 39 TYR B CA 1
ATOM 2945 C C . TYR B 1 39 ? 0.629 7.234 10.258 1 95.12 39 TYR B C 1
ATOM 2947 O O . TYR B 1 39 ? 0.583 7.91 11.289 1 95.12 39 TYR B O 1
ATOM 2955 N N . ILE B 1 40 ? 1.653 6.605 9.891 1 89.75 40 ILE B N 1
ATOM 2956 C CA . ILE B 1 40 ? 2.865 6.629 10.703 1 89.75 40 ILE B CA 1
ATOM 2957 C C . ILE B 1 40 ? 3.393 8.062 10.797 1 89.75 40 ILE B C 1
ATOM 2959 O O . ILE B 1 40 ? 3.773 8.516 11.875 1 89.75 40 ILE B O 1
ATOM 2963 N N . GLU B 1 41 ? 3.4 8.719 9.727 1 84.12 41 GLU B N 1
ATOM 2964 C CA . GLU B 1 41 ? 3.85 10.109 9.719 1 84.12 41 GLU B CA 1
ATOM 2965 C C . GLU B 1 41 ? 2.938 10.984 10.562 1 84.12 41 GLU B C 1
ATOM 2967 O O . GLU B 1 41 ? 3.414 11.812 11.344 1 84.12 41 GLU B O 1
ATOM 2972 N N . ALA B 1 42 ? 1.688 10.789 10.367 1 86.5 42 ALA B N 1
ATOM 2973 C CA . ALA B 1 42 ? 0.728 11.578 11.125 1 86.5 42 ALA B CA 1
ATOM 2974 C C . ALA B 1 42 ? 0.836 11.289 12.625 1 86.5 42 ALA B C 1
ATOM 2976 O O . ALA B 1 42 ? 0.792 12.203 13.445 1 86.5 42 ALA B O 1
ATOM 2977 N N . ALA B 1 43 ? 0.907 10.055 12.953 1 87.31 43 ALA B N 1
ATOM 2978 C CA . ALA B 1 43 ? 1.04 9.656 14.352 1 87.31 43 ALA B CA 1
ATOM 2979 C C . ALA B 1 43 ? 2.291 10.258 14.977 1 87.31 43 ALA B C 1
ATOM 2981 O O . ALA B 1 43 ? 2.266 10.703 16.125 1 87.31 43 ALA B O 1
ATOM 2982 N N . TYR B 1 44 ? 3.322 10.32 14.188 1 83.81 44 TYR B N 1
ATOM 2983 C CA . TYR B 1 44 ? 4.566 10.914 14.672 1 83.81 44 TYR B CA 1
ATOM 2984 C C . TYR B 1 44 ? 4.387 12.398 14.969 1 83.81 44 TYR B C 1
ATOM 2986 O O . TYR B 1 44 ? 4.785 12.875 16.031 1 83.81 44 TYR B O 1
ATOM 2994 N N . ILE B 1 45 ? 3.807 13 14.086 1 79.12 45 ILE B N 1
ATOM 2995 C CA . ILE B 1 45 ? 3.604 14.438 14.227 1 79.12 45 ILE B CA 1
ATOM 2996 C C . ILE B 1 45 ? 2.668 14.711 15.406 1 79.12 45 ILE B C 1
ATOM 2998 O O . ILE B 1 45 ? 2.922 15.617 16.203 1 79.12 45 ILE B O 1
ATOM 3002 N N . MET B 1 46 ? 1.657 13.969 15.508 1 80.75 46 MET B N 1
ATOM 3003 C CA . MET B 1 46 ? 0.668 14.195 16.562 1 80.75 46 MET B CA 1
ATOM 3004 C C . MET B 1 46 ? 1.25 13.875 17.922 1 80.75 46 MET B C 1
ATOM 3006 O O . MET B 1 46 ? 0.919 14.531 18.922 1 80.75 46 MET B O 1
ATOM 3010 N N . LEU B 1 47 ? 2.131 12.945 18.016 1 81.56 47 LEU B N 1
ATOM 3011 C CA . LEU B 1 47 ? 2.723 12.547 19.281 1 81.56 47 LEU B CA 1
ATOM 3012 C C . LEU B 1 47 ? 3.852 13.492 19.688 1 81.56 47 LEU B C 1
ATOM 3014 O O . LEU B 1 47 ? 4.043 13.773 20.875 1 81.56 47 LEU B O 1
ATOM 3018 N N . LYS B 1 48 ? 4.617 13.938 18.75 1 75.62 48 LYS B N 1
ATOM 3019 C CA . LYS B 1 48 ? 5.73 14.836 19.031 1 75.62 48 LYS B CA 1
ATOM 3020 C C . LYS B 1 48 ? 5.23 16.234 19.391 1 75.62 48 LYS B C 1
ATOM 3022 O O . LYS B 1 48 ? 5.801 16.891 20.266 1 75.62 48 LYS B O 1
ATOM 3027 N N . LYS B 1 49 ? 4.359 16.562 18.703 1 65.81 49 LYS B N 1
ATOM 3028 C CA . LYS B 1 49 ? 3.871 17.906 18.938 1 65.81 49 LYS B CA 1
ATOM 3029 C C . LYS B 1 49 ? 2.729 17.906 19.953 1 65.81 49 LYS B C 1
ATOM 3031 O O . LYS B 1 49 ? 1.945 18.859 20.016 1 65.81 49 LYS B O 1
ATOM 3036 N N . ARG B 1 50 ? 2.631 16.719 20.438 1 60.19 50 ARG B N 1
ATOM 3037 C CA . ARG B 1 50 ? 1.58 16.641 21.438 1 60.19 50 ARG B CA 1
ATOM 3038 C C . ARG B 1 50 ? 1.826 17.625 22.578 1 60.19 50 ARG B C 1
ATOM 3040 O O . ARG B 1 50 ? 2.77 17.469 23.359 1 60.19 50 ARG B O 1
ATOM 3047 N N . ARG B 1 51 ? 1.887 18.875 22.109 1 55.19 51 ARG B N 1
ATOM 3048 C CA . ARG B 1 51 ? 1.973 19.797 23.234 1 55.19 51 ARG B CA 1
ATOM 3049 C C . ARG B 1 51 ? 0.881 19.516 24.25 1 55.19 51 ARG B C 1
ATOM 3051 O O . ARG B 1 51 ? 0.212 18.484 24.188 1 55.19 51 ARG B O 1
ATOM 3058 N N . GLU B 1 52 ? 0.146 20.656 24.594 1 55.75 52 GLU B N 1
ATOM 3059 C CA . GLU B 1 52 ? -0.834 20.797 25.656 1 55.75 52 GLU B CA 1
ATOM 3060 C C . GLU B 1 52 ? -2.031 19.875 25.438 1 55.75 52 GLU B C 1
ATOM 3062 O O . GLU B 1 52 ? -2.338 19.516 24.297 1 55.75 52 GLU B O 1
ATOM 3067 N N . ASN B 1 53 ? -2.305 19 26.344 1 60.25 53 ASN B N 1
ATOM 3068 C CA . ASN B 1 53 ? -3.451 18.141 26.594 1 60.25 53 ASN B CA 1
ATOM 3069 C C . ASN B 1 53 ? -4.734 18.719 26.016 1 60.25 53 ASN B C 1
ATOM 3071 O O . ASN B 1 53 ? -5.645 19.094 26.766 1 60.25 53 ASN B O 1
ATOM 3075 N N . ILE B 1 54 ? -4.672 19.078 24.672 1 68.69 54 ILE B N 1
ATOM 3076 C CA . ILE B 1 54 ? -5.914 19.547 24.062 1 68.69 54 ILE B CA 1
ATOM 3077 C C . ILE B 1 54 ? -6.82 18.359 23.75 1 68.69 54 ILE B C 1
ATOM 3079 O O . ILE B 1 54 ? -6.395 17.406 23.094 1 68.69 54 ILE B O 1
ATOM 3083 N N . VAL B 1 55 ? -7.98 18.375 24.328 1 75.88 55 VAL B N 1
ATOM 3084 C CA . VAL B 1 55 ? -8.969 17.297 24.281 1 75.88 55 VAL B CA 1
ATOM 3085 C C . VAL B 1 55 ? -9.266 16.938 22.828 1 75.88 55 VAL B C 1
ATOM 3087 O O . VAL B 1 55 ? -9.352 15.758 22.484 1 75.88 55 VAL B O 1
ATOM 3090 N N . SER B 1 56 ? -9.352 17.938 22 1 76.56 56 SER B N 1
ATOM 3091 C CA . SER B 1 56 ? -9.703 17.703 20.609 1 76.56 56 SER B CA 1
ATOM 3092 C C . SER B 1 56 ? -8.609 16.922 19.891 1 76.56 56 SER B C 1
ATOM 3094 O O . SER B 1 56 ? -8.898 16.031 19.078 1 76.56 56 SER B O 1
ATOM 3096 N N . ALA B 1 57 ? -7.398 17.141 20.219 1 76.88 57 ALA B N 1
ATOM 3097 C CA . ALA B 1 57 ? -6.273 16.438 19.609 1 76.88 57 ALA B CA 1
ATOM 3098 C C . ALA B 1 57 ? -6.234 14.977 20.031 1 76.88 57 ALA B C 1
ATOM 3100 O O . ALA B 1 57 ? -5.895 14.102 19.234 1 76.88 57 ALA B O 1
ATOM 3101 N N . ASN B 1 58 ? -6.672 14.812 21.219 1 82.56 58 ASN B N 1
ATOM 3102 C CA . ASN B 1 58 ? -6.688 13.445 21.734 1 82.56 58 ASN B CA 1
ATOM 3103 C C . ASN B 1 58 ? -7.785 12.609 21.078 1 82.56 58 ASN B C 1
ATOM 3105 O O . ASN B 1 58 ? -7.598 11.422 20.812 1 82.56 58 ASN B O 1
ATOM 3109 N N . VAL B 1 59 ? -8.914 13.258 20.891 1 84.5 59 VAL B N 1
ATOM 3110 C CA . VAL B 1 59 ? -10.023 12.57 20.234 1 84.5 59 VAL B CA 1
ATOM 3111 C C . VAL B 1 59 ? -9.602 12.148 18.828 1 84.5 59 VAL B C 1
ATOM 3113 O O . VAL B 1 59 ? -9.852 11.016 18.406 1 84.5 59 VAL B O 1
ATOM 3116 N N . PHE B 1 60 ? -8.914 12.961 18.188 1 85.44 60 PHE B N 1
ATOM 3117 C CA . PHE B 1 60 ? -8.477 12.656 16.828 1 85.44 60 PHE B CA 1
ATOM 3118 C C . PHE B 1 60 ? -7.414 11.562 16.828 1 85.44 60 PHE B C 1
ATOM 3120 O O . PHE B 1 60 ? -7.414 10.68 15.969 1 85.44 60 PHE B O 1
ATOM 3127 N N . LEU B 1 61 ? -6.578 11.625 17.797 1 86.5 61 LEU B N 1
ATOM 3128 C CA . LEU B 1 61 ? -5.523 10.625 17.891 1 86.5 61 LEU B CA 1
ATOM 3129 C C . LEU B 1 61 ? -6.113 9.242 18.156 1 86.5 61 LEU B C 1
ATOM 3131 O O . LEU B 1 61 ? -5.75 8.273 17.469 1 86.5 61 LEU B O 1
ATOM 3135 N N . VAL B 1 62 ? -7.023 9.18 19.016 1 90.62 62 VAL B N 1
ATOM 3136 C CA . VAL B 1 62 ? -7.625 7.898 19.375 1 90.62 62 VAL B CA 1
ATOM 3137 C C . VAL B 1 62 ? -8.461 7.383 18.203 1 90.62 62 VAL B C 1
ATOM 3139 O O . VAL B 1 62 ? -8.422 6.191 17.891 1 90.62 62 VAL B O 1
ATOM 3142 N N . ALA B 1 63 ? -9.203 8.281 17.625 1 92.69 63 ALA B N 1
ATOM 3143 C CA . ALA B 1 63 ? -10.07 7.883 16.516 1 92.69 63 ALA B CA 1
ATOM 3144 C C . ALA B 1 63 ? -9.258 7.375 15.336 1 92.69 63 ALA B C 1
ATOM 3146 O O . ALA B 1 63 ? -9.602 6.363 14.727 1 92.69 63 ALA B O 1
ATOM 3147 N N . THR B 1 64 ? -8.195 8.055 15.055 1 92.69 64 THR B N 1
ATOM 3148 C CA . THR B 1 64 ? -7.375 7.629 13.93 1 92.69 64 THR B CA 1
ATOM 3149 C C . THR B 1 64 ? -6.676 6.305 14.234 1 92.69 64 THR B C 1
ATOM 3151 O O . THR B 1 64 ? -6.465 5.488 13.336 1 92.69 64 THR B O 1
ATOM 3154 N N . PHE B 1 65 ? -6.383 6.105 15.445 1 94.94 65 PHE B N 1
ATOM 3155 C CA . PHE B 1 65 ? -5.789 4.836 15.844 1 94.94 65 PHE B CA 1
ATOM 3156 C C . PHE B 1 65 ? -6.789 3.697 15.688 1 94.94 65 PHE B C 1
ATOM 3158 O O . PHE B 1 65 ? -6.449 2.635 15.164 1 94.94 65 PHE B O 1
ATOM 3165 N N . LEU B 1 66 ? -7.938 3.975 16.141 1 96.94 66 LEU B N 1
ATOM 3166 C CA . LEU B 1 66 ? -8.984 2.973 16.016 1 96.94 66 LEU B CA 1
ATOM 3167 C C . LEU B 1 66 ? -9.258 2.666 14.539 1 96.94 66 LEU B C 1
ATOM 3169 O O . LEU B 1 66 ? -9.438 1.504 14.172 1 96.94 66 LEU B O 1
ATOM 3173 N N . MET B 1 67 ? -9.273 3.658 13.75 1 97.62 67 MET B N 1
ATOM 3174 C CA . MET B 1 67 ? -9.492 3.479 12.32 1 97.62 67 MET B CA 1
ATOM 3175 C C . MET B 1 67 ? -8.391 2.629 11.695 1 97.62 67 MET B C 1
ATOM 3177 O O . MET B 1 67 ? -8.656 1.8 10.828 1 97.62 67 MET B O 1
ATOM 3181 N N . TYR B 1 68 ? -7.219 2.84 12.148 1 97.94 68 TYR B N 1
ATOM 3182 C CA . TYR B 1 68 ? -6.094 2.072 11.617 1 97.94 68 TYR B CA 1
ATOM 3183 C C . TYR B 1 68 ? -6.223 0.598 11.984 1 97.94 68 TYR B C 1
ATOM 3185 O O . TYR B 1 68 ? -5.934 -0.279 11.172 1 97.94 68 TYR B O 1
ATOM 3193 N N . ILE B 1 69 ? -6.66 0.366 13.164 1 98 69 ILE B N 1
ATOM 3194 C CA . ILE B 1 69 ? -6.852 -1.004 13.625 1 98 69 ILE B CA 1
ATOM 3195 C C . ILE B 1 69 ? -7.945 -1.68 12.805 1 98 69 ILE B C 1
ATOM 3197 O O . ILE B 1 69 ? -7.793 -2.828 12.375 1 98 69 ILE B O 1
ATOM 3201 N N . VAL B 1 70 ? -8.969 -0.972 12.625 1 98.25 70 VAL B N 1
ATOM 3202 C CA . VAL B 1 70 ? -10.094 -1.52 11.867 1 98.25 70 VAL B CA 1
ATOM 3203 C C . VAL B 1 70 ? -9.656 -1.81 10.43 1 98.25 70 VAL B C 1
ATOM 3205 O O . VAL B 1 70 ? -9.969 -2.867 9.883 1 98.25 70 VAL B O 1
ATOM 3208 N N . SER B 1 71 ? -8.945 -0.884 9.852 1 98.38 71 SER B N 1
ATOM 3209 C CA . SER B 1 71 ? -8.461 -1.074 8.484 1 98.38 71 SER B CA 1
ATOM 3210 C C . SER B 1 71 ? -7.504 -2.256 8.398 1 98.38 71 SER B C 1
ATOM 3212 O O . SER B 1 71 ? -7.543 -3.025 7.438 1 98.38 71 SER B O 1
ATOM 3214 N N . THR B 1 72 ? -6.688 -2.443 9.398 1 98.19 72 THR B N 1
ATOM 3215 C CA . THR B 1 72 ? -5.75 -3.559 9.445 1 98.19 72 THR B CA 1
ATOM 3216 C C . THR B 1 72 ? -6.496 -4.887 9.555 1 98.19 72 THR B C 1
ATOM 3218 O O . THR B 1 72 ? -6.191 -5.836 8.828 1 98.19 72 THR B O 1
ATOM 3221 N N . ALA B 1 73 ? -7.406 -4.871 10.391 1 98.06 73 ALA B N 1
ATOM 3222 C CA . ALA B 1 73 ? -8.203 -6.082 10.562 1 98.06 73 ALA B CA 1
ATOM 3223 C C . ALA B 1 73 ? -8.953 -6.43 9.273 1 98.06 73 ALA B C 1
ATOM 3225 O O . ALA B 1 73 ? -9.094 -7.605 8.93 1 98.06 73 ALA B O 1
ATOM 3226 N N . HIS B 1 74 ? -9.391 -5.441 8.609 1 98.5 74 HIS B N 1
ATOM 3227 C CA . HIS B 1 74 ? -10.172 -5.648 7.395 1 98.5 74 HIS B CA 1
ATOM 3228 C C . HIS B 1 74 ? -9.32 -6.281 6.297 1 98.5 74 HIS B C 1
ATOM 3230 O O . HIS B 1 74 ? -9.773 -7.191 5.602 1 98.5 74 HIS B O 1
ATOM 3236 N N . ILE B 1 75 ? -8.094 -5.828 6.121 1 97.81 75 ILE B N 1
ATOM 3237 C CA . ILE B 1 75 ? -7.266 -6.375 5.055 1 97.81 75 ILE B CA 1
ATOM 3238 C C . ILE B 1 75 ? -6.805 -7.781 5.43 1 97.81 75 ILE B C 1
ATOM 3240 O O . ILE B 1 75 ? -6.656 -8.648 4.562 1 97.81 75 ILE B O 1
ATOM 3244 N N . VAL B 1 76 ? -6.566 -8.047 6.695 1 97.31 76 VAL B N 1
ATOM 3245 C CA . VAL B 1 76 ? -6.184 -9.383 7.137 1 97.31 76 VAL B CA 1
ATOM 3246 C C . VAL B 1 76 ? -7.332 -10.359 6.891 1 97.31 76 VAL B C 1
ATOM 3248 O O . VAL B 1 76 ? -7.121 -11.461 6.387 1 97.31 76 VAL B O 1
ATOM 3251 N N . LEU B 1 77 ? -8.469 -9.898 7.25 1 97.31 77 LEU B N 1
ATOM 3252 C CA . LEU B 1 77 ? -9.648 -10.727 6.992 1 97.31 77 LEU B CA 1
ATOM 3253 C C . LEU B 1 77 ? -9.867 -10.906 5.492 1 97.31 77 LEU B C 1
ATOM 3255 O O . LEU B 1 77 ? -10.305 -11.969 5.051 1 97.31 77 LEU B O 1
ATOM 3259 N N . GLY B 1 78 ? -9.609 -9.859 4.77 1 96.81 78 GLY B N 1
ATOM 3260 C CA . GLY B 1 78 ? -9.68 -9.961 3.32 1 96.81 78 GLY B CA 1
ATOM 3261 C C . GLY B 1 78 ? -8.758 -11.023 2.754 1 96.81 78 GLY B C 1
ATOM 3262 O O . GLY B 1 78 ? -9.141 -11.773 1.854 1 96.81 78 GLY B O 1
ATOM 3263 N N . LEU B 1 79 ? -7.59 -11.086 3.281 1 96.38 79 LEU B N 1
ATOM 3264 C CA . LEU B 1 79 ? -6.645 -12.109 2.859 1 96.38 79 LEU B CA 1
ATOM 3265 C C . LEU B 1 79 ? -7.16 -13.5 3.213 1 96.38 79 LEU B C 1
ATOM 3267 O O . LEU B 1 79 ? -7.082 -14.422 2.396 1 96.38 79 LEU B O 1
ATOM 3271 N N . HIS B 1 80 ? -7.656 -13.625 4.355 1 95.69 80 HIS B N 1
ATOM 3272 C CA . HIS B 1 80 ? -8.219 -14.898 4.781 1 95.69 80 HIS B CA 1
ATOM 3273 C C . HIS B 1 80 ? -9.352 -15.344 3.855 1 95.69 80 HIS B C 1
ATOM 3275 O O . HIS B 1 80 ? -9.422 -16.516 3.475 1 95.69 80 HIS B O 1
ATOM 3281 N N . ARG B 1 81 ? -10.117 -14.453 3.498 1 95.69 81 ARG B N 1
ATOM 3282 C CA . ARG B 1 81 ? -11.242 -14.758 2.615 1 95.69 81 ARG B CA 1
ATOM 3283 C C . ARG B 1 81 ? -10.75 -15.172 1.23 1 95.69 81 ARG B C 1
ATOM 3285 O O . ARG B 1 81 ? -11.312 -16.078 0.612 1 95.69 81 ARG B O 1
ATOM 3292 N N . LEU B 1 82 ? -9.727 -14.531 0.749 1 95.06 82 LEU B N 1
ATOM 3293 C CA . LEU B 1 82 ? -9.164 -14.891 -0.547 1 95.06 82 LEU B CA 1
ATOM 3294 C C . LEU B 1 82 ? -8.578 -16.297 -0.511 1 95.06 82 LEU B C 1
ATOM 3296 O O . LEU B 1 82 ? -8.797 -17.094 -1.43 1 95.06 82 LEU B O 1
ATOM 3300 N N . LEU B 1 83 ? -7.906 -16.609 0.536 1 94.06 83 LEU B N 1
ATOM 3301 C CA . LEU B 1 83 ? -7.301 -17.922 0.675 1 94.06 83 LEU B CA 1
ATOM 3302 C C . LEU B 1 83 ? -8.375 -19 0.763 1 94.06 83 LEU B C 1
ATOM 3304 O O . LEU B 1 83 ? -8.258 -20.047 0.124 1 94.06 83 LEU B O 1
ATOM 3308 N N . THR B 1 84 ? -9.383 -18.688 1.47 1 93.31 84 THR B N 1
ATOM 3309 C CA . THR B 1 84 ? -10.461 -19.656 1.639 1 93.31 84 THR B CA 1
ATOM 3310 C C . THR B 1 84 ? -11.203 -19.859 0.325 1 93.31 84 THR B C 1
ATOM 3312 O O . THR B 1 84 ? -11.547 -21 -0.03 1 93.31 84 THR B O 1
ATOM 3315 N N . ALA B 1 85 ? -11.367 -18.844 -0.391 1 92.81 85 ALA B N 1
ATOM 3316 C CA . ALA B 1 85 ? -12.164 -18.891 -1.61 1 92.81 85 ALA B CA 1
ATOM 3317 C C . ALA B 1 85 ? -11.375 -19.531 -2.756 1 92.81 85 ALA B C 1
ATOM 3319 O O . ALA B 1 85 ? -11.914 -20.344 -3.514 1 92.81 85 ALA B O 1
ATOM 3320 N N . PHE B 1 86 ? -10.117 -19.203 -2.832 1 90.62 86 PHE B N 1
ATOM 3321 C CA . PHE B 1 86 ? -9.391 -19.562 -4.047 1 90.62 86 PHE B CA 1
ATOM 3322 C C . PHE B 1 86 ? -8.414 -20.703 -3.789 1 90.62 86 PHE B C 1
ATOM 3324 O O . PHE B 1 86 ? -8.086 -21.453 -4.703 1 90.62 86 PHE B O 1
ATOM 3331 N N . VAL B 1 87 ? -7.945 -20.859 -2.637 1 88.31 87 VAL B N 1
ATOM 3332 C CA . VAL B 1 87 ? -6.922 -21.875 -2.379 1 88.31 87 VAL B CA 1
ATOM 3333 C C . VAL B 1 87 ? -7.559 -23.109 -1.741 1 88.31 87 VAL B C 1
ATOM 3335 O O . VAL B 1 87 ? -7.418 -24.219 -2.25 1 88.31 87 VAL B O 1
ATOM 3338 N N . TYR B 1 88 ? -8.273 -22.906 -0.709 1 84.19 88 TYR B N 1
ATOM 3339 C CA . TYR B 1 88 ? -8.828 -24.047 0.005 1 84.19 88 TYR B CA 1
ATOM 3340 C C . TYR B 1 88 ? -10.062 -24.594 -0.713 1 84.19 88 TYR B C 1
ATOM 3342 O O . TYR B 1 88 ? -10.375 -25.781 -0.605 1 84.19 88 TYR B O 1
ATOM 3350 N N . ARG B 1 89 ? -10.656 -23.906 -1.624 1 76.31 89 ARG B N 1
ATOM 3351 C CA . ARG B 1 89 ? -11.703 -24.203 -2.596 1 76.31 89 ARG B CA 1
ATOM 3352 C C . ARG B 1 89 ? -12.758 -25.125 -2 1 76.31 89 ARG B C 1
ATOM 3354 O O . ARG B 1 89 ? -13.133 -26.141 -2.611 1 76.31 89 ARG B O 1
ATOM 3361 N N . LEU B 1 90 ? -13.234 -24.812 -0.873 1 74.5 90 LEU B N 1
ATOM 3362 C CA . LEU B 1 90 ? -14.289 -25.625 -0.277 1 74.5 90 LEU B CA 1
ATOM 3363 C C . LEU B 1 90 ? -15.594 -25.469 -1.054 1 74.5 90 LEU B C 1
ATOM 3365 O O . LEU B 1 90 ? -16.375 -26.422 -1.158 1 74.5 90 LEU B O 1
ATOM 3369 N N . GLU B 1 91 ? -15.781 -24.297 -1.694 1 84.62 91 GLU B N 1
ATOM 3370 C CA . GLU B 1 91 ? -16.906 -23.953 -2.562 1 84.62 91 GLU B CA 1
ATOM 3371 C C . GLU B 1 91 ? -16.469 -23.016 -3.68 1 84.62 91 GLU B C 1
ATOM 3373 O O . GLU B 1 91 ? -15.383 -22.422 -3.613 1 84.62 91 GLU B O 1
ATOM 3378 N N . PRO B 1 92 ? -17.297 -23.109 -4.703 1 87.62 92 PRO B N 1
ATOM 3379 C CA . PRO B 1 92 ? -16.953 -22.141 -5.754 1 87.62 92 PRO B CA 1
ATOM 3380 C C . PRO B 1 92 ? -16.844 -20.719 -5.234 1 87.62 92 PRO B C 1
ATOM 3382 O O . PRO B 1 92 ? -17.656 -20.297 -4.406 1 87.62 92 PRO B O 1
ATOM 3385 N N . PRO B 1 93 ? -15.82 -20.078 -5.664 1 89.81 93 PRO B N 1
ATOM 3386 C CA . PRO B 1 93 ? -15.523 -18.75 -5.137 1 89.81 93 PRO B CA 1
ATOM 3387 C C . PRO B 1 93 ? -16.703 -17.781 -5.27 1 89.81 93 PRO B C 1
ATOM 3389 O O . PRO B 1 93 ? -16.953 -16.984 -4.371 1 89.81 93 PRO B O 1
ATOM 3392 N N . ALA B 1 94 ? -17.375 -17.859 -6.352 1 88.56 94 ALA B N 1
ATOM 3393 C CA . ALA B 1 94 ? -18.516 -16.969 -6.543 1 88.56 94 ALA B CA 1
ATOM 3394 C C . ALA B 1 94 ? -19.562 -17.172 -5.449 1 88.56 94 ALA B C 1
ATOM 3396 O O . ALA B 1 94 ? -20.094 -16.203 -4.902 1 88.56 94 ALA B O 1
ATOM 3397 N N . ARG B 1 95 ? -19.828 -18.391 -5.121 1 89.62 95 ARG B N 1
ATOM 3398 C CA . ARG B 1 95 ? -20.797 -18.703 -4.078 1 89.62 95 ARG B CA 1
ATOM 3399 C C . ARG B 1 95 ? -20.266 -18.312 -2.703 1 89.62 95 ARG B C 1
ATOM 3401 O O . ARG B 1 95 ? -21.031 -17.844 -1.855 1 89.62 95 ARG B O 1
ATOM 3408 N N . TYR B 1 96 ? -19.062 -18.484 -2.529 1 91.62 96 TYR B N 1
ATOM 3409 C CA . TYR B 1 96 ? -18.438 -18.156 -1.259 1 91.62 96 TYR B CA 1
ATOM 3410 C C . TYR B 1 96 ? -18.562 -16.656 -0.968 1 91.62 96 TYR B C 1
ATOM 3412 O O . TYR B 1 96 ? -18.984 -16.266 0.121 1 91.62 96 TYR B O 1
ATOM 3420 N N . PHE B 1 97 ? -18.297 -15.891 -1.945 1 90.94 97 PHE B N 1
ATOM 3421 C CA . PHE B 1 97 ? -18.266 -14.445 -1.733 1 90.94 97 PHE B CA 1
ATOM 3422 C C . PHE B 1 97 ? -19.672 -13.875 -1.641 1 90.94 97 PHE B C 1
ATOM 3424 O O . PHE B 1 97 ? -19.891 -12.844 -1 1 90.94 97 PHE B O 1
ATOM 3431 N N . MET B 1 98 ? -20.578 -14.602 -2.209 1 87.69 98 MET B N 1
ATOM 3432 C CA . MET B 1 98 ? -21.938 -14.055 -2.246 1 87.69 98 MET B CA 1
ATOM 3433 C C . MET B 1 98 ? -22.781 -14.641 -1.131 1 87.69 98 MET B C 1
ATOM 3435 O O . MET B 1 98 ? -23.984 -14.375 -1.052 1 87.69 98 MET B O 1
ATOM 3439 N N . ASP B 1 99 ? -22.141 -15.414 -0.265 1 87.44 99 ASP B N 1
ATOM 3440 C CA . ASP B 1 99 ? -22.828 -15.93 0.916 1 87.44 99 ASP B CA 1
ATOM 3441 C C . ASP B 1 99 ? -22.688 -14.969 2.092 1 87.44 99 ASP B C 1
ATOM 3443 O O . ASP B 1 99 ? -21.672 -14.961 2.787 1 87.44 99 ASP B O 1
ATOM 3447 N N . PHE B 1 100 ? -23.734 -14.258 2.299 1 83.88 100 PHE B N 1
ATOM 3448 C CA . PHE B 1 100 ? -23.734 -13.188 3.289 1 83.88 100 PHE B CA 1
ATOM 3449 C C . PHE B 1 100 ? -23.969 -13.742 4.688 1 83.88 100 PHE B C 1
ATOM 3451 O O . PHE B 1 100 ? -23.906 -13 5.672 1 83.88 100 PHE B O 1
ATOM 3458 N N . ARG B 1 101 ? -24.125 -15.102 4.836 1 86.25 101 ARG B N 1
ATOM 3459 C CA . ARG B 1 101 ? -24.359 -15.742 6.125 1 86.25 101 ARG B CA 1
ATOM 3460 C C . ARG B 1 101 ? -23.047 -16.141 6.789 1 86.25 101 ARG B C 1
ATOM 3462 O O . ARG B 1 101 ? -23.016 -16.438 7.984 1 86.25 101 ARG B O 1
ATOM 3469 N N . ARG B 1 102 ? -22.078 -16.047 6.043 1 90 102 ARG B N 1
ATOM 3470 C CA . ARG B 1 102 ? -20.781 -16.453 6.582 1 90 102 ARG B CA 1
ATOM 3471 C C . ARG B 1 102 ? -20.25 -15.414 7.566 1 90 102 ARG B C 1
ATOM 3473 O O . ARG B 1 102 ? -20.375 -14.211 7.332 1 90 102 ARG B O 1
ATOM 3480 N N . TRP B 1 103 ? -19.625 -15.867 8.578 1 92.12 103 TRP B N 1
ATOM 3481 C CA . TRP B 1 103 ? -19.141 -14.961 9.617 1 92.12 103 TRP B CA 1
ATOM 3482 C C . TRP B 1 103 ? -18.078 -14.016 9.055 1 92.12 103 TRP B C 1
ATOM 3484 O O . TRP B 1 103 ? -17.984 -12.859 9.477 1 92.12 103 TRP B O 1
ATOM 3494 N N . GLU B 1 104 ? -17.297 -14.547 8.125 1 94.31 104 GLU B N 1
ATOM 3495 C CA . GLU B 1 104 ? -16.25 -13.719 7.523 1 94.31 104 GLU B CA 1
ATOM 3496 C C . GLU B 1 104 ? -16.844 -12.539 6.762 1 94.31 104 GLU B C 1
ATOM 3498 O O . GLU B 1 104 ? -16.312 -11.43 6.805 1 94.31 104 GLU B O 1
ATOM 3503 N N . THR B 1 105 ? -17.906 -12.852 6.062 1 93.25 105 THR B N 1
ATOM 3504 C CA . THR B 1 105 ? -18.578 -11.812 5.285 1 93.25 105 THR B CA 1
ATOM 3505 C C . THR B 1 105 ? -19.25 -10.797 6.207 1 93.25 105 THR B C 1
ATOM 3507 O O . THR B 1 105 ? -19.156 -9.586 5.98 1 93.25 105 THR B O 1
ATOM 3510 N N . VAL B 1 106 ? -19.844 -11.266 7.25 1 93.19 106 VAL B N 1
ATOM 3511 C CA . VAL B 1 106 ? -20.5 -10.398 8.219 1 93.19 106 VAL B CA 1
ATOM 3512 C C . VAL B 1 106 ? -19.453 -9.531 8.922 1 93.19 106 VAL B C 1
ATOM 3514 O O . VAL B 1 106 ? -19.641 -8.32 9.07 1 93.19 106 VAL B O 1
ATOM 3517 N N . ALA B 1 107 ? -18.422 -10.125 9.32 1 95.69 107 ALA B N 1
ATOM 3518 C CA . ALA B 1 107 ? -17.344 -9.383 9.984 1 95.69 107 ALA B CA 1
ATOM 3519 C C . ALA B 1 107 ? -16.734 -8.336 9.055 1 95.69 107 ALA B C 1
ATOM 3521 O O . ALA B 1 107 ? -16.484 -7.203 9.469 1 95.69 107 ALA B O 1
ATOM 3522 N N . HIS B 1 108 ? -16.531 -8.734 7.855 1 96.69 108 HIS B N 1
ATOM 3523 C CA . HIS B 1 108 ? -15.961 -7.832 6.863 1 96.69 108 HIS B CA 1
ATOM 3524 C C . HIS B 1 108 ? -16.859 -6.629 6.617 1 96.69 108 HIS B C 1
ATOM 3526 O O . HIS B 1 108 ? -16.391 -5.492 6.59 1 96.69 108 HIS B O 1
ATOM 3532 N N . ASN B 1 109 ? -18.109 -6.82 6.5 1 94.19 109 ASN B N 1
ATOM 3533 C CA . ASN B 1 109 ? -19.078 -5.75 6.297 1 94.19 109 ASN B CA 1
ATOM 3534 C C . ASN B 1 109 ? -19.25 -4.898 7.555 1 94.19 109 ASN B C 1
ATOM 3536 O O . ASN B 1 109 ? -19.453 -3.688 7.469 1 94.19 109 ASN B O 1
ATOM 3540 N N . SER B 1 110 ? -19.203 -5.562 8.648 1 95.75 110 SER B N 1
ATOM 3541 C CA . SER B 1 110 ? -19.297 -4.824 9.898 1 95.75 110 SER B CA 1
ATOM 3542 C C . SER B 1 110 ? -18.141 -3.844 10.055 1 95.75 110 SER B C 1
ATOM 3544 O O . SER B 1 110 ? -18.328 -2.719 10.523 1 95.75 110 SER B O 1
ATOM 3546 N N . MET B 1 111 ? -17.031 -4.273 9.672 1 97.38 111 MET B N 1
ATOM 3547 C CA . MET B 1 111 ? -15.859 -3.398 9.766 1 97.38 111 MET B CA 1
ATOM 3548 C C . MET B 1 111 ? -15.992 -2.211 8.82 1 97.38 111 MET B C 1
ATOM 3550 O O . MET B 1 111 ? -15.57 -1.1 9.141 1 97.38 111 MET B O 1
ATOM 3554 N N . LEU B 1 112 ? -16.531 -2.465 7.684 1 96.12 112 LEU B N 1
ATOM 3555 C CA . LEU B 1 112 ? -16.828 -1.376 6.758 1 96.12 112 LEU B CA 1
ATOM 3556 C C . LEU B 1 112 ? -17.781 -0.363 7.387 1 96.12 112 LEU B C 1
ATOM 3558 O O . LEU B 1 112 ? -17.547 0.846 7.297 1 96.12 112 LEU B O 1
ATOM 3562 N N . CYS B 1 113 ? -18.734 -0.803 8.062 1 95.88 113 CYS B N 1
ATOM 3563 C CA . CYS B 1 113 ? -19.688 0.068 8.734 1 95.88 113 CYS B CA 1
ATOM 3564 C C . CYS B 1 113 ? -19.016 0.862 9.844 1 95.88 113 CYS B C 1
ATOM 3566 O O . CYS B 1 113 ? -19.188 2.078 9.938 1 95.88 113 CYS B O 1
ATOM 3568 N N . ILE B 1 114 ? -18.281 0.142 10.586 1 96.88 114 ILE B N 1
ATOM 3569 C CA . ILE B 1 114 ? -17.609 0.781 11.711 1 96.88 114 ILE B CA 1
ATOM 3570 C C . ILE B 1 114 ? -16.688 1.89 11.203 1 96.88 114 ILE B C 1
ATOM 3572 O O . ILE B 1 114 ? -16.656 2.986 11.773 1 96.88 114 ILE B O 1
ATOM 3576 N N . MET B 1 115 ? -15.984 1.576 10.172 1 97.06 115 MET B N 1
ATOM 3577 C CA . MET B 1 115 ? -15.094 2.574 9.594 1 97.06 115 MET B CA 1
ATOM 3578 C C . MET B 1 115 ? -15.875 3.801 9.133 1 97.06 115 MET B C 1
ATOM 3580 O O . MET B 1 115 ? -15.453 4.934 9.367 1 97.06 115 MET B O 1
ATOM 3584 N N . THR B 1 116 ? -16.922 3.588 8.516 1 94.81 116 THR B N 1
ATOM 3585 C CA . THR B 1 116 ? -17.766 4.676 8.008 1 94.81 116 THR B CA 1
ATOM 3586 C C . THR B 1 116 ? -18.328 5.496 9.164 1 94.81 116 THR B C 1
ATOM 3588 O O . THR B 1 116 ? -18.328 6.727 9.117 1 94.81 116 THR B O 1
ATOM 3591 N N . TRP B 1 117 ? -18.75 4.805 10.164 1 96.06 117 TRP B N 1
ATOM 3592 C CA . TRP B 1 117 ? -19.297 5.488 11.336 1 96.06 117 TRP B CA 1
ATOM 3593 C C . TRP B 1 117 ? -18.25 6.348 12.016 1 96.06 117 TRP B C 1
ATOM 3595 O O . TRP B 1 117 ? -18.516 7.492 12.391 1 96.06 117 TRP B O 1
ATOM 3605 N N . LEU B 1 118 ? -17.109 5.758 12.141 1 95.06 118 LEU B N 1
ATOM 3606 C CA . LEU B 1 118 ? -16.016 6.504 12.75 1 95.06 118 LEU B CA 1
ATOM 3607 C C . LEU B 1 118 ? -15.68 7.75 11.93 1 95.06 118 LEU B C 1
ATOM 3609 O O . LEU B 1 118 ? -15.492 8.828 12.492 1 95.06 118 LEU B O 1
ATOM 3613 N N . GLY B 1 119 ? -15.625 7.535 10.68 1 92.81 119 GLY B N 1
ATOM 3614 C CA . GLY B 1 119 ? -15.352 8.664 9.805 1 92.81 119 GLY B CA 1
ATOM 3615 C C . GLY B 1 119 ? -16.406 9.758 9.898 1 92.81 119 GLY B C 1
ATOM 3616 O O . GLY B 1 119 ? -16.062 10.938 10.039 1 92.81 119 GLY B O 1
ATOM 3617 N N . ASP B 1 120 ? -17.562 9.398 9.883 1 93 120 ASP B N 1
ATOM 3618 C CA . ASP B 1 120 ? -18.672 10.352 9.945 1 93 120 ASP B CA 1
ATOM 3619 C C . ASP B 1 120 ? -18.719 11.055 11.305 1 93 120 ASP B C 1
ATOM 3621 O O . ASP B 1 120 ? -18.938 12.266 11.375 1 93 120 ASP B O 1
ATOM 3625 N N . MET B 1 121 ? -18.469 10.312 12.305 1 93.5 121 MET B N 1
ATOM 3626 C CA . MET B 1 121 ? -18.453 10.906 13.641 1 93.5 121 MET B CA 1
ATOM 3627 C C . MET B 1 121 ? -17.359 11.961 13.75 1 93.5 121 MET B C 1
ATOM 3629 O O . MET B 1 121 ? -17.562 13.016 14.336 1 93.5 121 MET B O 1
ATOM 3633 N N . LEU B 1 122 ? -16.281 11.68 13.18 1 90.56 122 LEU B N 1
ATOM 3634 C CA . LEU B 1 122 ? -15.148 12.594 13.273 1 90.56 122 LEU B CA 1
ATOM 3635 C C . LEU B 1 122 ? -15.414 13.867 12.484 1 90.56 122 LEU B C 1
ATOM 3637 O O . LEU B 1 122 ? -15.047 14.961 12.914 1 90.56 122 LEU B O 1
ATOM 3641 N N . VAL B 1 123 ? -15.984 13.68 11.375 1 89.94 123 VAL B N 1
ATOM 3642 C CA . VAL B 1 123 ? -16.281 14.852 10.562 1 89.94 123 VAL B CA 1
ATOM 3643 C C . VAL B 1 123 ? -17.328 15.719 11.266 1 89.94 123 VAL B C 1
ATOM 3645 O O . VAL B 1 123 ? -17.234 16.953 11.258 1 89.94 123 VAL B O 1
ATOM 3648 N N . ILE B 1 124 ? -18.25 15.094 11.82 1 92.94 124 ILE B N 1
ATOM 3649 C CA . ILE B 1 124 ? -19.281 15.82 12.562 1 92.94 124 ILE B CA 1
ATOM 3650 C C . ILE B 1 124 ? -18.656 16.516 13.766 1 92.94 124 ILE B C 1
ATOM 3652 O O . ILE B 1 124 ? -18.969 17.656 14.07 1 92.94 124 ILE B O 1
ATOM 3656 N N . TYR B 1 125 ? -17.812 15.844 14.422 1 90.38 125 TYR B N 1
ATOM 3657 C CA . TYR B 1 125 ? -17.094 16.422 15.562 1 90.38 125 TYR B CA 1
ATOM 3658 C C . TYR B 1 125 ? -16.297 17.641 15.148 1 90.38 125 TYR B C 1
ATOM 3660 O O . TYR B 1 125 ? -16.328 18.672 15.836 1 90.38 125 TYR B O 1
ATOM 3668 N N . ARG B 1 126 ? -15.656 17.516 14.109 1 84.69 126 ARG B N 1
ATOM 3669 C CA . ARG B 1 126 ? -14.898 18.656 13.602 1 84.69 126 ARG B CA 1
ATOM 3670 C C . ARG B 1 126 ? -15.82 19.812 13.258 1 84.69 126 ARG B C 1
ATOM 3672 O O . ARG B 1 126 ? -15.477 20.984 13.492 1 84.69 126 ARG B O 1
ATOM 3679 N N . CYS B 1 127 ? -16.859 19.469 12.68 1 88.81 127 CYS B N 1
ATOM 3680 C CA . CYS B 1 127 ? -17.844 20.484 12.359 1 88.81 127 CYS B CA 1
ATOM 3681 C C . CYS B 1 127 ? -18.344 21.188 13.617 1 88.81 127 CYS B C 1
ATOM 3683 O O . CYS B 1 127 ? -18.484 22.406 13.641 1 88.81 127 CYS B O 1
ATOM 3685 N N . TRP B 1 128 ? -18.531 20.406 14.602 1 91.62 128 TRP B N 1
ATOM 3686 C CA . TRP B 1 128 ? -18.969 20.938 15.883 1 91.62 128 TRP B CA 1
ATOM 3687 C C . TRP B 1 128 ? -17.938 21.922 16.453 1 91.62 128 TRP B C 1
ATOM 3689 O O . TRP B 1 128 ? -18.297 22.984 16.953 1 91.62 128 TRP B O 1
ATOM 3699 N N . ILE B 1 129 ? -16.703 21.594 16.297 1 85.12 129 ILE B N 1
ATOM 3700 C CA . ILE B 1 129 ? -15.609 22.422 16.797 1 85.12 129 ILE B CA 1
ATOM 3701 C C . ILE B 1 129 ? -15.5 23.688 15.961 1 85.12 129 ILE B C 1
ATOM 3703 O O . ILE B 1 129 ? -15.367 24.797 16.5 1 85.12 129 ILE B O 1
ATOM 3707 N N . VAL B 1 130 ? -15.578 23.578 14.719 1 84.38 130 VAL B N 1
ATOM 3708 C CA . VAL B 1 130 ? -15.414 24.703 13.797 1 84.38 130 VAL B CA 1
ATOM 3709 C C . VAL B 1 130 ? -16.531 25.719 14.008 1 84.38 130 VAL B C 1
ATOM 3711 O O . VAL B 1 130 ? -16.312 26.922 13.898 1 84.38 130 VAL B O 1
ATOM 3714 N N . TRP B 1 131 ? -17.703 25.203 14.344 1 91.25 131 TRP B N 1
ATOM 3715 C CA . TRP B 1 131 ? -18.844 26.078 14.562 1 91.25 131 TRP B CA 1
ATOM 3716 C C . TRP B 1 131 ? -18.984 26.438 16.047 1 91.25 131 TRP B C 1
ATOM 3718 O O . TRP B 1 131 ? -20.094 26.625 16.547 1 91.25 131 TRP B O 1
ATOM 3728 N N . ASN B 1 132 ? -17.906 26.438 16.734 1 90.56 132 ASN B N 1
ATOM 3729 C CA . ASN B 1 132 ? -17.797 26.891 18.109 1 90.56 132 ASN B CA 1
ATOM 3730 C C . ASN B 1 132 ? -18.766 26.125 19.016 1 90.56 132 ASN B C 1
ATOM 3732 O O . ASN B 1 132 ? -19.516 26.734 19.797 1 90.56 132 ASN B O 1
ATOM 3736 N N . TYR B 1 133 ? -18.969 24.797 18.766 1 91.12 133 TYR B N 1
ATOM 3737 C CA . TYR B 1 133 ? -19.688 23.875 19.609 1 91.12 133 TYR B CA 1
ATOM 3738 C C . TYR B 1 133 ? -21.188 24.141 19.562 1 91.12 133 TYR B C 1
ATOM 3740 O O . TYR B 1 133 ? -21.891 24.031 20.578 1 91.12 133 TYR B O 1
ATOM 3748 N N . ASN B 1 134 ? -21.609 24.594 18.469 1 92.62 134 ASN B N 1
ATOM 3749 C CA . ASN B 1 134 ? -23.031 24.812 18.25 1 92.62 134 ASN B CA 1
ATOM 3750 C C . ASN B 1 134 ? -23.734 23.516 17.859 1 92.62 134 ASN B C 1
ATOM 3752 O O . ASN B 1 134 ? -23.578 23.031 16.75 1 92.62 134 ASN B O 1
ATOM 3756 N N . PHE B 1 135 ? -24.562 23.016 18.656 1 93.56 135 PHE B N 1
ATOM 3757 C CA . PHE B 1 135 ? -25.219 21.734 18.469 1 93.56 135 PHE B CA 1
ATOM 3758 C C . PHE B 1 135 ? -26.312 21.844 17.391 1 93.56 135 PHE B C 1
ATOM 3760 O O . PHE B 1 135 ? -26.641 20.844 16.75 1 93.56 135 PHE B O 1
ATOM 3767 N N . LEU B 1 136 ? -26.828 23.031 17.234 1 94.12 136 LEU B N 1
ATOM 3768 C CA . LEU B 1 136 ? -27.906 23.203 16.266 1 94.12 136 LEU B CA 1
ATOM 3769 C C . LEU B 1 136 ? -27.406 23 14.852 1 94.12 136 LEU B C 1
ATOM 3771 O O . LEU B 1 136 ? -28.141 22.5 13.992 1 94.12 136 LEU B O 1
ATOM 3775 N N . VAL B 1 137 ? -26.219 23.297 14.633 1 94.38 137 VAL B N 1
ATOM 3776 C CA . VAL B 1 137 ? -25.656 23.203 13.289 1 94.38 137 VAL B CA 1
ATOM 3777 C C . VAL B 1 137 ? -25.406 21.734 12.938 1 94.38 137 VAL B C 1
ATOM 3779 O O . VAL B 1 137 ? -25.578 21.328 11.781 1 94.38 137 VAL B O 1
ATOM 3782 N N . ILE B 1 138 ? -25.078 20.859 13.969 1 95.31 138 ILE B N 1
ATOM 3783 C CA . ILE B 1 138 ? -24.703 19.484 13.656 1 95.31 138 ILE B CA 1
ATOM 3784 C C . ILE B 1 138 ? -25.906 18.562 13.883 1 95.31 138 ILE B C 1
ATOM 3786 O O . ILE B 1 138 ? -25.781 17.344 13.781 1 95.31 138 ILE B O 1
ATOM 3790 N N . LEU B 1 139 ? -27.031 19.062 14.156 1 96.44 139 LEU B N 1
ATOM 3791 C CA . LEU B 1 139 ? -28.203 18.25 14.461 1 96.44 139 LEU B CA 1
ATOM 3792 C C . LEU B 1 139 ? -28.578 17.359 13.281 1 96.44 139 LEU B C 1
ATOM 3794 O O . LEU B 1 139 ? -28.797 16.156 13.445 1 96.44 139 LEU B O 1
ATOM 3798 N N . LEU B 1 140 ? -28.703 17.969 12.164 1 96.12 140 LEU B N 1
ATOM 3799 C CA . LEU B 1 140 ? -29.109 17.219 10.984 1 96.12 140 LEU B CA 1
ATOM 3800 C C . LEU B 1 140 ? -28.094 16.125 10.664 1 96.12 140 LEU B C 1
ATOM 3802 O O . LEU B 1 140 ? -28.453 14.961 10.508 1 96.12 140 LEU B O 1
ATOM 3806 N N . PRO B 1 141 ? -26.797 16.453 10.594 1 95.88 141 PRO B N 1
ATOM 3807 C CA . PRO B 1 141 ? -25.812 15.406 10.359 1 95.88 141 PRO B CA 1
ATOM 3808 C C . PRO B 1 141 ? -25.859 14.297 11.414 1 95.88 141 PRO B C 1
ATOM 3810 O O . PRO B 1 141 ? -25.656 13.125 11.102 1 95.88 141 PRO B O 1
ATOM 3813 N N . LEU B 1 142 ? -26.141 14.602 12.586 1 96.69 142 LEU B N 1
ATOM 3814 C CA . LEU B 1 142 ? -26.219 13.617 13.656 1 96.69 142 LEU B CA 1
ATOM 3815 C C . LEU B 1 142 ? -27.422 12.688 13.453 1 96.69 142 LEU B C 1
ATOM 3817 O O . LEU B 1 142 ? -27.312 11.484 13.672 1 96.69 142 LEU B O 1
ATOM 3821 N N . ILE B 1 143 ? -28.484 13.273 13.07 1 97.19 143 ILE B N 1
ATOM 3822 C CA . ILE B 1 143 ? -29.688 12.477 12.812 1 97.19 143 ILE B CA 1
ATOM 3823 C C . ILE B 1 143 ? -29.406 11.5 11.672 1 97.19 143 ILE B C 1
ATOM 3825 O O . ILE B 1 143 ? -29.766 10.32 11.75 1 97.19 143 ILE B O 1
ATOM 3829 N N . LEU B 1 144 ? -28.797 11.953 10.664 1 97.06 144 LEU B N 1
ATOM 3830 C CA . LEU B 1 144 ? -28.469 11.109 9.523 1 97.06 144 LEU B CA 1
ATOM 3831 C C . LEU B 1 144 ? -27.531 9.984 9.938 1 97.06 144 LEU B C 1
ATOM 3833 O O . LEU B 1 144 ? -27.688 8.844 9.484 1 97.06 144 LEU B O 1
ATOM 3837 N N . LEU B 1 145 ? -26.594 10.281 10.789 1 96.5 145 LEU B N 1
ATOM 3838 C CA . LEU B 1 145 ? -25.656 9.281 11.281 1 96.5 145 LEU B CA 1
ATOM 3839 C C . LEU B 1 145 ? -26.391 8.203 12.078 1 96.5 145 LEU B C 1
ATOM 3841 O O . LEU B 1 145 ? -26.125 7.012 11.922 1 96.5 145 LEU B O 1
ATOM 3845 N N . ILE B 1 146 ? -27.266 8.648 12.906 1 96.62 146 ILE B N 1
ATOM 3846 C CA . ILE B 1 146 ? -28.047 7.707 13.711 1 96.62 146 ILE B CA 1
ATOM 3847 C C . ILE B 1 146 ? -28.875 6.805 12.805 1 96.62 146 ILE B C 1
ATOM 3849 O O . ILE B 1 146 ? -28.953 5.594 13.023 1 96.62 146 ILE B O 1
ATOM 3853 N N . PHE B 1 147 ? -29.5 7.387 11.828 1 96.38 147 PHE B N 1
ATOM 3854 C CA . PHE B 1 147 ? -30.281 6.605 10.867 1 96.38 147 PHE B CA 1
ATOM 3855 C C . PHE B 1 147 ? -29.391 5.586 10.156 1 96.38 147 PHE B C 1
ATOM 3857 O O . PHE B 1 147 ? -29.797 4.438 9.977 1 96.38 147 PHE B O 1
ATOM 3864 N N . GLU B 1 148 ? -28.25 6.016 9.766 1 95.75 148 GLU B N 1
ATOM 3865 C CA . GLU B 1 148 ? -27.281 5.117 9.141 1 95.75 148 GLU B CA 1
ATOM 3866 C C . GLU B 1 148 ? -26.922 3.957 10.062 1 95.75 148 GLU B C 1
ATOM 3868 O O . GLU B 1 148 ? -26.859 2.805 9.633 1 95.75 148 GLU B O 1
ATOM 3873 N N . PHE B 1 149 ? -26.688 4.246 11.273 1 96.25 149 PHE B N 1
ATOM 3874 C CA . PHE B 1 149 ? -26.344 3.24 12.266 1 96.25 149 PHE B CA 1
ATOM 3875 C C . PHE B 1 149 ? -27.453 2.207 12.406 1 96.25 149 PHE B C 1
ATOM 3877 O O . PHE B 1 149 ? -27.188 1.002 12.406 1 96.25 149 PHE B O 1
ATOM 3884 N N . VAL B 1 150 ? -28.594 2.672 12.445 1 95.81 150 VAL B N 1
ATOM 3885 C CA . VAL B 1 150 ? -29.75 1.8 12.656 1 95.81 150 VAL B CA 1
ATOM 3886 C C . VAL B 1 150 ? -29.953 0.917 11.422 1 95.81 150 VAL B C 1
ATOM 3888 O O . VAL B 1 150 ? -30.109 -0.3 11.547 1 95.81 150 VAL B O 1
ATOM 3891 N N . VAL B 1 151 ? -29.953 1.494 10.297 1 95.25 151 VAL B N 1
ATOM 3892 C CA . VAL B 1 151 ? -30.188 0.766 9.055 1 95.25 151 VAL B CA 1
ATOM 3893 C C . VAL B 1 151 ? -29.109 -0.292 8.859 1 95.25 151 VAL B C 1
ATOM 3895 O O . VAL B 1 151 ? -29.406 -1.449 8.555 1 95.25 151 VAL B O 1
ATOM 3898 N N . ASN B 1 152 ? -27.844 0.089 9.07 1 95.44 152 ASN B N 1
ATOM 3899 C CA . ASN B 1 152 ? -26.734 -0.854 8.914 1 95.44 152 ASN B CA 1
ATOM 3900 C C . ASN B 1 152 ? -26.844 -2.016 9.898 1 95.44 152 ASN B C 1
ATOM 3902 O O . ASN B 1 152 ? -26.641 -3.172 9.523 1 95.44 152 ASN B O 1
ATOM 3906 N N . THR B 1 153 ? -27.172 -1.686 11.086 1 94.44 153 THR B N 1
ATOM 3907 C CA . THR B 1 153 ? -27.281 -2.717 12.109 1 94.44 153 THR B CA 1
ATOM 3908 C C . THR B 1 153 ? -28.453 -3.658 11.812 1 94.44 153 THR B C 1
ATOM 3910 O O . THR B 1 153 ? -28.328 -4.875 11.953 1 94.44 153 THR B O 1
ATOM 3913 N N . MET B 1 154 ? -29.547 -3.121 11.383 1 94.06 154 MET B N 1
ATOM 3914 C CA . MET B 1 154 ? -30.703 -3.939 11.023 1 94.06 154 MET B CA 1
ATOM 3915 C C . MET B 1 154 ? -30.359 -4.879 9.867 1 94.06 154 MET B C 1
ATOM 3917 O O . MET B 1 154 ? -30.719 -6.059 9.898 1 94.06 154 MET B O 1
ATOM 3921 N N . LEU B 1 155 ? -29.688 -4.398 8.938 1 92.38 155 LEU B N 1
ATOM 3922 C CA . LEU B 1 155 ? -29.328 -5.191 7.766 1 92.38 155 LEU B CA 1
ATOM 3923 C C . LEU B 1 155 ? -28.375 -6.316 8.148 1 92.38 155 LEU B C 1
ATOM 3925 O O . LEU B 1 155 ? -28.5 -7.438 7.652 1 92.38 155 LEU B O 1
ATOM 3929 N N . LEU B 1 156 ? -27.438 -6.012 9.023 1 91.5 156 LEU B N 1
ATOM 3930 C CA . LEU B 1 156 ? -26.5 -7.035 9.484 1 91.5 156 LEU B CA 1
ATOM 3931 C C . LEU B 1 156 ? -27.234 -8.148 10.227 1 91.5 156 LEU B C 1
ATOM 3933 O O . LEU B 1 156 ? -26.906 -9.328 10.055 1 91.5 156 LEU B O 1
ATOM 3937 N N . VAL B 1 157 ? -28.25 -7.777 10.938 1 90.5 157 VAL B N 1
ATOM 3938 C CA . VAL B 1 157 ? -29.047 -8.758 11.664 1 90.5 157 VAL B CA 1
ATOM 3939 C C . VAL B 1 157 ? -29.859 -9.586 10.68 1 90.5 157 VAL B C 1
ATOM 3941 O O . VAL B 1 157 ? -29.953 -10.812 10.805 1 90.5 157 VAL B O 1
ATOM 3944 N N . TRP B 1 158 ? -30.406 -8.938 9.68 1 89.69 158 TRP B N 1
ATOM 3945 C CA . TRP B 1 158 ? -31.234 -9.633 8.703 1 89.69 158 TRP B CA 1
ATOM 3946 C C . TRP B 1 158 ? -30.406 -10.617 7.879 1 89.69 158 TRP B C 1
ATOM 3948 O O . TRP B 1 158 ? -30.906 -11.68 7.488 1 89.69 158 TRP B O 1
ATOM 3958 N N . TYR B 1 159 ? -29.156 -10.328 7.703 1 85.38 159 TYR B N 1
ATOM 3959 C CA . TYR B 1 159 ? -28.281 -11.219 6.945 1 85.38 159 TYR B CA 1
ATOM 3960 C C . TYR B 1 159 ? -27.938 -12.453 7.758 1 85.38 159 TYR B C 1
ATOM 3962 O O . TYR B 1 159 ? -27.75 -13.539 7.199 1 85.38 159 TYR B O 1
ATOM 3970 N N . THR B 1 160 ? -27.828 -12.312 9.062 1 86.19 160 THR B N 1
ATOM 3971 C CA . THR B 1 160 ? -27.406 -13.43 9.906 1 86.19 160 THR B CA 1
ATOM 3972 C C . THR B 1 160 ? -28.609 -14.266 10.336 1 86.19 160 THR B C 1
ATOM 3974 O O . THR B 1 160 ? -28.469 -15.43 10.695 1 86.19 160 THR B O 1
ATOM 3977 N N . HIS B 1 161 ? -29.75 -13.594 10.414 1 87.31 161 HIS B N 1
ATOM 3978 C CA . HIS B 1 161 ? -30.969 -14.289 10.789 1 87.31 161 HIS B CA 1
ATOM 3979 C C . HIS B 1 161 ? -31.953 -14.328 9.625 1 87.31 161 HIS B C 1
ATOM 3981 O O . HIS B 1 161 ? -32.875 -13.5 9.539 1 87.31 161 HIS B O 1
ATOM 3987 N N . PHE B 1 162 ? -31.812 -15.43 8.883 1 78.44 162 PHE B N 1
ATOM 3988 C CA . PHE B 1 162 ? -32.594 -15.578 7.672 1 78.44 162 PHE B CA 1
ATOM 3989 C C . PHE B 1 162 ? -34.094 -15.727 8.008 1 78.44 162 PHE B C 1
ATOM 3991 O O . PHE B 1 162 ? -34.438 -16.406 8.969 1 78.44 162 PHE B O 1
ATOM 3998 N N . GLY B 1 163 ? -34.906 -15.055 7.191 1 78.38 163 GLY B N 1
ATOM 3999 C CA . GLY B 1 163 ? -36.344 -15.203 7.355 1 78.38 163 GLY B CA 1
ATOM 4000 C C . GLY B 1 163 ? -36.969 -14.07 8.141 1 78.38 163 GLY B C 1
ATOM 4001 O O . GLY B 1 163 ? -38.188 -13.914 8.148 1 78.38 163 GLY B O 1
ATOM 4002 N N . MET B 1 164 ? -36.125 -13.281 8.758 1 85.06 164 MET B N 1
ATOM 4003 C CA . MET B 1 164 ? -36.688 -12.188 9.562 1 85.06 164 MET B CA 1
ATOM 4004 C C . MET B 1 164 ? -37.25 -11.102 8.672 1 85.06 164 MET B C 1
ATOM 4006 O O . MET B 1 164 ? -38.188 -10.391 9.078 1 85.06 164 MET B O 1
ATOM 4010 N N . ALA B 1 165 ? -36.688 -10.953 7.512 1 87.31 165 ALA B N 1
ATOM 4011 C CA . ALA B 1 165 ? -37.156 -9.961 6.555 1 87.31 165 ALA B CA 1
ATOM 4012 C C . ALA B 1 165 ? -37.156 -10.523 5.133 1 87.31 165 ALA B C 1
ATOM 4014 O O . ALA B 1 165 ? -36.344 -11.391 4.805 1 87.31 165 ALA B O 1
ATOM 4015 N N . SER B 1 166 ? -38.125 -10.016 4.406 1 89.25 166 SER B N 1
ATOM 4016 C CA . SER B 1 166 ? -38.188 -10.453 3.018 1 89.25 166 SER B CA 1
ATOM 4017 C C . SER B 1 166 ? -37.031 -9.898 2.201 1 89.25 166 SER B C 1
ATOM 4019 O O . SER B 1 166 ? -36.438 -8.898 2.584 1 89.25 166 SER B O 1
ATOM 4021 N N . PHE B 1 167 ? -36.75 -10.555 1.155 1 84.25 167 PHE B N 1
ATOM 4022 C CA . PHE B 1 167 ? -35.656 -10.148 0.268 1 84.25 167 PHE B CA 1
ATOM 4023 C C . PHE B 1 167 ? -35.906 -8.734 -0.256 1 84.25 167 PHE B C 1
ATOM 4025 O O . PHE B 1 167 ? -34.969 -7.918 -0.291 1 84.25 167 PHE B O 1
ATOM 4032 N N . ASP B 1 168 ? -37.094 -8.469 -0.604 1 87.44 168 ASP B N 1
ATOM 4033 C CA . ASP B 1 168 ? -37.438 -7.152 -1.145 1 87.44 168 ASP B CA 1
ATOM 4034 C C . ASP B 1 168 ? -37.219 -6.059 -0.101 1 87.44 168 ASP B C 1
ATOM 4036 O O . ASP B 1 168 ? -36.75 -4.969 -0.424 1 87.44 168 ASP B O 1
ATOM 4040 N N . THR B 1 169 ? -37.562 -6.375 1.083 1 89.88 169 THR B N 1
ATOM 4041 C CA . THR B 1 169 ? -37.375 -5.422 2.174 1 89.88 169 THR B CA 1
ATOM 4042 C C . THR B 1 169 ? -35.906 -5.16 2.418 1 89.88 169 THR B C 1
ATOM 4044 O O . THR B 1 169 ? -35.5 -4.008 2.568 1 89.88 169 THR B O 1
ATOM 4047 N N . VAL B 1 170 ? -35.156 -6.164 2.396 1 86.62 170 VAL B N 1
ATOM 4048 C CA . VAL B 1 170 ? -33.719 -6.051 2.625 1 86.62 170 VAL B CA 1
ATOM 4049 C C . VAL B 1 170 ? -33.062 -5.215 1.517 1 86.62 170 VAL B C 1
ATOM 4051 O O . VAL B 1 170 ? -32.281 -4.301 1.79 1 86.62 170 VAL B O 1
ATOM 4054 N N . MET B 1 171 ? -33.5 -5.434 0.328 1 85.88 171 MET B N 1
ATOM 4055 C CA . MET B 1 171 ? -32.906 -4.727 -0.811 1 85.88 171 MET B CA 1
ATOM 4056 C C . MET B 1 171 ? -33.312 -3.254 -0.795 1 85.88 171 MET B C 1
ATOM 4058 O O . MET B 1 171 ? -32.5 -2.391 -1.146 1 85.88 171 MET B O 1
ATOM 4062 N N . SER B 1 172 ? -34.469 -3.02 -0.398 1 89.62 172 SER B N 1
ATOM 4063 C CA . SER B 1 172 ? -34.938 -1.639 -0.327 1 89.62 172 SER B CA 1
ATOM 4064 C C . SER B 1 172 ? -34.156 -0.847 0.719 1 89.62 172 SER B C 1
ATOM 4066 O O . SER B 1 172 ? -33.781 0.294 0.473 1 89.62 172 SER B O 1
ATOM 4068 N N . TRP B 1 173 ? -33.938 -1.425 1.792 1 90.31 173 TRP B N 1
ATOM 4069 C CA . TRP B 1 173 ? -33.188 -0.753 2.863 1 90.31 173 TRP B CA 1
ATOM 4070 C C . TRP B 1 173 ? -31.719 -0.635 2.523 1 90.31 173 TRP B C 1
ATOM 4072 O O . TRP B 1 173 ? -31.078 0.359 2.867 1 90.31 173 TRP B O 1
ATOM 4082 N N . MET B 1 174 ? -31.219 -1.582 1.842 1 89.31 174 MET B N 1
ATOM 4083 C CA . MET B 1 174 ? -29.828 -1.532 1.407 1 89.31 174 MET B CA 1
ATOM 4084 C C . MET B 1 174 ? -29.594 -0.364 0.455 1 89.31 174 MET B C 1
ATOM 4086 O O . MET B 1 174 ? -28.531 0.261 0.479 1 89.31 174 MET B O 1
ATOM 4090 N N . ALA B 1 175 ? -30.531 -0.05 -0.235 1 90.88 175 ALA B N 1
ATOM 4091 C CA . ALA B 1 175 ? -30.438 1.004 -1.241 1 90.88 175 ALA B CA 1
ATOM 4092 C C . ALA B 1 175 ? -30.391 2.383 -0.589 1 90.88 175 ALA B C 1
ATOM 4094 O O . ALA B 1 175 ? -30.016 3.367 -1.229 1 90.88 175 ALA B O 1
ATOM 4095 N N . THR B 1 176 ? -30.688 2.449 0.629 1 92.19 176 THR B N 1
ATOM 4096 C CA . THR B 1 176 ? -30.75 3.744 1.298 1 92.19 176 THR B CA 1
ATOM 4097 C C . THR B 1 176 ? -29.391 4.078 1.934 1 92.19 176 THR B C 1
ATOM 4099 O O . THR B 1 176 ? -29.141 5.23 2.289 1 92.19 176 THR B O 1
ATOM 4102 N N . ILE B 1 177 ? -28.547 3.182 2.041 1 92.38 177 ILE B N 1
ATOM 4103 C CA . ILE B 1 177 ? -27.328 3.346 2.807 1 92.38 177 ILE B CA 1
ATOM 4104 C C . ILE B 1 177 ? -26.438 4.41 2.154 1 92.38 177 ILE B C 1
ATOM 4106 O O . ILE B 1 177 ? -26.047 5.387 2.801 1 92.38 177 ILE B O 1
ATOM 4110 N N . TYR B 1 178 ? -26.172 4.277 0.879 1 93.12 178 TYR B N 1
ATOM 4111 C CA . TYR B 1 178 ? -25.219 5.152 0.211 1 93.12 178 TYR B CA 1
ATOM 4112 C C . TYR B 1 178 ? -25.781 6.562 0.062 1 93.12 178 TYR B C 1
ATOM 4114 O O . TYR B 1 178 ? -25.062 7.547 0.255 1 93.12 178 TYR B O 1
ATOM 4122 N N . PRO B 1 179 ? -27.047 6.688 -0.188 1 93.38 179 PRO B N 1
ATOM 4123 C CA . PRO B 1 179 ? -27.625 8.039 -0.196 1 93.38 179 PRO B CA 1
ATOM 4124 C C . PRO B 1 179 ? -27.516 8.727 1.162 1 93.38 179 PRO B C 1
ATOM 4126 O O . PRO B 1 179 ? -27.25 9.93 1.23 1 93.38 179 PRO B O 1
ATOM 4129 N N . LEU B 1 180 ? -27.75 8.008 2.17 1 94 180 LEU B N 1
ATOM 4130 C CA . LEU B 1 180 ? -27.656 8.57 3.514 1 94 180 LEU B CA 1
ATOM 4131 C C . LEU B 1 180 ? -26.234 9.031 3.812 1 94 180 LEU B C 1
ATOM 4133 O O . LEU B 1 180 ? -26.031 10.156 4.281 1 94 180 LEU B O 1
ATOM 4137 N N . VAL B 1 181 ? -25.312 8.211 3.52 1 94.06 181 VAL B N 1
ATOM 4138 C CA . VAL B 1 181 ? -23.906 8.516 3.771 1 94.06 181 VAL B CA 1
ATOM 4139 C C . VAL B 1 181 ? -23.469 9.695 2.904 1 94.06 181 VAL B C 1
ATOM 4141 O O . VAL B 1 181 ? -22.781 10.594 3.375 1 94.06 181 VAL B O 1
ATOM 4144 N N . PHE B 1 182 ? -23.953 9.641 1.718 1 94.62 182 PHE B N 1
ATOM 4145 C CA . PHE B 1 182 ? -23.609 10.703 0.776 1 94.62 182 PHE B CA 1
ATOM 4146 C C . PHE B 1 182 ? -24.172 12.039 1.248 1 94.62 182 PHE B C 1
ATOM 4148 O O . PHE B 1 182 ? -23.453 13.047 1.271 1 94.62 182 PHE B O 1
ATOM 4155 N N . ALA B 1 183 ? -25.359 12.055 1.611 1 94.5 183 ALA B N 1
ATOM 4156 C CA . ALA B 1 183 ? -26 13.266 2.1 1 94.5 183 ALA B CA 1
ATOM 4157 C C . ALA B 1 183 ? -25.312 13.789 3.352 1 94.5 183 ALA B C 1
ATOM 4159 O O . ALA B 1 183 ? -25.031 14.992 3.463 1 94.5 183 ALA B O 1
ATOM 4160 N N . GLN B 1 184 ? -25.078 12.938 4.238 1 93.94 184 GLN B N 1
ATOM 4161 C CA . GLN B 1 184 ? -24.406 13.32 5.477 1 93.94 184 GLN B CA 1
ATOM 4162 C C . GLN B 1 184 ? -23.047 13.961 5.199 1 93.94 184 GLN B C 1
ATOM 4164 O O . GLN B 1 184 ? -22.719 14.992 5.781 1 93.94 184 GLN B O 1
ATOM 4169 N N . ASN B 1 185 ? -22.266 13.422 4.348 1 91.19 185 ASN B N 1
ATOM 4170 C CA . ASN B 1 185 ? -20.922 13.906 4.035 1 91.19 185 ASN B CA 1
ATOM 4171 C C . ASN B 1 185 ? -20.969 15.25 3.318 1 91.19 185 ASN B C 1
ATOM 4173 O O . ASN B 1 185 ? -20.219 16.156 3.664 1 91.19 185 ASN B O 1
ATOM 4177 N N . ILE B 1 186 ? -21.859 15.32 2.43 1 91.75 186 ILE B N 1
ATOM 4178 C CA . ILE B 1 186 ? -21.969 16.547 1.657 1 91.75 186 ILE B CA 1
ATOM 4179 C C . ILE B 1 186 ? -22.422 17.688 2.566 1 91.75 186 ILE B C 1
ATOM 4181 O O . ILE B 1 186 ? -21.875 18.797 2.502 1 91.75 186 ILE B O 1
ATOM 4185 N N . ILE B 1 187 ? -23.312 17.406 3.381 1 94.12 187 ILE B N 1
ATOM 4186 C CA . ILE B 1 187 ? -23.859 18.438 4.273 1 94.12 187 ILE B CA 1
ATOM 4187 C C . ILE B 1 187 ? -22.797 18.859 5.277 1 94.12 187 ILE B C 1
ATOM 4189 O O . ILE B 1 187 ? -22.531 20.047 5.445 1 94.12 187 ILE B O 1
ATOM 4193 N N . THR B 1 188 ? -22.188 17.938 5.898 1 92.5 188 THR B N 1
ATOM 4194 C CA . THR B 1 188 ? -21.203 18.25 6.926 1 92.5 188 THR B CA 1
ATOM 4195 C C . THR B 1 188 ? -20 18.953 6.316 1 92.5 188 THR B C 1
ATOM 4197 O O . THR B 1 188 ? -19.531 19.969 6.852 1 92.5 188 THR B O 1
ATOM 4200 N N . THR B 1 189 ? -19.5 18.438 5.234 1 88.88 189 THR B N 1
ATOM 4201 C CA . THR B 1 189 ? -18.375 19.078 4.551 1 88.88 189 THR B CA 1
ATOM 4202 C C . THR B 1 189 ? -18.766 20.469 4.066 1 88.88 189 THR B C 1
ATOM 4204 O O . THR B 1 189 ? -17.969 21.406 4.148 1 88.88 189 THR B O 1
ATOM 4207 N N . GLY B 1 190 ? -19.969 20.578 3.578 1 90.12 190 GLY B N 1
ATOM 4208 C CA . GLY B 1 190 ? -20.453 21.891 3.154 1 90.12 190 GLY B CA 1
ATOM 4209 C C . GLY B 1 190 ? -20.531 22.891 4.285 1 90.12 190 GLY B C 1
ATOM 4210 O O . GLY B 1 190 ? -20.188 24.062 4.105 1 90.12 190 GLY B O 1
ATOM 4211 N N . LEU B 1 191 ? -20.969 22.484 5.449 1 92.56 191 LEU B N 1
ATOM 4212 C CA . LEU B 1 191 ? -21.047 23.359 6.617 1 92.56 191 LEU B CA 1
ATOM 4213 C C . LEU B 1 191 ? -19.672 23.828 7.043 1 92.56 191 LEU B C 1
ATOM 4215 O O . LEU B 1 191 ? -19.484 25.016 7.363 1 92.56 191 LEU B O 1
ATOM 4219 N N . ILE B 1 192 ? -18.734 22.922 7.055 1 88.38 192 ILE B N 1
ATOM 4220 C CA . ILE B 1 192 ? -17.359 23.281 7.434 1 88.38 192 ILE B CA 1
ATOM 4221 C C . ILE B 1 192 ? -16.781 24.266 6.418 1 88.38 192 ILE B C 1
ATOM 4223 O O . ILE B 1 192 ? -16.219 25.297 6.793 1 88.38 192 ILE B O 1
ATOM 4227 N N . ALA B 1 193 ? -16.969 23.922 5.18 1 86.38 193 ALA B N 1
ATOM 4228 C CA . ALA B 1 193 ? -16.438 24.781 4.117 1 86.38 193 ALA B CA 1
ATOM 4229 C C . ALA B 1 193 ? -17.078 26.172 4.172 1 86.38 193 ALA B C 1
ATOM 4231 O O . ALA B 1 193 ? -16.391 27.172 3.988 1 86.38 193 ALA B O 1
ATOM 4232 N N . PHE B 1 194 ? -18.328 26.203 4.43 1 88.62 194 PHE B N 1
ATOM 4233 C CA . PHE B 1 194 ? -19.047 27.469 4.5 1 88.62 194 PHE B CA 1
ATOM 4234 C C . PHE B 1 194 ? -18.531 28.328 5.648 1 88.62 194 PHE B C 1
ATOM 4236 O O . PHE B 1 194 ? -18.328 29.531 5.484 1 88.62 194 PHE B O 1
ATOM 4243 N N . LYS B 1 195 ? -18.297 27.781 6.742 1 88.12 195 LYS B N 1
ATOM 4244 C CA . LYS B 1 195 ? -17.797 28.516 7.906 1 88.12 195 LYS B CA 1
ATOM 4245 C C . LYS B 1 195 ? -16.406 29.062 7.641 1 88.12 195 LYS B C 1
ATOM 4247 O O . LYS B 1 195 ? -16.109 30.219 7.949 1 88.12 195 LYS B O 1
ATOM 4252 N N . ILE B 1 196 ? -15.57 28.25 7.113 1 81.81 196 ILE B N 1
ATOM 4253 C CA . ILE B 1 196 ? -14.203 28.688 6.82 1 81.81 196 ILE B CA 1
ATOM 4254 C C . ILE B 1 196 ? -14.227 29.797 5.781 1 81.81 196 ILE B C 1
ATOM 4256 O O . ILE B 1 196 ? -13.484 30.781 5.898 1 81.81 196 ILE B O 1
ATOM 4260 N N . TRP B 1 197 ? -15.102 29.625 4.828 1 83.19 197 TRP B N 1
ATOM 4261 C CA . TRP B 1 197 ? -15.234 30.641 3.781 1 83.19 197 TRP B CA 1
ATOM 4262 C C . TRP B 1 197 ? -15.727 31.969 4.355 1 83.19 197 TRP B C 1
ATOM 4264 O O . TRP B 1 197 ? -15.227 33.031 3.996 1 83.19 197 TRP B O 1
ATOM 4274 N N . THR B 1 198 ? -16.656 31.969 5.242 1 85.56 198 THR B N 1
ATOM 4275 C CA . THR B 1 198 ? -17.203 33.188 5.863 1 85.56 198 THR B CA 1
ATOM 4276 C C . THR B 1 198 ? -16.156 33.844 6.738 1 85.56 198 THR B C 1
ATOM 4278 O O . THR B 1 198 ? -16.062 35.094 6.75 1 85.56 198 THR B O 1
ATOM 4281 N N . GLN B 1 199 ? -15.422 33.094 7.418 1 81.25 199 GLN B N 1
ATOM 4282 C CA . GLN B 1 199 ? -14.352 33.656 8.25 1 81.25 199 GLN B CA 1
ATOM 4283 C C . GLN B 1 199 ? -13.266 34.281 7.395 1 81.25 199 GLN B C 1
ATOM 4285 O O . GLN B 1 199 ? -12.695 35.312 7.773 1 81.25 199 GLN B O 1
ATOM 4290 N N . HIS B 1 200 ? -12.984 33.625 6.34 1 78.94 200 HIS B N 1
ATOM 4291 C CA . HIS B 1 200 ? -12.023 34.188 5.41 1 78.94 200 HIS B CA 1
ATOM 4292 C C . HIS B 1 200 ? -12.508 35.531 4.863 1 78.94 200 HIS B C 1
ATOM 4294 O O . HIS B 1 200 ? -11.742 36.5 4.773 1 78.94 200 HIS B O 1
ATOM 4300 N N . ARG B 1 201 ? -13.672 35.625 4.57 1 80.19 201 ARG B N 1
ATOM 4301 C CA . ARG B 1 201 ? -14.258 36.844 4.008 1 80.19 201 ARG B CA 1
ATOM 4302 C C . ARG B 1 201 ? -14.266 37.969 5.027 1 80.19 201 ARG B C 1
ATOM 4304 O O . ARG B 1 201 ? -13.969 39.125 4.695 1 80.19 201 ARG B O 1
ATOM 4311 N N . ILE B 1 202 ? -14.555 37.688 6.199 1 79.56 202 ILE B N 1
ATOM 4312 C CA . ILE B 1 202 ? -14.609 38.688 7.262 1 79.56 202 ILE B CA 1
ATOM 4313 C C . ILE B 1 202 ? -13.203 39.188 7.559 1 79.56 202 ILE B C 1
ATOM 4315 O O . ILE B 1 202 ? -13 40.406 7.75 1 79.56 202 ILE B O 1
ATOM 4319 N N . SER B 1 203 ? -12.32 38.281 7.602 1 75.5 203 SER B N 1
ATOM 4320 C CA . SER B 1 203 ? -10.938 38.656 7.867 1 75.5 203 SER B CA 1
ATOM 4321 C C . SER B 1 203 ? -10.383 39.531 6.754 1 75.5 203 SER B C 1
ATOM 4323 O O . SER B 1 203 ? -9.602 40.438 7.008 1 75.5 203 SER B O 1
ATOM 4325 N N . THR B 1 204 ? -10.719 39.219 5.578 1 72.94 204 THR B N 1
ATOM 4326 C CA . THR B 1 204 ? -10.281 40 4.441 1 72.94 204 THR B CA 1
ATOM 4327 C C . THR B 1 204 ? -10.969 41.375 4.445 1 72.94 204 THR B C 1
ATOM 4329 O O . THR B 1 204 ? -10.352 42.406 4.113 1 72.94 204 THR B O 1
ATOM 4332 N N . ALA B 1 205 ? -12.109 41.406 4.805 1 71.25 205 ALA B N 1
ATOM 4333 C CA . ALA B 1 205 ? -12.867 42.656 4.836 1 71.25 205 ALA B CA 1
ATOM 4334 C C . ALA B 1 205 ? -12.391 43.562 5.969 1 71.25 205 ALA B C 1
ATOM 4336 O O . ALA B 1 205 ? -12.445 44.781 5.855 1 71.25 205 ALA B O 1
ATOM 4337 N N . SER B 1 206 ? -12.102 42.969 7.055 1 65.12 206 SER B N 1
ATOM 4338 C CA . SER B 1 206 ? -11.688 43.781 8.203 1 65.12 206 SER B CA 1
ATOM 4339 C C . SER B 1 206 ? -10.242 44.25 8.07 1 65.12 206 SER B C 1
ATOM 4341 O O . SER B 1 206 ? -9.773 45.062 8.859 1 65.12 206 SER B O 1
ATOM 4343 N N . GLY B 1 207 ? -9.57 44.094 6.957 1 59.41 207 GLY B N 1
ATOM 4344 C CA . GLY B 1 207 ? -8.227 44.594 6.73 1 59.41 207 GLY B CA 1
ATOM 4345 C C . GLY B 1 207 ? -7.219 44.031 7.73 1 59.41 207 GLY B C 1
ATOM 4346 O O . GLY B 1 207 ? -6.066 44.469 7.766 1 59.41 207 GLY B O 1
ATOM 4347 N N . VAL B 1 208 ? -7.613 43.5 8.758 1 50.75 208 VAL B N 1
ATOM 4348 C CA . VAL B 1 208 ? -6.758 43.188 9.891 1 50.75 208 VAL B CA 1
ATOM 4349 C C . VAL B 1 208 ? -5.812 42.031 9.516 1 50.75 208 VAL B C 1
ATOM 4351 O O . VAL B 1 208 ? -4.715 41.906 10.062 1 50.75 208 VAL B O 1
ATOM 4354 N N . ILE B 1 209 ? -6.312 41 8.906 1 52.38 209 ILE B N 1
ATOM 4355 C CA . ILE B 1 209 ? -5.492 39.812 8.898 1 52.38 209 ILE B CA 1
ATOM 4356 C C . ILE B 1 209 ? -4.477 39.875 7.758 1 52.38 209 ILE B C 1
ATOM 4358 O O . ILE B 1 209 ? -4.84 40.156 6.613 1 52.38 209 ILE B O 1
ATOM 4362 N N . ASP B 1 210 ? -3.293 39.906 8.156 1 52.66 210 ASP B N 1
ATOM 4363 C CA . ASP B 1 210 ? -2.096 39.875 7.328 1 52.66 210 ASP B CA 1
ATOM 4364 C C . ASP B 1 210 ? -2.24 38.844 6.203 1 52.66 210 ASP B C 1
ATOM 4366 O O . ASP B 1 210 ? -2.975 37.875 6.34 1 52.66 210 ASP B O 1
ATOM 4370 N N . THR B 1 211 ? -1.929 39.25 5.008 1 52.06 211 THR B N 1
ATOM 4371 C CA . THR B 1 211 ? -1.887 38.5 3.758 1 52.06 211 THR B CA 1
ATOM 4372 C C . THR B 1 211 ? -1.47 37.062 4.008 1 52.06 211 THR B C 1
ATOM 4374 O O . THR B 1 211 ? -1.878 36.156 3.279 1 52.06 211 THR B O 1
ATOM 4377 N N . SER B 1 212 ? -0.715 36.875 5.035 1 53.09 212 SER B N 1
ATOM 4378 C CA . SER B 1 212 ? -0.177 35.562 5.293 1 53.09 212 SER B CA 1
ATOM 4379 C C . SER B 1 212 ? -1.237 34.625 5.895 1 53.09 212 SER B C 1
ATOM 4381 O O . SER B 1 212 ? -1.326 33.469 5.535 1 53.09 212 SER B O 1
ATOM 4383 N N . THR B 1 213 ? -2.096 35.281 6.824 1 54.78 213 THR B N 1
ATOM 4384 C CA . THR B 1 213 ? -3.125 34.5 7.488 1 54.78 213 THR B CA 1
ATOM 4385 C C . THR B 1 213 ? -4.238 34.125 6.512 1 54.78 213 THR B C 1
ATOM 4387 O O . THR B 1 213 ? -4.762 33.031 6.555 1 54.78 213 THR B O 1
ATOM 4390 N N . ARG B 1 214 ? -4.582 35.031 5.656 1 54.84 214 ARG B N 1
ATOM 4391 C CA . ARG B 1 214 ? -5.586 34.812 4.621 1 54.84 214 ARG B CA 1
ATOM 4392 C C . ARG B 1 214 ? -5.211 33.625 3.744 1 54.84 214 ARG B C 1
ATOM 4394 O O . ARG B 1 214 ? -6.059 32.781 3.443 1 54.84 214 ARG B O 1
ATOM 4401 N N . LEU B 1 215 ? -3.959 33.688 3.273 1 54.25 215 LEU B N 1
ATOM 4402 C CA . LEU B 1 215 ? -3.449 32.625 2.381 1 54.25 215 LEU B CA 1
ATOM 4403 C C . LEU B 1 215 ? -3.451 31.281 3.066 1 54.25 215 LEU B C 1
ATOM 4405 O O . LEU B 1 215 ? -3.729 30.25 2.432 1 54.25 215 LEU B O 1
ATOM 4409 N N . SER B 1 216 ? -3.588 31.438 4.391 1 68.44 216 SER B N 1
ATOM 4410 C CA . SER B 1 216 ? -3.486 30.188 5.148 1 68.44 216 SER B CA 1
ATOM 4411 C C . SER B 1 216 ? -4.848 29.516 5.289 1 68.44 216 SER B C 1
ATOM 4413 O O . SER B 1 216 ? -4.965 28.297 5.133 1 68.44 216 SER B O 1
ATOM 4415 N N . LEU B 1 217 ? -5.965 30.391 5.348 1 71.94 217 LEU B N 1
ATOM 4416 C CA . LEU B 1 217 ? -7.277 29.797 5.57 1 71.94 217 LEU B CA 1
ATOM 4417 C C . LEU B 1 217 ? -7.82 29.188 4.281 1 71.94 217 LEU B C 1
ATOM 4419 O O . LEU B 1 217 ? -8.438 28.125 4.309 1 71.94 217 LEU B O 1
ATOM 4423 N N . ILE B 1 218 ? -7.535 29.875 3.186 1 75.31 218 ILE B N 1
ATOM 4424 C CA . ILE B 1 218 ? -8 29.375 1.896 1 75.31 218 ILE B CA 1
ATOM 4425 C C . ILE B 1 218 ? -7.262 28.078 1.549 1 75.31 218 ILE B C 1
ATOM 4427 O O . ILE B 1 218 ? -7.848 27.156 0.968 1 75.31 218 ILE B O 1
ATOM 4431 N N . ASN B 1 219 ? -6.078 28.062 1.916 1 72.62 219 ASN B N 1
ATOM 4432 C CA . ASN B 1 219 ? -5.301 26.844 1.669 1 72.62 219 ASN B CA 1
ATOM 4433 C C . ASN B 1 219 ? -5.793 25.672 2.52 1 72.62 219 ASN B C 1
ATOM 4435 O O . ASN B 1 219 ? -5.859 24.547 2.045 1 72.62 219 ASN B O 1
ATOM 4439 N N . ILE B 1 220 ? -6.203 26 3.625 1 71.12 220 ILE B N 1
ATOM 4440 C CA . ILE B 1 220 ? -6.754 24.969 4.508 1 71.12 220 ILE B CA 1
ATOM 4441 C C . ILE B 1 220 ? -8.086 24.484 3.951 1 71.12 220 ILE B C 1
ATOM 4443 O O . ILE B 1 220 ? -8.359 23.281 3.947 1 71.12 220 ILE B O 1
ATOM 4447 N N . LEU B 1 221 ? -8.844 25.422 3.5 1 77.31 221 LEU B N 1
ATOM 4448 C CA . LEU B 1 221 ? -10.141 25.094 2.908 1 77.31 221 LEU B CA 1
ATOM 4449 C C . LEU B 1 221 ? -9.961 24.172 1.698 1 77.31 221 LEU B C 1
ATOM 4451 O O . LEU B 1 221 ? -10.68 23.188 1.555 1 77.31 221 LEU B O 1
ATOM 4455 N N . ARG B 1 222 ? -9.055 24.453 0.958 1 75.19 222 ARG B N 1
ATOM 4456 C CA . ARG B 1 222 ? -8.797 23.672 -0.245 1 75.19 222 ARG B CA 1
ATOM 4457 C C . ARG B 1 222 ? -8.359 22.25 0.109 1 75.19 222 ARG B C 1
ATOM 4459 O O . ARG B 1 222 ? -8.844 21.281 -0.481 1 75.19 222 ARG B O 1
ATOM 4466 N N . ILE B 1 223 ? -7.586 22.109 0.991 1 71.81 223 ILE B N 1
ATOM 4467 C CA . ILE B 1 223 ? -7.086 20.797 1.405 1 71.81 223 ILE B CA 1
ATOM 4468 C C . ILE B 1 223 ? -8.227 19.969 2.002 1 71.81 223 ILE B C 1
ATOM 4470 O O . ILE B 1 223 ? -8.352 18.781 1.725 1 71.81 223 ILE B O 1
ATOM 4474 N N . PHE B 1 224 ? -8.969 20.688 2.748 1 74.44 224 PHE B N 1
ATOM 4475 C CA . PHE B 1 224 ? -10.102 20.016 3.373 1 74.44 224 PHE B CA 1
ATOM 4476 C C . PHE B 1 224 ? -11.07 19.484 2.318 1 74.44 224 PHE B C 1
ATOM 4478 O O . PHE B 1 224 ? -11.5 18.344 2.383 1 74.44 224 PHE B O 1
ATOM 4485 N N . ILE B 1 225 ? -11.336 20.281 1.408 1 75.44 225 ILE B N 1
ATOM 4486 C CA . ILE B 1 225 ? -12.289 19.922 0.364 1 75.44 225 ILE B CA 1
ATOM 4487 C C . ILE B 1 225 ? -11.711 18.812 -0.509 1 75.44 225 ILE B C 1
ATOM 4489 O O . ILE B 1 225 ? -12.414 17.859 -0.856 1 75.44 225 ILE B O 1
ATOM 4493 N N . GLU B 1 226 ? -10.508 18.875 -0.787 1 75.94 226 GLU B N 1
ATOM 4494 C CA . GLU B 1 226 ? -9.859 17.891 -1.641 1 75.94 226 GLU B CA 1
ATOM 4495 C C . GLU B 1 226 ? -9.789 16.531 -0.954 1 75.94 226 GLU B C 1
ATOM 4497 O O . GLU B 1 226 ? -10.039 15.5 -1.581 1 75.94 226 GLU B O 1
ATOM 4502 N N . SER B 1 227 ? -9.477 16.531 0.277 1 77.81 227 SER B N 1
ATOM 4503 C CA . SER B 1 227 ? -9.406 15.281 1.016 1 77.81 227 SER B CA 1
ATOM 4504 C C . SER B 1 227 ? -10.789 14.641 1.156 1 77.81 227 SER B C 1
ATOM 4506 O O . SER B 1 227 ? -10.938 13.438 0.97 1 77.81 227 SER B O 1
ATOM 4508 N N . ALA B 1 228 ? -11.734 15.484 1.42 1 79.19 228 ALA B N 1
ATOM 4509 C CA . ALA B 1 228 ? -13.094 14.984 1.605 1 79.19 228 ALA B CA 1
ATOM 4510 C C . ALA B 1 228 ? -13.688 14.516 0.282 1 79.19 228 ALA B C 1
ATOM 4512 O O . ALA B 1 228 ? -14.562 13.641 0.263 1 79.19 228 ALA B O 1
ATOM 4513 N N . ALA B 1 229 ? -13.18 15.094 -0.77 1 84.75 229 ALA B N 1
ATOM 4514 C CA . ALA B 1 229 ? -13.719 14.781 -2.092 1 84.75 229 ALA B CA 1
ATOM 4515 C C . ALA B 1 229 ? -13.406 13.344 -2.49 1 84.75 229 ALA B C 1
ATOM 4517 O O . ALA B 1 229 ? -14.195 12.703 -3.186 1 84.75 229 ALA B O 1
ATOM 4518 N N . ILE B 1 230 ? -12.297 12.852 -2.014 1 85.38 230 ILE B N 1
ATOM 4519 C CA . ILE B 1 230 ? -11.914 11.484 -2.365 1 85.38 230 ILE B CA 1
ATOM 4520 C C . ILE B 1 230 ? -12.961 10.5 -1.849 1 85.38 230 ILE B C 1
ATOM 4522 O O . ILE B 1 230 ? -13.477 9.68 -2.609 1 85.38 230 ILE B O 1
ATOM 4526 N N . TYR B 1 231 ? -13.289 10.609 -0.665 1 87.88 231 TYR B N 1
ATOM 4527 C CA . TYR B 1 231 ? -14.266 9.727 -0.029 1 87.88 231 TYR B CA 1
ATOM 4528 C C . TYR B 1 231 ? -15.656 9.953 -0.611 1 87.88 231 TYR B C 1
ATOM 4530 O O . TYR B 1 231 ? -16.375 8.992 -0.914 1 87.88 231 TYR B O 1
ATOM 4538 N N . THR B 1 232 ? -16 11.164 -0.843 1 88.12 232 THR B N 1
ATOM 4539 C CA . THR B 1 232 ? -17.312 11.5 -1.392 1 88.12 232 THR B CA 1
ATOM 4540 C C . THR B 1 232 ? -17.453 10.961 -2.812 1 88.12 232 THR B C 1
ATOM 4542 O O . THR B 1 232 ? -18.531 10.469 -3.189 1 88.12 232 THR B O 1
ATOM 4545 N N . PHE B 1 233 ? -16.453 11.062 -3.533 1 91.88 233 PHE B N 1
ATOM 4546 C CA . PHE B 1 233 ? -16.484 10.539 -4.895 1 91.88 233 PHE B CA 1
ATOM 4547 C C . PHE B 1 233 ? -16.688 9.023 -4.887 1 91.88 233 PHE B C 1
ATOM 4549 O O . PHE B 1 233 ? -17.422 8.492 -5.715 1 91.88 233 PHE B O 1
ATOM 4556 N N . GLN B 1 234 ? -16.047 8.383 -4.023 1 95.31 234 GLN B N 1
ATOM 4557 C CA . GLN B 1 234 ? -16.203 6.934 -3.924 1 95.31 234 GLN B CA 1
ATOM 4558 C C . GLN B 1 234 ? -17.641 6.562 -3.572 1 95.31 234 GLN B C 1
ATOM 4560 O O . GLN B 1 234 ? -18.203 5.621 -4.141 1 95.31 234 GLN B O 1
ATOM 4565 N N . ILE B 1 235 ? -18.219 7.332 -2.707 1 94.31 235 ILE B N 1
ATOM 4566 C CA . ILE B 1 235 ? -19.594 7.062 -2.328 1 94.31 235 ILE B CA 1
ATOM 4567 C C . ILE B 1 235 ? -20.516 7.352 -3.508 1 94.31 235 ILE B C 1
ATOM 4569 O O . ILE B 1 235 ? -21.5 6.633 -3.729 1 94.31 235 ILE B O 1
ATOM 4573 N N . MET B 1 236 ? -20.203 8.312 -4.273 1 94.12 236 MET B N 1
ATOM 4574 C CA . MET B 1 236 ? -20.984 8.625 -5.465 1 94.12 236 MET B CA 1
ATOM 4575 C C . MET B 1 236 ? -20.938 7.469 -6.461 1 94.12 236 MET B C 1
ATOM 4577 O O . MET B 1 236 ? -21.969 7.102 -7.035 1 94.12 236 MET B O 1
ATOM 4581 N N . VAL B 1 237 ? -19.812 6.938 -6.633 1 95.06 237 VAL B N 1
ATOM 4582 C CA . VAL B 1 237 ? -19.641 5.805 -7.535 1 95.06 237 VAL B CA 1
ATOM 4583 C C . VAL B 1 237 ? -20.469 4.625 -7.027 1 95.06 237 VAL B C 1
ATOM 4585 O O . VAL B 1 237 ? -21.125 3.936 -7.816 1 95.06 237 VAL B O 1
ATOM 4588 N N . LEU B 1 238 ? -20.469 4.445 -5.773 1 95.38 238 LEU B N 1
ATOM 4589 C CA . LEU B 1 238 ? -21.25 3.354 -5.195 1 95.38 238 LEU B CA 1
ATOM 4590 C C . LEU B 1 238 ? -22.75 3.598 -5.379 1 95.38 238 LEU B C 1
ATOM 4592 O O . LEU B 1 238 ? -23.516 2.654 -5.586 1 95.38 238 LEU B O 1
ATOM 4596 N N . LEU B 1 239 ? -23.109 4.828 -5.332 1 92.88 239 LEU B N 1
ATOM 4597 C CA . LEU B 1 239 ? -24.5 5.223 -5.543 1 92.88 239 LEU B CA 1
ATOM 4598 C C . LEU B 1 239 ? -24.969 4.867 -6.949 1 92.88 239 LEU B C 1
ATOM 4600 O O . LEU B 1 239 ? -26.141 4.566 -7.168 1 92.88 239 LEU B O 1
ATOM 4604 N N . ILE B 1 240 ? -24.047 4.828 -7.828 1 93 240 ILE B N 1
ATOM 4605 C CA . ILE B 1 240 ? -24.359 4.531 -9.219 1 93 240 ILE B CA 1
ATOM 4606 C C . ILE B 1 240 ? -24.266 3.027 -9.461 1 93 240 ILE B C 1
ATOM 4608 O O . ILE B 1 240 ? -25.156 2.438 -10.086 1 93 240 ILE B O 1
ATOM 4612 N N . LEU B 1 241 ? -23.344 2.379 -8.867 1 92.81 241 LEU B N 1
ATOM 4613 C CA . LEU B 1 241 ? -23.078 0.973 -9.141 1 92.81 241 LEU B CA 1
ATOM 4614 C C . LEU B 1 241 ? -24.094 0.076 -8.445 1 92.81 241 LEU B C 1
ATOM 4616 O O . LEU B 1 241 ? -24.438 -0.993 -8.953 1 92.81 241 LEU B O 1
ATOM 4620 N N . TYR B 1 242 ? -24.578 0.527 -7.367 1 90.75 242 TYR B N 1
ATOM 4621 C CA . TYR B 1 242 ? -25.453 -0.331 -6.566 1 90.75 242 TYR B CA 1
ATOM 4622 C C . TYR B 1 242 ? -26.75 -0.611 -7.293 1 90.75 242 TYR B C 1
ATOM 4624 O O . TYR B 1 242 ? -27.125 -1.77 -7.492 1 90.75 242 TYR B O 1
ATOM 4632 N N . PRO B 1 243 ? -27.5 0.395 -7.777 1 88.88 243 PRO B N 1
ATOM 4633 C CA . PRO B 1 243 ? -28.719 0.112 -8.516 1 88.88 243 PRO B CA 1
ATOM 4634 C C . PRO B 1 243 ? -28.469 -0.636 -9.828 1 88.88 243 PRO B C 1
ATOM 4636 O O . PRO B 1 243 ? -29.344 -1.353 -10.312 1 88.88 243 PRO B O 1
ATOM 4639 N N . MET B 1 244 ? -27.25 -0.59 -10.344 1 90.25 244 MET B N 1
ATOM 4640 C CA . MET B 1 244 ? -26.875 -1.308 -11.562 1 90.25 244 MET B CA 1
ATOM 4641 C C . MET B 1 244 ? -26.531 -2.76 -11.258 1 90.25 244 MET B C 1
ATOM 4643 O O . MET B 1 244 ? -26.375 -3.57 -12.172 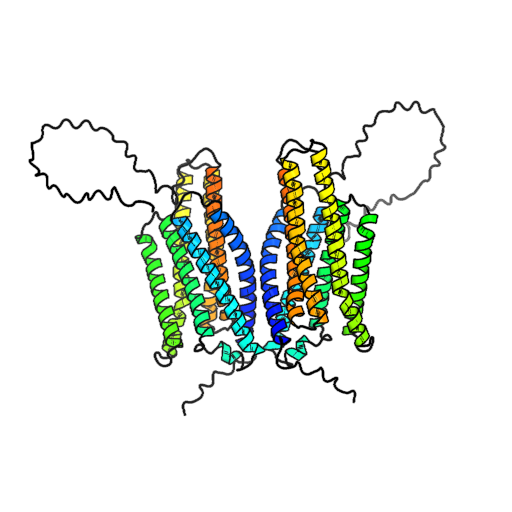1 90.25 244 MET B O 1
ATOM 4647 N N . GLU B 1 245 ? -26.406 -3.006 -10.023 1 88.75 245 GLU B N 1
ATOM 4648 C CA . GLU B 1 245 ? -26.031 -4.34 -9.562 1 88.75 245 GLU B CA 1
ATOM 4649 C C . GLU B 1 245 ? -24.719 -4.793 -10.195 1 88.75 245 GLU B C 1
ATOM 4651 O O . GLU B 1 245 ? -24.594 -5.938 -10.633 1 88.75 245 GLU B O 1
ATOM 4656 N N . HIS B 1 246 ? -23.906 -3.822 -10.398 1 92.25 246 HIS B N 1
ATOM 4657 C CA . HIS B 1 246 ? -22.594 -4.133 -10.953 1 92.25 246 HIS B CA 1
ATOM 4658 C C . HIS B 1 246 ? -21.625 -4.555 -9.852 1 92.25 246 HIS B C 1
ATOM 4660 O O . HIS B 1 246 ? -21.516 -3.889 -8.82 1 92.25 246 HIS B O 1
ATOM 4666 N N . ASN B 1 247 ? -20.844 -5.574 -10.078 1 94.12 247 ASN B N 1
ATOM 4667 C CA . ASN B 1 247 ? -19.984 -6.156 -9.055 1 94.12 247 ASN B CA 1
ATOM 4668 C C . ASN B 1 247 ? -18.766 -5.273 -8.773 1 94.12 247 ASN B C 1
ATOM 4670 O O . ASN B 1 247 ? -18.062 -5.465 -7.773 1 94.12 247 ASN B O 1
ATOM 4674 N N . ALA B 1 248 ? -18.547 -4.305 -9.594 1 93.75 248 ALA B N 1
ATOM 4675 C CA . ALA B 1 248 ? -17.453 -3.369 -9.336 1 93.75 248 ALA B CA 1
ATOM 4676 C C . ALA B 1 248 ? -17.688 -2.6 -8.039 1 93.75 248 ALA B C 1
ATOM 4678 O O . ALA B 1 248 ? -16.766 -1.972 -7.508 1 93.75 248 ALA B O 1
ATOM 4679 N N . GLN B 1 249 ? -18.891 -2.668 -7.539 1 94.19 249 GLN B N 1
ATOM 4680 C CA . GLN B 1 249 ? -19.203 -2.006 -6.273 1 94.19 249 GLN B CA 1
ATOM 4681 C C . GLN B 1 249 ? -18.344 -2.559 -5.137 1 94.19 249 GLN B C 1
ATOM 4683 O O . GLN B 1 249 ? -17.984 -1.828 -4.211 1 94.19 249 GLN B O 1
ATOM 4688 N N . PHE B 1 250 ? -17.984 -3.809 -5.258 1 94.81 250 PHE B N 1
ATOM 4689 C CA . PHE B 1 250 ? -17.188 -4.434 -4.199 1 94.81 250 PHE B CA 1
ATOM 4690 C C . PHE B 1 250 ? -15.781 -3.865 -4.176 1 94.81 250 PHE B C 1
ATOM 4692 O O . PHE B 1 250 ? -15.164 -3.779 -3.111 1 94.81 250 PHE B O 1
ATOM 4699 N N . ILE B 1 251 ? -15.258 -3.438 -5.277 1 96.44 251 ILE B N 1
ATOM 4700 C CA . ILE B 1 251 ? -13.938 -2.826 -5.363 1 96.44 251 ILE B CA 1
ATOM 4701 C C . ILE B 1 251 ? -13.945 -1.474 -4.652 1 96.44 251 ILE B C 1
ATOM 4703 O O . ILE B 1 251 ? -13.078 -1.193 -3.826 1 96.44 251 ILE B O 1
ATOM 4707 N N . VAL B 1 252 ? -14.961 -0.771 -4.957 1 96.38 252 VAL B N 1
ATOM 4708 C CA . VAL B 1 252 ? -15.062 0.571 -4.391 1 96.38 252 VAL B CA 1
ATOM 4709 C C . VAL B 1 252 ? -15.359 0.481 -2.895 1 96.38 252 VAL B C 1
ATOM 4711 O O . VAL B 1 252 ? -14.805 1.245 -2.1 1 96.38 252 VAL B O 1
ATOM 4714 N N . GLN B 1 253 ? -16.156 -0.456 -2.512 1 95.69 253 GLN B N 1
ATOM 4715 C CA . GLN B 1 253 ? -16.484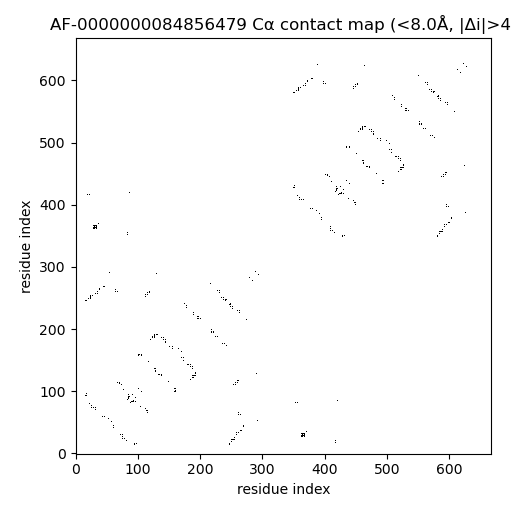 -0.65 -1.103 1 95.69 253 GLN B CA 1
ATOM 4716 C C . GLN B 1 253 ? -15.227 -0.955 -0.291 1 95.69 253 GLN B C 1
ATOM 4718 O O . GLN B 1 253 ? -15.031 -0.401 0.794 1 95.69 253 GLN B O 1
ATOM 4723 N N . SER B 1 254 ? -14.422 -1.758 -0.808 1 96.75 254 SER B N 1
ATOM 4724 C CA . SER B 1 254 ? -13.195 -2.105 -0.107 1 96.75 254 SER B CA 1
ATOM 4725 C C . SER B 1 254 ? -12.211 -0.938 -0.098 1 96.75 254 SER B C 1
ATOM 4727 O O . SER B 1 254 ? -11.445 -0.773 0.851 1 96.75 254 SER B O 1
ATOM 4729 N N . ALA B 1 255 ? -12.258 -0.201 -1.13 1 96.94 255 ALA B N 1
ATOM 4730 C CA . ALA B 1 255 ? -11.352 0.938 -1.255 1 96.94 255 ALA B CA 1
ATOM 4731 C C . ALA B 1 255 ? -11.734 2.053 -0.285 1 96.94 255 ALA B C 1
ATOM 4733 O O . ALA B 1 255 ? -10.891 2.852 0.12 1 96.94 255 ALA B O 1
ATOM 4734 N N . VAL B 1 256 ? -12.93 2.076 0.106 1 96.44 256 VAL B N 1
ATOM 4735 C CA . VAL B 1 256 ? -13.445 3.141 0.96 1 96.44 256 VAL B CA 1
ATOM 4736 C C . VAL B 1 256 ? -12.773 3.08 2.328 1 96.44 256 VAL B C 1
ATOM 4738 O O . VAL B 1 256 ? -12.477 4.117 2.926 1 96.44 256 VAL B O 1
ATOM 4741 N N . ILE B 1 257 ? -12.438 1.953 2.824 1 97.19 257 ILE B N 1
ATOM 4742 C CA . ILE B 1 257 ? -11.953 1.764 4.188 1 97.19 257 ILE B CA 1
ATOM 4743 C C . ILE B 1 257 ? -10.609 2.469 4.352 1 97.19 257 ILE B C 1
ATOM 4745 O O . ILE B 1 257 ? -10.477 3.383 5.172 1 97.19 257 ILE B O 1
ATOM 4749 N N . PRO B 1 258 ? -9.664 2.125 3.525 1 97.12 258 PRO B N 1
ATOM 4750 C CA . PRO B 1 258 ? -8.406 2.854 3.674 1 97.12 258 PRO B CA 1
ATOM 4751 C C . PRO B 1 258 ? -8.516 4.316 3.244 1 97.12 258 PRO B C 1
ATOM 4753 O O . PRO B 1 258 ? -7.805 5.172 3.781 1 97.12 258 PRO B O 1
ATOM 4756 N N . SER B 1 259 ? -9.398 4.641 2.361 1 95.75 259 SER B N 1
ATOM 4757 C CA . SER B 1 259 ? -9.562 6.016 1.896 1 95.75 259 SER B CA 1
ATOM 4758 C C . SER B 1 259 ? -10.055 6.922 3.02 1 95.75 259 SER B C 1
ATOM 4760 O O . SER B 1 259 ? -9.602 8.062 3.15 1 95.75 259 SER B O 1
ATOM 4762 N N . ILE B 1 260 ? -10.969 6.398 3.777 1 95 260 ILE B N 1
ATOM 4763 C CA . ILE B 1 260 ? -11.445 7.164 4.922 1 95 260 ILE B CA 1
ATOM 4764 C C . ILE B 1 260 ? -10.281 7.48 5.855 1 95 260 ILE B C 1
ATOM 4766 O O . ILE B 1 260 ? -10.117 8.617 6.297 1 95 260 ILE B O 1
ATOM 4770 N N . GLY B 1 261 ? -9.508 6.449 6.113 1 94.5 261 GLY B N 1
ATOM 4771 C CA . GLY B 1 261 ? -8.336 6.656 6.949 1 94.5 261 GLY B CA 1
ATOM 4772 C C . GLY B 1 261 ? -7.379 7.691 6.391 1 94.5 261 GLY B C 1
ATOM 4773 O O . GLY B 1 261 ? -6.891 8.555 7.125 1 94.5 261 GLY B O 1
ATOM 4774 N N . ILE B 1 262 ? -7.168 7.605 5.137 1 92.94 262 ILE B N 1
ATOM 4775 C CA . ILE B 1 262 ? -6.254 8.523 4.465 1 92.94 262 ILE B CA 1
ATOM 4776 C C . ILE B 1 262 ? -6.762 9.953 4.609 1 92.94 262 ILE B C 1
ATOM 4778 O O . ILE B 1 262 ? -5.996 10.859 4.941 1 92.94 262 ILE B O 1
ATOM 4782 N N . VAL B 1 263 ? -7.992 10.164 4.402 1 89.56 263 VAL B N 1
ATOM 4783 C CA . VAL B 1 263 ? -8.602 11.484 4.465 1 89.56 263 VAL B CA 1
ATOM 4784 C C . VAL B 1 263 ? -8.383 12.094 5.848 1 89.56 263 VAL B C 1
ATOM 4786 O O . VAL B 1 263 ? -7.949 13.242 5.969 1 89.56 263 VAL B O 1
ATOM 4789 N N . PHE B 1 264 ? -8.523 11.406 6.832 1 88.19 264 PHE B N 1
ATOM 4790 C CA . PHE B 1 264 ? -8.484 11.969 8.18 1 88.19 264 PHE B CA 1
ATOM 4791 C C . PHE B 1 264 ? -7.043 12.148 8.641 1 88.19 264 PHE B C 1
ATOM 4793 O O . PHE B 1 264 ? -6.734 13.086 9.383 1 88.19 264 PHE B O 1
ATOM 4800 N N . VAL B 1 265 ? -6.215 11.305 8.18 1 87.75 265 VAL B N 1
ATOM 4801 C CA . VAL B 1 265 ? -4.812 11.5 8.539 1 87.75 265 VAL B CA 1
ATOM 4802 C C . VAL B 1 265 ? -4.262 12.734 7.828 1 87.75 265 VAL B C 1
ATOM 4804 O O . VAL B 1 265 ? -3.479 13.492 8.406 1 87.75 265 VAL B O 1
ATOM 4807 N N . LEU B 1 266 ? -4.691 12.891 6.648 1 82.12 266 LEU B N 1
ATOM 4808 C CA . LEU B 1 266 ? -4.258 14.078 5.91 1 82.12 266 LEU B CA 1
ATOM 4809 C C . LEU B 1 266 ? -4.781 15.352 6.57 1 82.12 266 LEU B C 1
ATOM 4811 O O . LEU B 1 266 ? -4.051 16.328 6.691 1 82.12 266 LEU B O 1
ATOM 4815 N N . ILE B 1 267 ? -5.984 15.289 7 1 75.06 267 ILE B N 1
ATOM 4816 C CA . ILE B 1 267 ? -6.578 16.438 7.672 1 75.06 267 ILE B CA 1
ATOM 4817 C C . ILE B 1 267 ? -5.867 16.688 9 1 75.06 267 ILE B C 1
ATOM 4819 O O . ILE B 1 267 ? -5.578 17.828 9.359 1 75.06 267 ILE B O 1
ATOM 4823 N N . ALA B 1 268 ? -5.543 15.68 9.672 1 73.25 268 ALA B N 1
ATOM 4824 C CA . ALA B 1 268 ? -4.887 15.781 10.977 1 73.25 268 ALA B CA 1
ATOM 4825 C C . ALA B 1 268 ? -3.5 16.406 10.844 1 73.25 268 ALA B C 1
ATOM 4827 O O . ALA B 1 268 ? -3.123 17.266 11.641 1 73.25 268 ALA B O 1
ATOM 4828 N N . VAL B 1 269 ? -2.746 16.062 9.875 1 72 269 VAL B N 1
ATOM 4829 C CA . VAL B 1 269 ? -1.391 16.562 9.672 1 72 269 VAL B CA 1
ATOM 4830 C C . VAL B 1 269 ? -1.439 18.031 9.273 1 72 269 VAL B C 1
ATOM 4832 O O . VAL B 1 269 ? -0.624 18.828 9.742 1 72 269 VAL B O 1
ATOM 4835 N N . ARG B 1 270 ? -2.309 18.344 8.656 1 66.19 270 ARG B N 1
ATOM 4836 C CA . ARG B 1 270 ? -2.385 19.719 8.164 1 66.19 270 ARG B CA 1
ATOM 4837 C C . ARG B 1 270 ? -2.785 20.672 9.281 1 66.19 270 ARG B C 1
ATOM 4839 O O . ARG B 1 270 ? -2.277 21.797 9.352 1 66.19 270 ARG B O 1
ATOM 4846 N N . VAL B 1 271 ? -3.68 20.297 9.977 1 63.97 271 VAL B N 1
ATOM 4847 C CA . VAL B 1 271 ? -4.117 21.125 11.094 1 63.97 271 VAL B CA 1
ATOM 4848 C C . VAL B 1 271 ? -2.955 21.359 12.055 1 63.97 271 VAL B C 1
ATOM 4850 O O . VAL B 1 271 ? -2.779 22.469 12.57 1 63.97 271 VAL B O 1
ATOM 4853 N N . HIS B 1 272 ? -2.119 20.422 12.148 1 64.62 272 HIS B N 1
ATOM 4854 C CA . HIS B 1 272 ? -0.976 20.547 13.047 1 64.62 272 HIS B CA 1
ATOM 4855 C C . HIS B 1 272 ? 0.1 21.453 12.445 1 64.62 272 HIS B C 1
ATOM 4857 O O . HIS B 1 272 ? 0.758 22.203 13.172 1 64.62 272 HIS B O 1
ATOM 4863 N N . LEU B 1 273 ? 0.247 21.375 11.188 1 62.03 273 LEU B N 1
ATOM 4864 C CA . LEU B 1 273 ? 1.276 22.172 10.523 1 62.03 273 LEU B CA 1
ATOM 4865 C C . LEU B 1 273 ? 0.905 23.656 10.523 1 62.03 273 LEU B C 1
ATOM 4867 O O . LEU B 1 273 ? 1.776 24.516 10.656 1 62.03 273 LEU B O 1
ATOM 4871 N N . VAL B 1 274 ? -0.275 23.922 10.383 1 59.12 274 VAL B N 1
ATOM 4872 C CA . VAL B 1 274 ? -0.729 25.312 10.383 1 59.12 274 VAL B CA 1
ATOM 4873 C C . VAL B 1 274 ? -0.585 25.891 11.789 1 59.12 274 VAL B C 1
ATOM 4875 O O . VAL B 1 274 ? -0.184 27.047 11.945 1 59.12 274 VAL B O 1
ATOM 4878 N N . ARG B 1 275 ? -0.776 25.141 12.711 1 59.25 275 ARG B N 1
ATOM 4879 C CA . ARG B 1 275 ? -0.634 25.594 14.086 1 59.25 275 ARG B CA 1
ATOM 4880 C C . ARG B 1 275 ? 0.824 25.906 14.414 1 59.25 275 ARG B C 1
ATOM 4882 O O . ARG B 1 275 ? 1.115 26.875 15.133 1 59.25 275 ARG B O 1
ATOM 4889 N N . SER B 1 276 ? 1.646 25.156 13.852 1 54 276 SER B N 1
ATOM 4890 C CA . SER B 1 276 ? 3.066 25.375 14.109 1 54 276 SER B CA 1
ATOM 4891 C C . SER B 1 276 ? 3.59 26.594 13.359 1 54 276 SER B C 1
ATOM 4893 O O . SER B 1 276 ? 4.469 27.297 13.852 1 54 276 SER B O 1
ATOM 4895 N N . SER B 1 277 ? 3.146 26.734 12.195 1 51.34 277 SER B N 1
ATOM 4896 C CA . SER B 1 277 ? 3.578 27.891 11.414 1 51.34 277 SER B CA 1
ATOM 4897 C C . SER B 1 277 ? 3.053 29.188 12.023 1 51.34 277 SER B C 1
ATOM 4899 O O . SER B 1 277 ? 3.742 30.219 12 1 51.34 277 SER B O 1
ATOM 4901 N N . THR B 1 278 ? 1.879 29.156 12.469 1 46.41 278 THR B N 1
ATOM 4902 C CA . THR B 1 278 ? 1.31 30.344 13.094 1 46.41 278 THR B CA 1
ATOM 4903 C C . THR B 1 278 ? 2.018 30.656 14.414 1 46.41 278 THR B C 1
ATOM 4905 O O . THR B 1 278 ? 2.16 31.812 14.789 1 46.41 278 THR B O 1
ATOM 4908 N N . PHE B 1 279 ? 2.455 29.641 15.102 1 41.66 279 PHE B N 1
ATOM 4909 C CA . PHE B 1 279 ? 3.197 29.922 16.328 1 41.66 279 PHE B CA 1
ATOM 4910 C C . PHE B 1 279 ? 4.582 30.469 16.016 1 41.66 279 PHE B C 1
ATOM 4912 O O . PHE B 1 279 ? 5.145 31.234 16.797 1 41.66 279 PHE B O 1
ATOM 4919 N N . ASN B 1 280 ? 5.258 30.078 14.992 1 39.22 280 ASN B N 1
ATOM 4920 C CA . ASN B 1 280 ? 6.551 30.688 14.688 1 39.22 280 ASN B CA 1
ATOM 4921 C C . ASN B 1 280 ? 6.398 32.094 14.148 1 39.22 280 ASN B C 1
ATOM 4923 O O . ASN B 1 280 ? 7.391 32.812 13.953 1 39.22 280 ASN B O 1
ATOM 4927 N N . SER B 1 281 ? 5.359 32.562 13.516 1 36.09 281 SER B N 1
ATOM 4928 C CA . SER B 1 281 ? 5.211 33.969 13.227 1 36.09 281 SER B CA 1
ATOM 4929 C C . SER B 1 281 ? 4.895 34.75 14.484 1 36.09 281 SER B C 1
ATOM 4931 O O . SER B 1 281 ? 4.008 34.375 15.258 1 36.09 281 SER B O 1
ATOM 4933 N N . THR B 1 282 ? 5.832 35.594 15.086 1 34.84 282 THR B N 1
ATOM 4934 C CA . THR B 1 282 ? 5.801 36.531 16.219 1 34.84 282 THR B CA 1
ATOM 4935 C C . THR B 1 282 ? 4.43 37.188 16.344 1 34.84 282 THR B C 1
ATOM 4937 O O . THR B 1 282 ? 4.094 37.719 17.406 1 34.84 282 THR B O 1
ATOM 4940 N N . ARG B 1 283 ? 3.895 37.906 15.305 1 35.97 283 ARG B N 1
ATOM 4941 C CA . ARG B 1 283 ? 2.672 38.656 15.531 1 35.97 283 ARG B CA 1
ATOM 4942 C C . ARG B 1 283 ? 1.479 37.75 15.75 1 35.97 283 ARG B C 1
ATOM 4944 O O . ARG B 1 283 ? 1.09 37 14.852 1 35.97 283 ARG B O 1
ATOM 4951 N N . ALA B 1 284 ? 1.244 37.375 16.953 1 36.34 284 ALA B N 1
ATOM 4952 C CA . ALA B 1 284 ? 0.19 36.562 17.562 1 36.34 284 ALA B CA 1
ATOM 4953 C C . ALA B 1 284 ? -1.169 36.875 16.938 1 36.34 284 ALA B C 1
ATOM 4955 O O . ALA B 1 284 ? -1.875 37.781 17.406 1 36.34 284 ALA B O 1
ATOM 4956 N N . PRO B 1 285 ? -1.418 37.188 15.656 1 35.16 285 PRO B N 1
ATOM 4957 C CA . PRO B 1 285 ? -2.826 37.562 15.516 1 35.16 285 PRO B CA 1
ATOM 4958 C C . PRO B 1 285 ? -3.779 36.531 16.109 1 35.16 285 PRO B C 1
ATOM 4960 O O . PRO B 1 285 ? -3.424 35.344 16.203 1 35.16 285 PRO B O 1
ATOM 4963 N N . GLN B 1 286 ? -4.887 36.875 16.953 1 32.22 286 GLN B N 1
ATOM 4964 C CA . GLN B 1 286 ? -6.023 36.188 17.547 1 32.22 286 GLN B CA 1
ATOM 4965 C C . GLN B 1 286 ? -6.625 35.188 16.594 1 32.22 286 GLN B C 1
ATOM 4967 O O . GLN B 1 286 ? -7.441 35.531 15.734 1 32.22 286 GLN B O 1
ATOM 4972 N N . LEU B 1 287 ? -5.918 34.469 15.859 1 36.91 287 LEU B N 1
ATOM 4973 C CA . LEU B 1 287 ? -6.715 33.438 15.211 1 36.91 287 LEU B CA 1
ATOM 4974 C C . LEU B 1 287 ? -7.754 32.875 16.172 1 36.91 287 LEU B C 1
ATOM 4976 O O . LEU B 1 287 ? -7.453 32.625 17.344 1 36.91 287 LEU B O 1
ATOM 4980 N N . PRO B 1 288 ? -9.047 33.125 16.031 1 35.12 288 PRO B N 1
ATOM 4981 C CA . PRO B 1 288 ? -9.984 32.531 16.984 1 35.12 288 PRO B CA 1
ATOM 4982 C C . PRO B 1 288 ? -9.578 31.125 17.422 1 35.12 288 PRO B C 1
ATOM 4984 O O . PRO B 1 288 ? -9.039 30.359 16.609 1 35.12 288 PRO B O 1
ATOM 4987 N N . ASP B 1 289 ? -9 31 18.594 1 35.88 289 ASP B N 1
ATOM 4988 C CA . ASP B 1 289 ? -8.688 29.734 19.25 1 35.88 289 ASP B CA 1
ATOM 4989 C C . ASP B 1 289 ? -9.695 28.641 18.859 1 35.88 289 ASP B C 1
ATOM 4991 O O . ASP B 1 289 ? -10.633 28.359 19.594 1 35.88 289 ASP B O 1
ATOM 4995 N N . TRP B 1 290 ? -10.117 28.703 17.641 1 37.16 290 TRP B N 1
ATOM 4996 C CA . TRP B 1 290 ? -11.117 27.688 17.328 1 37.16 290 TRP B CA 1
ATOM 4997 C C . TRP B 1 290 ? -10.781 26.359 18.016 1 37.16 290 TRP B C 1
ATOM 4999 O O . TRP B 1 290 ? -11.68 25.578 18.328 1 37.16 290 TRP B O 1
ATOM 5009 N N . PHE B 1 291 ? -9.453 26.062 18.062 1 35.91 291 PHE B N 1
ATOM 5010 C CA . PHE B 1 291 ? -9.094 24.828 18.734 1 35.91 291 PHE B CA 1
ATOM 5011 C C . PHE B 1 291 ? -8.586 25.094 20.156 1 35.91 291 PHE B C 1
ATOM 5013 O O . PHE B 1 291 ? -8.578 24.203 21 1 35.91 291 PHE B O 1
ATOM 5020 N N . GLY B 1 292 ? -7.922 26.234 20.469 1 32.97 292 GLY B N 1
ATOM 5021 C CA . GLY B 1 292 ? -7.105 26.469 21.656 1 32.97 292 GLY B CA 1
ATOM 5022 C C . GLY B 1 292 ? -7.875 27.109 22.797 1 32.97 292 GLY B C 1
ATOM 5023 O O . GLY B 1 292 ? -7.676 26.75 23.969 1 32.97 292 GLY B O 1
ATOM 5024 N N . GLU B 1 293 ? -8.492 28.297 22.562 1 33.44 293 GLU B N 1
ATOM 5025 C CA . GLU B 1 293 ? -8.68 29.188 23.703 1 33.44 293 GLU B CA 1
ATOM 5026 C C . GLU B 1 293 ? -9.734 28.656 24.672 1 33.44 293 GLU B C 1
ATOM 5028 O O . GLU B 1 293 ? -10.859 29.156 24.703 1 33.44 293 GLU B O 1
ATOM 5033 N N . LEU B 1 294 ? -10.102 27.453 24.703 1 32.03 294 LEU B N 1
ATOM 5034 C CA . LEU B 1 294 ? -11.031 27.312 25.812 1 32.03 294 LEU B CA 1
ATOM 5035 C C . LEU B 1 294 ? -10.422 27.844 27.109 1 32.03 294 LEU B C 1
ATOM 5037 O O . LEU B 1 294 ? -11.047 27.781 28.172 1 32.03 294 LEU B O 1
ATOM 5041 N N . GLY B 1 295 ? -8.992 28.016 27.109 1 28.17 295 GLY B N 1
ATOM 5042 C CA . GLY B 1 295 ? -8.602 28.25 28.5 1 28.17 295 GLY B CA 1
ATOM 5043 C C . GLY B 1 295 ? -9.133 29.562 29.047 1 28.17 295 GLY B C 1
ATOM 5044 O O . GLY B 1 295 ? -10.055 29.562 29.859 1 28.17 295 GLY B O 1
ATOM 5045 N N . SER B 1 296 ? -8.258 30.625 29 1 29.95 296 SER B N 1
ATOM 5046 C CA . SER B 1 296 ? -8.156 31.609 30.062 1 29.95 296 SER B CA 1
ATOM 5047 C C . SER B 1 296 ? -9.156 32.75 29.875 1 29.95 296 SER B C 1
ATOM 5049 O O . SER B 1 296 ? -8.805 33.812 29.375 1 29.95 296 SER B O 1
ATOM 5051 N N . SER B 1 297 ? -10.188 32.562 29.016 1 30.97 297 SER B N 1
ATOM 5052 C CA . SER B 1 297 ? -10.977 33.781 28.984 1 30.97 297 SER B CA 1
ATOM 5053 C C . SER B 1 297 ? -11.383 34.219 30.406 1 30.97 297 SER B C 1
ATOM 5055 O O . SER B 1 297 ? -12.195 35.125 30.578 1 30.97 297 SER B O 1
ATOM 5057 N N . SER B 1 298 ? -11.039 33.312 31.391 1 29.59 298 SER B N 1
ATOM 5058 C CA . SER B 1 298 ? -11.664 33.75 32.625 1 29.59 298 SER B CA 1
ATOM 5059 C C . SER B 1 298 ? -11.125 35.125 33.062 1 29.59 298 SER B C 1
ATOM 5061 O O . SER B 1 298 ? -11.414 35.594 34.156 1 29.59 298 SER B O 1
ATOM 5063 N N . SER B 1 299 ? -9.945 35.5 32.406 1 27.28 299 SER B N 1
ATOM 5064 C CA . SER B 1 299 ? -9.555 36.625 33.25 1 27.28 299 SER B CA 1
ATOM 5065 C C . SER B 1 299 ? -10.469 37.812 33.031 1 27.28 299 SER B C 1
ATOM 5067 O O . SER B 1 299 ? -10.359 38.5 32 1 27.28 299 SER B O 1
ATOM 5069 N N . THR B 1 300 ? -11.773 37.625 33.219 1 27.88 300 THR B N 1
ATOM 5070 C CA . THR B 1 300 ? -12.648 38.781 33.344 1 27.88 300 THR B CA 1
ATOM 5071 C C . THR B 1 300 ? -11.93 39.938 34.031 1 27.88 300 THR B C 1
ATOM 5073 O O . THR B 1 300 ? -11.367 39.75 35.125 1 27.88 300 THR B O 1
ATOM 5076 N N . PRO B 1 301 ? -11.312 40.75 33.219 1 28.16 301 PRO B N 1
ATOM 5077 C CA . PRO B 1 301 ? -10.789 41.875 34 1 28.16 301 PRO B CA 1
ATOM 5078 C C . PRO B 1 301 ? -11.688 42.281 35.156 1 28.16 301 PRO B C 1
ATOM 5080 O O . PRO B 1 301 ? -12.906 42.375 35 1 28.16 301 PRO B O 1
ATOM 5083 N N . ILE B 1 302 ? -11.391 41.625 36.344 1 27.83 302 ILE B N 1
ATOM 5084 C CA . ILE B 1 302 ? -12.031 42.031 37.562 1 27.83 302 ILE B CA 1
ATOM 5085 C C . ILE B 1 302 ? -12.156 43.562 37.625 1 27.83 302 ILE B C 1
ATOM 5087 O O . ILE B 1 302 ? -11.148 44.281 37.688 1 27.83 302 ILE B O 1
ATOM 5091 N N . THR B 1 303 ? -12.773 44.094 36.594 1 28.28 303 THR B N 1
ATOM 5092 C CA . THR B 1 303 ? -13.125 45.469 36.938 1 28.28 303 THR B CA 1
ATOM 5093 C C . THR B 1 303 ? -13.633 45.562 38.375 1 28.28 303 THR B C 1
ATOM 5095 O O . THR B 1 303 ? -14.633 44.938 38.719 1 28.28 303 THR B O 1
ATOM 5098 N N . THR B 1 304 ? -12.641 45.594 39.281 1 27.36 304 THR B N 1
ATOM 5099 C CA . THR B 1 304 ? -12.922 45.938 40.688 1 27.36 304 THR B CA 1
ATOM 5100 C C . THR B 1 304 ? -14.102 46.906 40.781 1 27.36 304 THR B C 1
ATOM 5102 O O . THR B 1 304 ? -13.961 48.094 40.469 1 27.36 304 THR B O 1
ATOM 5105 N N . LEU B 1 305 ? -15.234 46.469 40.125 1 25.78 305 LEU B N 1
ATOM 5106 C CA . LEU B 1 305 ? -16.375 47.312 40.5 1 25.78 305 LEU B CA 1
ATOM 5107 C C . LEU B 1 305 ? -16.453 47.469 42.031 1 25.78 305 LEU B C 1
ATOM 5109 O O . LEU B 1 305 ? -16.453 46.469 42.75 1 25.78 305 LEU B O 1
ATOM 5113 N N . GLU B 1 306 ? -15.859 48.469 42.594 1 26.75 306 GLU B N 1
ATOM 5114 C CA . GLU B 1 306 ? -16 48.938 43.969 1 26.75 306 GLU B CA 1
ATOM 5115 C C . GLU B 1 306 ? -17.438 48.781 44.438 1 26.75 306 GLU B C 1
ATOM 5117 O O . GLU B 1 306 ? -18.328 49.531 44.062 1 26.75 306 GLU B O 1
ATOM 5122 N N . SER B 1 307 ? -17.969 47.438 44.312 1 22.89 307 SER B N 1
ATOM 5123 C CA . SER B 1 307 ? -19.312 47.281 44.812 1 22.89 307 SER B CA 1
ATOM 5124 C C . SER B 1 307 ? -19.391 47.688 46.281 1 22.89 307 SER B C 1
ATOM 5126 O O . SER B 1 307 ? -18.594 47.25 47.125 1 22.89 307 SER B O 1
ATOM 5128 N N . THR B 1 308 ? -19.891 48.781 46.656 1 25.78 308 THR B N 1
ATOM 5129 C CA . THR B 1 308 ? -20.391 49.375 47.906 1 25.78 308 THR B CA 1
ATOM 5130 C C . THR B 1 308 ? -21.391 48.438 48.562 1 25.78 308 THR B C 1
ATOM 5132 O O . THR B 1 308 ? -22.125 48.844 49.469 1 25.78 308 THR B O 1
ATOM 5135 N N . SER B 1 309 ? -21.422 47.031 48.219 1 23.19 309 SER B N 1
ATOM 5136 C CA . SER B 1 309 ? -22.609 46.406 48.75 1 23.19 309 SER B CA 1
ATOM 5137 C C . SER B 1 309 ? -22.625 46.438 50.281 1 23.19 309 SER B C 1
ATOM 5139 O O . SER B 1 309 ? -21.578 46.281 50.906 1 23.19 309 SER B O 1
ATOM 5141 N N . GLY B 1 310 ? -23.656 46.938 50.938 1 23.19 310 GLY B N 1
ATOM 5142 C CA . GLY B 1 310 ? -24.391 46.969 52.188 1 23.19 310 GLY B CA 1
ATOM 5143 C C . GLY B 1 310 ? -24.578 45.594 52.812 1 23.19 310 GLY B C 1
ATOM 5144 O O . GLY B 1 310 ? -24.453 44.562 52.094 1 23.19 310 GLY B O 1
ATOM 5145 N N . SER B 1 311 ? -24.641 45.312 54.125 1 24.75 311 SER B N 1
ATOM 5146 C CA . SER B 1 311 ? -24.5 44.469 55.312 1 24.75 311 SER B CA 1
ATOM 5147 C C . SER B 1 311 ? -25.531 43.312 55.25 1 24.75 311 SER B C 1
ATOM 5149 O O . SER B 1 311 ? -25.828 42.719 56.281 1 24.75 311 SER B O 1
ATOM 5151 N N . ALA B 1 312 ? -26.203 42.906 54.062 1 26.84 312 ALA B N 1
ATOM 5152 C CA . ALA B 1 312 ? -27.359 42.219 54.656 1 26.84 312 ALA B CA 1
ATOM 5153 C C . ALA B 1 312 ? -26.984 40.875 55.25 1 26.84 312 ALA B C 1
ATOM 5155 O O . ALA B 1 312 ? -26.156 40.156 54.656 1 26.84 312 ALA B O 1
ATOM 5156 N N . PRO B 1 313 ? -27.25 40.438 56.469 1 25.25 313 PRO B N 1
ATOM 5157 C CA . PRO B 1 313 ? -26.875 39.469 57.5 1 25.25 313 PRO B CA 1
ATOM 5158 C C . PRO B 1 313 ? -27.281 38.031 57.125 1 25.25 313 PRO B C 1
ATOM 5160 O O . PRO B 1 313 ? -28.469 37.719 57.156 1 25.25 313 PRO B O 1
ATOM 5163 N N . VAL B 1 314 ? -26.938 37.469 55.875 1 24.56 314 VAL B N 1
ATOM 5164 C CA . VAL B 1 314 ? -27.719 36.25 55.594 1 24.56 314 VAL B CA 1
ATOM 5165 C C . VAL B 1 314 ? -27.266 35.125 56.469 1 24.56 314 VAL B C 1
ATOM 5167 O O . VAL B 1 314 ? -26.062 34.938 56.719 1 24.56 314 VAL B O 1
ATOM 5170 N N . ASN B 1 315 ? -28.156 34.312 57.188 1 22.33 315 ASN B N 1
ATOM 5171 C CA . ASN B 1 315 ? -28.312 33.281 58.219 1 22.33 315 ASN B CA 1
ATOM 5172 C C . ASN B 1 315 ? -27.828 31.922 57.719 1 22.33 315 ASN B C 1
ATOM 5174 O O . ASN B 1 315 ? -28.438 31.344 56.812 1 22.33 315 ASN B O 1
ATOM 5178 N N . ILE B 1 316 ? -26.547 31.562 57.625 1 21 316 ILE B N 1
ATOM 5179 C CA . ILE B 1 316 ? -25.766 30.453 57.062 1 21 316 ILE B CA 1
ATOM 5180 C C . ILE B 1 316 ? -26.016 29.188 57.875 1 21 316 ILE B C 1
ATOM 5182 O O . ILE B 1 316 ? -25.625 29.094 59.062 1 21 316 ILE B O 1
ATOM 5186 N N . GLU B 1 317 ? -27.172 28.469 57.781 1 21.61 317 GLU B N 1
ATOM 5187 C CA . GLU B 1 317 ? -27.406 27.281 58.594 1 21.61 317 GLU B CA 1
ATOM 5188 C C . GLU B 1 317 ? -26.359 26.203 58.281 1 21.61 317 GLU B C 1
ATOM 5190 O O . GLU B 1 317 ? -26.016 25.984 57.125 1 21.61 317 GLU B O 1
ATOM 5195 N N . LYS B 1 318 ? -25.578 25.609 59.281 1 22.72 318 LYS B N 1
ATOM 5196 C CA . LYS B 1 318 ? -24.406 24.812 59.594 1 22.72 318 LYS B CA 1
ATOM 5197 C C . LYS B 1 318 ? -24.594 23.359 59.156 1 22.72 318 LYS B C 1
ATOM 5199 O O . LYS B 1 318 ? -25.234 22.562 59.844 1 22.72 318 LYS B O 1
ATOM 5204 N N . CYS B 1 319 ? -24.953 22.938 57.812 1 21.25 319 CYS B N 1
ATOM 5205 C CA . CYS B 1 319 ? -25.203 21.5 57.625 1 21.25 319 CYS B CA 1
ATOM 5206 C C . CYS B 1 319 ? -23.906 20.703 57.75 1 21.25 319 CYS B C 1
ATOM 5208 O O . CYS B 1 319 ? -22.922 21 57.094 1 21.25 319 CYS B O 1
ATOM 5210 N N . GLU B 1 320 ? -23.609 19.922 58.812 1 20.47 320 GLU B N 1
ATOM 5211 C CA . GLU B 1 320 ? -22.547 19.156 59.406 1 20.47 320 GLU B CA 1
ATOM 5212 C C . GLU B 1 320 ? -22.172 17.938 58.562 1 20.47 320 GLU B C 1
ATOM 5214 O O . GLU B 1 320 ? -22.812 16.891 58.656 1 20.47 320 GLU B O 1
ATOM 5219 N N . VAL B 1 321 ? -22 17.953 57.188 1 21.58 321 VAL B N 1
ATOM 5220 C CA . VAL B 1 321 ? -21.922 16.625 56.562 1 21.58 321 VAL B CA 1
ATOM 5221 C C . VAL B 1 321 ? -20.609 15.953 56.969 1 21.58 321 VAL B C 1
ATOM 5223 O O . VAL B 1 321 ? -19.547 16.562 56.875 1 21.58 321 VAL B O 1
ATOM 5226 N N . GLY B 1 322 ? -20.547 14.766 57.656 1 20.28 322 GLY B N 1
ATOM 5227 C CA . GLY B 1 322 ? -19.703 13.828 58.375 1 20.28 322 GLY B CA 1
ATOM 5228 C C . GLY B 1 322 ? -18.719 13.102 57.469 1 20.28 322 GLY B C 1
ATOM 5229 O O . GLY B 1 322 ? -18.219 12.039 57.812 1 20.28 322 GLY B O 1
ATOM 5230 N N . LEU B 1 323 ? -18.266 13.516 56.25 1 20.09 323 LEU B N 1
ATOM 5231 C CA . LEU B 1 323 ? -17.812 12.578 55.25 1 20.09 323 LEU B CA 1
ATOM 5232 C C . LEU B 1 323 ? -16.391 12.094 55.531 1 20.09 323 LEU B C 1
ATOM 5234 O O . LEU B 1 323 ? -15.805 11.367 54.75 1 20.09 323 LEU B O 1
ATOM 5238 N N . ALA B 1 324 ? -15.578 12.398 56.531 1 19.91 324 ALA B N 1
ATOM 5239 C CA . ALA B 1 324 ? -14.141 12.383 56.25 1 19.91 324 ALA B CA 1
ATOM 5240 C C . ALA B 1 324 ? -13.562 10.984 56.438 1 19.91 324 ALA B C 1
ATOM 5242 O O . ALA B 1 324 ? -12.352 10.781 56.312 1 19.91 324 ALA B O 1
ATOM 5243 N N . PRO B 1 325 ? -14.156 9.719 56.156 1 20.62 325 PRO B N 1
ATOM 5244 C CA . PRO B 1 325 ? -13.414 8.719 56.938 1 20.62 325 PRO B CA 1
ATOM 5245 C C . PRO B 1 325 ? -11.961 8.586 56.469 1 20.62 325 PRO B C 1
ATOM 5247 O O . PRO B 1 325 ? -11.625 8.945 55.344 1 20.62 325 PRO B O 1
ATOM 5250 N N . SER B 1 326 ? -10.844 8.406 57.406 1 20.45 326 SER B N 1
ATOM 5251 C CA . SER B 1 326 ? -9.383 8.43 57.5 1 20.45 326 SER B CA 1
ATOM 5252 C C . SER B 1 326 ? -8.773 7.152 56.938 1 20.45 326 SER B C 1
ATOM 5254 O O . SER B 1 326 ? -8.969 6.066 57.469 1 20.45 326 SER B O 1
ATOM 5256 N N . ALA B 1 327 ? -8.945 6.707 55.656 1 18.89 327 ALA B N 1
ATOM 5257 C CA . ALA B 1 327 ? -8.547 5.367 55.219 1 18.89 327 ALA B CA 1
ATOM 5258 C C . ALA B 1 327 ? -7.059 5.137 55.438 1 18.89 327 ALA B C 1
ATOM 5260 O O . ALA B 1 327 ? -6.219 5.684 54.719 1 18.89 327 ALA B O 1
ATOM 5261 N N . SER B 1 328 ? -6.402 5.027 56.625 1 19.97 328 SER B N 1
ATOM 5262 C CA . SER B 1 328 ? -5.086 4.672 57.156 1 19.97 328 SER B CA 1
ATOM 5263 C C . SER B 1 328 ? -4.672 3.277 56.688 1 19.97 328 SER B C 1
ATOM 5265 O O . SER B 1 328 ? -3.502 3.043 56.375 1 19.97 328 SER B O 1
ATOM 5267 N N . ASN B 1 329 ? -5.363 2.072 57 1 19.58 329 ASN B N 1
ATOM 5268 C CA . ASN B 1 329 ? -4.855 0.823 57.562 1 19.58 329 ASN B CA 1
ATOM 5269 C C . ASN B 1 329 ? -4.207 -0.046 56.469 1 19.58 329 ASN B C 1
ATOM 5271 O O . ASN B 1 329 ? -3.533 -1.029 56.812 1 19.58 329 ASN B O 1
ATOM 5275 N N . LEU B 1 330 ? -4.742 -0.392 55.25 1 19.22 330 LEU B N 1
ATOM 5276 C CA . LEU B 1 330 ? -4.598 -1.774 54.812 1 19.22 330 LEU B CA 1
ATOM 5277 C C . LEU B 1 330 ? -3.186 -2.035 54.281 1 19.22 330 LEU B C 1
ATOM 5279 O O . LEU B 1 330 ? -2.939 -1.966 53.094 1 19.22 330 LEU B O 1
ATOM 5283 N N . LEU B 1 331 ? -2.031 -1.506 54.875 1 20.25 331 LEU B N 1
ATOM 5284 C CA . LEU B 1 331 ? -0.665 -1.893 54.531 1 20.25 331 LEU B CA 1
ATOM 5285 C C . LEU B 1 331 ? -0.429 -3.369 54.844 1 20.25 331 LEU B C 1
ATOM 5287 O O . LEU B 1 331 ? 0.648 -3.9 54.562 1 20.25 331 LEU B O 1
ATOM 5291 N N . HIS B 1 332 ? -1.179 -4.129 55.656 1 19.16 332 HIS B N 1
ATOM 5292 C CA . HIS B 1 332 ? -0.737 -5.309 56.406 1 19.16 332 HIS B CA 1
ATOM 5293 C C . HIS B 1 332 ? -0.572 -6.508 55.469 1 19.16 332 HIS B C 1
ATOM 5295 O O . HIS B 1 332 ? -0.025 -7.539 55.875 1 19.16 332 HIS B O 1
ATOM 5301 N N . ARG B 1 333 ? -1.465 -6.844 54.531 1 19.41 333 ARG B N 1
ATOM 5302 C CA . ARG B 1 333 ? -1.47 -8.266 54.188 1 19.41 333 ARG B CA 1
ATOM 5303 C C . ARG B 1 333 ? -0.328 -8.609 53.25 1 19.41 333 ARG B C 1
ATOM 5305 O O . ARG B 1 333 ? -0.234 -9.742 52.75 1 19.41 333 ARG B O 1
ATOM 5312 N N . VAL B 1 334 ? 0.71 -7.738 52.875 1 18.2 334 VAL B N 1
ATOM 5313 C CA . VAL B 1 334 ? 1.901 -8.523 52.562 1 18.2 334 VAL B CA 1
ATOM 5314 C C . VAL B 1 334 ? 2.648 -8.867 53.844 1 18.2 334 VAL B C 1
ATOM 5316 O O . VAL B 1 334 ? 2.783 -8.023 54.75 1 18.2 334 VAL B O 1
#

pLDDT: mean 74.7, std 26.15, range [17.72, 98.5]

Secondary structure (DSSP, 8-state):
-----------TTS--HHHHHHHHHHHHHHHHHHHHHHHHHHHHHHHHT--S--HHHHHHHHHHHHHHHHHHHHHHHHHHHHIIIIII-SS-HHHHHT-TTSHHHHHHHHHHHHHHHHHHHHHHHHHHHHTTT-HHHHHHHHHHHHHHHHHHHHHHHHHHSTTSS-HHHHHHHHHHHHHHHHHHHHHHHHHHHHHHHHHHHHHHHTT-S-HHHHHHHHHHHHHHHHHHHHHHHHHHHHHHHHHHT-TTHHHHHHHHHHHHHHHHHHHHHHHHHHHHHHHHSSS------SSSTTS-TT------------------------------------/-----------SSS--HHHHHHHHHHHHHHHHHHHHHHHHHHHHHHHHT--S--HHHHHHHHHHHHHHHHHHHHHHHHHHHHIIIIII-SS-HHHHHT-TTSHHHHHHHHHHHHHHHHHHHHHHHHHHHHTTT-HHHHHHHHHHHHHHHHHHHHHHHHHHSTTSS-HHHHHHHHHHHHHHHHHHHHHHHHHHHHHHHHHHHHHHHTT-S-HHHHHHHHHHHHHHHHHHHHHHHHHHHHHHHHHHT-TTHHHHHHHHHHHHHHHHHHHHHHHHHHHHHHHHSSS------SSSTTSSTT-------------------------------TTTT-

Nearest PDB structures (foldseek):
  8ubg-assembly1_A  TM=5.368E-01  e=9.561E-02  synthetic construct
  8qqz-assembly1_A  TM=5.620E-01  e=1.234E-01  Erythrobacter
  8wu1-assembly1_R  TM=5.549E-01  e=6.493E-01  Homo sapiens
  8uao-assembly1_B  TM=3.588E-01  e=1.464E-01  synthetic construct
  7w6p-assembly1_R  TM=3.795E-01  e=9.487E+00  Homo sapiens

Foldseek 3Di:
DPPPPPPPDPDPVACALLNLLVLLLVLLVVLLVVLVVLLVVLLVLLVVVVPPPQVLSVLLNVLLVVLNVLSVVLSVLSVVLNCVAPPVCPDHNSCSQPQCQDPSNLSNLVSLLVLLLSLLVNLLVVLCLLVVNDCVLSVVLVVLSVVLVVLSVVLSVCSNDPPPDDPVVSLVSVLVNLVSSLVSLCSSLVSNLVSLVVVLVVCVVVVPDDPVVSVLSVVLSVLLCVLSVVLSVLSVVLNVCSVVVHSNNSSSSSNNSSSSSNSSSSNSVSVSVSVVVCVPPPPNPCPPCSRHPPPDPPPPPPPPPPPPDPDDDDPPDDPCPPPDDPPPDDDDPD/DPPPPPPPPPPPPACALLNLLVLLLVLLVVLLVVLVVLLVVLLVLLVVPVDPPQVLSVLLNVLLVVLNVLSVVLSVLSVVLNCVAPPVCPDHNSCSQPQCQDPSNLSNLVSLLVLLLSLLVNLLVVLCLLVVNDCVLSVVLVVLSVVLVVLSVVLSVCSNDPPPDDPVVSLVSVLVNLVSSLVSLVSSLVSNLVSLVVVLVVCVVVVPDDPVVSVLSVVLSVLLCVLSVVLSVLSVVLNVCSVVVHSNNSSSSSNNSSSSSNSSSSNSVSVSVSVVVCVPPPPNPCPPCSRPPPPDPPPPVCPVPVPPDDDDPDDPPDPPPPPDPPPPDDPPPD

Radius of gyration: 33.84 Å; Cα contacts (8 Å, |Δi|>4): 561; chains: 2; bounding box: 106×90×108 Å

Solvent-accessible surface area (backbone atoms only — not comparable to full-atom values): 37687 Å² total; per-residue (Å²): 128,84,76,76,76,73,70,73,75,75,60,86,94,53,69,44,57,48,54,23,51,53,52,9,49,53,50,24,34,26,45,35,17,36,29,50,50,48,42,53,53,30,52,48,51,54,61,70,60,49,57,80,92,46,66,69,59,49,53,51,52,53,50,52,50,51,45,50,51,49,45,50,50,44,54,54,51,47,49,51,51,48,43,46,31,63,64,66,48,82,47,61,38,51,59,54,74,68,37,57,63,38,65,67,47,43,51,50,52,48,47,50,48,49,46,50,49,52,49,50,51,49,52,48,50,48,37,25,40,74,55,73,66,40,62,77,76,43,43,62,48,48,50,44,49,52,50,48,51,50,53,53,50,51,50,57,48,43,45,66,40,77,80,76,55,53,69,68,57,52,52,57,55,57,63,46,49,47,56,47,54,46,50,35,50,53,49,46,52,46,52,44,48,48,51,54,51,51,51,48,51,49,37,60,68,64,69,67,53,50,72,66,56,52,57,46,51,56,49,48,48,51,50,51,51,54,38,51,44,56,51,51,48,50,40,51,50,40,56,55,25,54,85,64,68,42,39,63,37,51,27,51,58,42,36,45,47,30,42,49,50,39,32,53,36,53,52,53,43,48,58,52,52,53,54,52,54,52,65,68,45,82,78,68,70,82,57,78,46,61,87,63,61,76,64,76,76,71,74,61,77,76,72,79,71,85,75,76,87,92,83,84,83,82,81,80,80,80,82,74,84,73,88,63,88,79,93,79,76,86,92,76,88,124,127,83,75,72,76,71,66,74,72,76,68,85,82,66,70,46,57,49,55,22,51,52,51,11,51,53,49,24,36,26,44,36,16,35,28,51,51,49,42,53,53,29,52,47,51,55,61,69,60,50,58,78,91,47,67,69,60,49,52,52,51,52,49,52,48,50,43,48,50,48,43,51,51,45,53,53,50,48,50,52,50,50,43,45,32,64,62,66,49,83,47,59,38,52,59,52,75,67,37,58,65,38,65,67,49,44,52,51,50,48,45,52,48,49,45,51,48,53,49,51,52,50,52,49,48,49,37,26,39,73,55,73,64,38,61,78,78,44,42,62,48,50,51,45,48,50,51,49,52,50,53,52,52,51,50,55,48,42,46,66,40,76,78,75,57,54,69,68,56,52,52,56,56,57,63,45,51,48,57,47,54,45,50,34,50,51,50,47,51,46,53,44,50,49,52,53,50,52,51,49,50,51,38,60,68,61,68,67,54,51,72,67,56,53,58,46,51,56,49,48,48,49,50,50,51,56,40,51,42,55,52,49,50,50,41,50,50,39,56,55,25,54,84,64,70,41,41,62,36,50,28,52,58,42,36,44,50,32,43,50,50,38,32,50,36,54,51,54,44,48,59,52,51,53,53,51,53,54,62,69,44,80,76,72,68,82,60,76,45,62,86,62,61,75,63,76,70,69,69,55,75,72,65,76,65,82,71,78,78,75,79,80,82,78,87,79,80,83,81,79,80,82,74,70,82,81,89,78,71,91,73,62,89,114